Protein AF-A0A2A5A0L7-F1 (afdb_monomer_lite)

Structure (mmCIF, N/CA/C/O backbone):
data_AF-A0A2A5A0L7-F1
#
_entry.id   AF-A0A2A5A0L7-F1
#
loop_
_atom_site.group_PDB
_atom_site.id
_atom_site.type_symbol
_atom_site.label_atom_id
_atom_site.label_alt_id
_atom_site.label_comp_id
_atom_site.label_asym_id
_atom_site.label_entity_id
_atom_site.label_seq_id
_atom_site.pdbx_PDB_ins_code
_atom_site.Cartn_x
_atom_site.Cartn_y
_atom_site.Cartn_z
_atom_site.occupancy
_atom_site.B_iso_or_equiv
_atom_site.auth_seq_id
_atom_site.auth_comp_id
_atom_site.auth_asym_id
_atom_site.auth_atom_id
_atom_site.pdbx_PDB_model_num
ATOM 1 N N . MET A 1 1 ? -53.854 33.923 -12.679 1.00 41.72 1 MET A N 1
ATOM 2 C CA . MET A 1 1 ? -52.949 34.731 -11.832 1.00 41.72 1 MET A CA 1
ATOM 3 C C . MET A 1 1 ? -52.360 33.795 -10.794 1.00 41.72 1 MET A C 1
ATOM 5 O O . MET A 1 1 ? -53.090 32.972 -10.266 1.00 41.72 1 MET A O 1
ATOM 9 N N . ARG A 1 2 ? -51.033 33.795 -10.693 1.00 40.69 2 ARG A N 1
ATOM 10 C CA . ARG A 1 2 ? -50.180 32.690 -10.234 1.00 40.69 2 ARG A CA 1
ATOM 11 C C . ARG A 1 2 ? -50.203 32.584 -8.700 1.00 40.69 2 ARG A C 1
ATOM 13 O O . ARG A 1 2 ? -49.832 33.549 -8.041 1.00 40.69 2 ARG A O 1
ATOM 20 N N . ASN A 1 3 ? -50.631 31.443 -8.155 1.00 40.56 3 ASN A N 1
ATOM 21 C CA . ASN A 1 3 ? -50.547 31.151 -6.720 1.00 40.56 3 ASN A CA 1
ATOM 22 C C . ASN A 1 3 ? -49.098 30.794 -6.367 1.00 40.56 3 ASN A C 1
ATOM 24 O O . ASN A 1 3 ? -48.557 29.817 -6.880 1.00 40.56 3 ASN A O 1
ATOM 28 N N . LEU A 1 4 ? -48.477 31.615 -5.523 1.00 38.28 4 LEU A N 1
ATOM 29 C CA . LEU A 1 4 ? -47.147 31.397 -4.963 1.00 38.28 4 LEU A CA 1
ATOM 30 C C . LEU A 1 4 ? -47.297 30.493 -3.726 1.00 38.28 4 LEU A C 1
ATOM 32 O O . LEU A 1 4 ? -47.862 30.927 -2.725 1.00 38.28 4 LEU A O 1
ATOM 36 N N . LEU A 1 5 ? -46.823 29.247 -3.794 1.00 42.12 5 LEU A N 1
ATOM 37 C CA . LEU A 1 5 ? -46.567 28.436 -2.602 1.00 42.12 5 LEU A CA 1
ATOM 38 C C . LEU A 1 5 ? -45.164 28.780 -2.091 1.00 42.12 5 LEU A C 1
ATOM 40 O O . LEU A 1 5 ? -44.178 28.527 -2.779 1.00 42.12 5 LEU A O 1
ATOM 44 N N . LEU A 1 6 ? -45.082 29.370 -0.896 1.00 38.25 6 LEU A N 1
ATOM 45 C CA . LEU A 1 6 ? -43.847 29.401 -0.117 1.00 38.25 6 LEU A CA 1
ATOM 46 C C . LEU A 1 6 ? -43.624 27.994 0.450 1.00 38.25 6 LEU A C 1
ATOM 48 O O . LEU A 1 6 ? -44.374 27.551 1.317 1.00 38.25 6 LEU A O 1
ATOM 52 N N . ILE A 1 7 ? -42.597 27.305 -0.038 1.00 47.16 7 ILE A N 1
ATOM 53 C CA . ILE A 1 7 ? -42.033 26.129 0.623 1.00 47.16 7 ILE A CA 1
ATOM 54 C C . ILE A 1 7 ? -41.034 26.669 1.646 1.00 47.16 7 ILE A C 1
ATOM 56 O O . ILE A 1 7 ? -39.941 27.102 1.294 1.00 47.16 7 ILE A O 1
ATOM 60 N N . THR A 1 8 ? -41.436 26.712 2.913 1.00 44.56 8 THR A N 1
ATOM 61 C CA . THR A 1 8 ? -40.510 26.897 4.032 1.00 44.56 8 THR A CA 1
ATOM 62 C C . THR A 1 8 ? -39.788 25.577 4.263 1.00 44.56 8 THR A C 1
ATOM 64 O O . THR A 1 8 ? -40.337 24.663 4.874 1.00 44.56 8 THR A O 1
ATOM 67 N N . THR A 1 9 ? -38.568 25.465 3.750 1.00 44.41 9 THR A N 1
ATOM 68 C CA . THR A 1 9 ? -37.601 24.437 4.142 1.00 44.41 9 THR A CA 1
ATOM 69 C C . THR A 1 9 ? -37.265 24.613 5.623 1.00 44.41 9 THR A C 1
ATOM 71 O O . THR A 1 9 ? -36.524 25.522 5.996 1.00 44.41 9 THR A O 1
ATOM 74 N N . MET A 1 10 ? -37.839 23.761 6.476 1.00 45.03 10 MET A N 1
ATOM 75 C CA . MET A 1 10 ? -37.308 23.497 7.813 1.00 45.03 10 MET A CA 1
ATOM 76 C C . MET A 1 10 ? -35.977 22.763 7.634 1.00 45.03 10 MET A C 1
ATOM 78 O O . MET A 1 10 ? -35.966 21.574 7.328 1.00 45.03 10 MET A O 1
ATOM 82 N N . LEU A 1 11 ? -34.858 23.472 7.799 1.00 40.88 11 LEU A N 1
ATOM 83 C CA . LEU A 1 11 ? -33.596 22.821 8.138 1.00 40.88 11 LEU A CA 1
ATOM 84 C C . LEU A 1 11 ? -33.759 22.249 9.549 1.00 40.88 11 LEU A C 1
ATOM 86 O O . LEU A 1 11 ? -33.829 23.001 10.523 1.00 40.88 11 LEU A O 1
ATOM 90 N N . ALA A 1 12 ? -33.845 20.926 9.651 1.00 39.66 12 ALA A N 1
ATOM 91 C CA . ALA A 1 12 ? -33.638 20.225 10.904 1.00 39.66 12 ALA A CA 1
ATOM 92 C C . ALA A 1 12 ? -32.142 20.304 11.232 1.00 39.66 12 ALA A C 1
ATOM 94 O O . ALA A 1 12 ? -31.343 19.508 10.749 1.00 39.66 12 ALA A O 1
ATOM 95 N N . PHE A 1 13 ? -31.754 21.303 12.022 1.00 35.38 13 PHE A N 1
ATOM 96 C CA . PHE A 1 13 ? -30.513 21.221 12.780 1.00 35.38 13 PHE A CA 1
ATOM 97 C C . PHE A 1 13 ? -30.731 20.140 13.841 1.00 35.38 13 PHE A C 1
ATOM 99 O O . PHE A 1 13 ? -31.440 20.369 14.824 1.00 35.38 13 PHE A O 1
ATOM 106 N N . SER A 1 14 ? -30.165 18.953 13.616 1.00 42.31 14 SER A N 1
ATOM 107 C CA . SER A 1 14 ? -29.920 18.001 14.694 1.00 42.31 14 SER A CA 1
ATOM 108 C C . SER A 1 14 ? -28.876 18.644 15.598 1.00 42.31 14 SER A C 1
ATOM 110 O O . SER A 1 14 ? -27.678 18.594 15.334 1.00 42.31 14 SER A O 1
ATOM 112 N N . ALA A 1 15 ? -29.348 19.376 16.604 1.00 37.72 15 ALA A N 1
ATOM 113 C CA . ALA A 1 15 ? -28.515 19.741 17.727 1.00 37.72 15 ALA A CA 1
ATOM 114 C C . ALA A 1 15 ? -28.223 18.433 18.459 1.00 37.72 15 ALA A C 1
ATOM 116 O O . ALA A 1 15 ? -29.085 17.923 19.176 1.00 37.72 15 ALA A O 1
ATOM 117 N N . THR A 1 16 ? -27.033 17.873 18.240 1.00 41.91 16 THR A N 1
ATOM 118 C CA . THR A 1 16 ? -26.459 16.926 19.184 1.00 41.91 16 THR A CA 1
ATOM 119 C C . THR A 1 16 ? -26.440 17.645 20.526 1.00 41.91 16 THR A C 1
ATOM 121 O O . THR A 1 16 ? -25.764 18.653 20.737 1.00 41.91 16 THR A O 1
ATOM 124 N N . SER A 1 17 ? -27.334 17.212 21.403 1.00 36.72 17 SER A N 1
ATOM 125 C CA . SER A 1 17 ? -27.356 17.621 22.791 1.00 36.72 17 SER A CA 1
ATOM 126 C C . SER A 1 17 ? -25.978 17.327 23.370 1.00 36.72 17 SER A C 1
ATOM 128 O O . SER A 1 17 ? -25.606 16.162 23.472 1.00 36.72 17 SER A O 1
ATOM 130 N N . LEU A 1 18 ? -25.235 18.374 23.736 1.00 37.31 18 LEU A N 1
ATOM 131 C CA . LEU A 1 18 ? -24.178 18.287 24.738 1.00 37.31 18 LEU A CA 1
ATOM 132 C C . LEU A 1 18 ? -24.833 17.710 26.001 1.00 37.31 18 LEU A C 1
ATOM 134 O O . LEU A 1 18 ? -25.553 18.421 26.710 1.00 37.31 18 LEU A O 1
ATOM 138 N N . TRP A 1 19 ? -24.656 16.414 26.240 1.00 41.00 19 TRP A N 1
ATOM 139 C CA . TRP A 1 19 ? -24.952 15.819 27.533 1.00 41.00 19 TRP A CA 1
ATOM 140 C C . TRP A 1 19 ? -23.859 16.291 28.486 1.00 41.00 19 TRP A C 1
ATOM 142 O O . TRP A 1 19 ? -22.710 15.886 28.383 1.00 41.00 19 TRP A O 1
ATOM 152 N N . ALA A 1 20 ? -24.212 17.203 29.390 1.00 37.22 20 ALA A N 1
ATOM 153 C CA . ALA A 1 20 ? -23.442 17.386 30.610 1.00 37.22 20 ALA A CA 1
ATOM 154 C C . ALA A 1 20 ? -23.600 16.088 31.418 1.00 37.22 20 ALA A C 1
ATOM 156 O O . ALA A 1 20 ? -24.686 15.820 31.936 1.00 37.22 20 ALA A O 1
ATOM 157 N N . GLN A 1 21 ? -22.570 15.245 31.429 1.00 48.34 21 GLN A N 1
ATOM 158 C CA . GLN A 1 21 ? -22.626 13.911 32.013 1.00 48.34 21 GLN A CA 1
ATOM 159 C C . GLN A 1 21 ? -22.563 14.005 33.546 1.00 48.34 21 GLN A C 1
ATOM 161 O O . GLN A 1 21 ? -21.594 14.481 34.126 1.00 48.34 21 GLN A O 1
ATOM 166 N N . THR A 1 22 ? -23.633 13.568 34.211 1.00 47.47 22 THR A N 1
ATOM 167 C CA . THR A 1 22 ? -23.637 13.192 35.639 1.00 47.47 22 THR A CA 1
ATOM 168 C C . THR A 1 22 ? -24.143 11.750 35.792 1.00 47.47 22 THR A C 1
ATOM 170 O O . THR A 1 22 ? -24.861 11.448 36.743 1.00 47.47 22 THR A O 1
ATOM 173 N N . GLY A 1 23 ? -23.894 10.916 34.774 1.00 62.41 23 GLY A N 1
ATOM 174 C CA . GLY A 1 23 ? -24.450 9.572 34.597 1.00 62.41 23 GLY A CA 1
ATOM 175 C C . GLY A 1 23 ? -23.431 8.479 34.886 1.00 62.41 23 GLY A C 1
ATOM 176 O O . GLY A 1 23 ? -23.515 7.866 35.932 1.00 62.41 23 GLY A O 1
ATOM 177 N N . GLY A 1 24 ? -22.469 8.247 34.000 1.00 77.06 24 GLY A N 1
ATOM 178 C CA . GLY A 1 24 ? -21.613 7.057 34.023 1.00 77.06 24 GLY A CA 1
ATOM 179 C C . GLY A 1 24 ? -20.462 6.993 35.029 1.00 77.06 24 GLY A C 1
ATOM 180 O O . GLY A 1 24 ? -19.419 6.485 34.659 1.00 77.06 24 GLY A O 1
ATOM 181 N N . ASP A 1 25 ? -20.606 7.469 36.263 1.00 87.12 25 ASP A N 1
ATOM 182 C CA . ASP A 1 25 ? -19.544 7.324 37.286 1.00 87.12 25 ASP A CA 1
ATOM 183 C C . ASP A 1 25 ? -19.431 5.868 37.800 1.00 87.12 25 ASP A C 1
ATOM 185 O O . ASP A 1 25 ? -18.373 5.386 38.185 1.00 87.12 25 ASP A O 1
ATOM 189 N N . GLU A 1 26 ? -20.521 5.100 37.705 1.00 91.69 26 GLU A N 1
ATOM 190 C CA . GLU A 1 26 ? -20.572 3.691 38.089 1.00 91.69 26 GLU A CA 1
ATOM 191 C C . GLU A 1 26 ? -21.406 2.893 37.097 1.00 91.69 26 GLU A C 1
ATOM 193 O O . GLU A 1 26 ? -22.334 3.405 36.465 1.00 91.69 26 GLU A O 1
ATOM 198 N N . CYS A 1 27 ? -21.172 1.582 37.044 1.00 92.81 27 CYS A N 1
ATOM 199 C CA . CYS A 1 27 ? -21.883 0.689 36.131 1.00 92.81 27 CYS A CA 1
ATOM 200 C C . CYS A 1 27 ? -23.424 0.804 36.234 1.00 92.81 27 CYS A C 1
ATOM 202 O O . CYS A 1 27 ? -24.140 0.621 35.250 1.00 92.81 27 CYS A O 1
ATOM 204 N N . GLY A 1 28 ? -23.969 1.122 37.418 1.00 92.38 28 GLY A N 1
ATOM 205 C CA . GLY A 1 28 ? -25.418 1.205 37.650 1.00 92.38 28 GLY A CA 1
ATOM 206 C C . GLY A 1 28 ? -26.085 2.409 36.980 1.00 92.38 28 GLY A C 1
ATOM 207 O O . GLY A 1 28 ? -27.311 2.450 36.862 1.00 92.38 28 GLY A O 1
ATOM 208 N N . VAL A 1 29 ? -25.277 3.377 36.562 1.00 92.38 29 VAL A N 1
ATOM 209 C CA . VAL A 1 29 ? -25.675 4.626 35.912 1.00 92.38 29 VAL A CA 1
ATOM 210 C C . VAL A 1 29 ? -24.856 4.877 34.637 1.00 92.38 29 VAL A C 1
ATOM 212 O O . VAL A 1 29 ? -24.877 5.986 34.116 1.00 92.38 29 VAL A O 1
ATOM 215 N N . ALA A 1 30 ? -24.200 3.831 34.115 1.00 95.06 30 ALA A N 1
ATOM 216 C CA . ALA A 1 30 ? -23.362 3.867 32.922 1.00 95.06 30 ALA A CA 1
ATOM 217 C C . ALA A 1 30 ? -24.036 4.579 31.744 1.00 95.06 30 ALA A C 1
ATOM 219 O O . ALA A 1 30 ? -25.223 4.374 31.460 1.00 95.06 30 ALA A O 1
ATOM 220 N N . ASP A 1 31 ? -23.251 5.366 31.018 1.00 95.25 31 ASP A N 1
ATOM 221 C CA . ASP A 1 31 ? -23.717 6.047 29.821 1.00 95.25 31 ASP A CA 1
ATOM 222 C C . ASP A 1 31 ? -23.982 5.029 28.706 1.00 95.25 31 ASP A C 1
ATOM 224 O O . ASP A 1 31 ? -23.192 4.120 28.462 1.00 95.25 31 ASP A O 1
ATOM 228 N N . VAL A 1 32 ? -25.127 5.143 28.034 1.00 96.19 32 VAL A N 1
ATOM 229 C CA . VAL A 1 32 ? -25.539 4.165 27.021 1.00 96.19 32 VAL A CA 1
ATOM 230 C C . VAL A 1 32 ? -24.970 4.553 25.660 1.00 96.19 32 VAL A C 1
ATOM 232 O O . VAL A 1 32 ? -25.287 5.627 25.148 1.00 96.19 32 VAL A O 1
ATOM 235 N N . ILE A 1 33 ? -24.203 3.654 25.045 1.00 97.19 33 ILE A N 1
ATOM 236 C CA . ILE A 1 33 ? -23.766 3.749 23.650 1.00 97.19 33 ILE A CA 1
ATOM 237 C C . ILE A 1 33 ? -24.875 3.141 22.772 1.00 97.19 33 ILE A C 1
ATOM 239 O O . ILE A 1 33 ? -25.145 1.939 22.870 1.00 97.19 33 ILE A O 1
ATOM 243 N N . PRO A 1 34 ? -25.574 3.938 21.943 1.00 96.31 34 PRO A N 1
ATOM 244 C CA . PRO A 1 34 ? -26.644 3.429 21.095 1.00 96.31 34 PRO A CA 1
ATOM 245 C C . PRO A 1 34 ? -26.066 2.702 19.873 1.00 96.31 34 PRO A C 1
ATOM 247 O O . PRO A 1 34 ? -25.554 3.345 18.959 1.00 96.31 34 PRO A O 1
ATOM 250 N N . ILE A 1 35 ? -26.189 1.374 19.849 1.00 95.94 35 ILE A N 1
ATOM 251 C CA . ILE A 1 35 ? -25.761 0.530 18.723 1.00 95.94 35 ILE A CA 1
ATOM 252 C C . ILE A 1 35 ? -26.853 0.477 17.652 1.00 95.94 35 ILE A C 1
ATOM 254 O O . ILE A 1 35 ? -28.042 0.376 17.964 1.00 95.94 35 ILE A O 1
ATOM 258 N N . SER A 1 36 ? -26.438 0.593 16.393 1.00 92.62 36 SER A N 1
ATOM 259 C CA . SER A 1 36 ? -27.280 0.486 15.205 1.00 92.62 36 SER A CA 1
ATOM 260 C C . SER A 1 36 ? -26.444 -0.032 14.031 1.00 92.62 36 SER A C 1
ATOM 262 O O . SER A 1 36 ? -25.954 0.761 13.224 1.00 92.62 36 SER A O 1
ATOM 264 N N . GLY A 1 37 ? -26.339 -1.352 13.910 1.00 87.44 37 GLY A N 1
ATOM 265 C CA . GLY A 1 37 ? -25.556 -2.045 12.893 1.00 87.44 37 GLY A CA 1
ATOM 266 C C . GLY A 1 37 ? -24.052 -2.058 13.172 1.00 87.44 37 GLY A C 1
ATOM 267 O O . GLY A 1 37 ? -23.569 -1.526 14.172 1.00 87.44 37 GLY A O 1
ATOM 268 N N . PHE A 1 38 ? -23.307 -2.678 12.263 1.00 88.19 38 PHE A N 1
ATOM 269 C CA . PHE A 1 38 ? -21.848 -2.711 12.305 1.00 88.19 38 PHE A CA 1
ATOM 270 C C . PHE A 1 38 ? -21.237 -1.358 11.911 1.00 88.19 38 PHE A C 1
ATOM 272 O O . PHE A 1 38 ? -21.852 -0.568 11.189 1.00 88.19 38 PHE A O 1
ATOM 279 N N . GLY A 1 39 ? -20.028 -1.091 12.399 1.00 89.00 39 GLY A N 1
ATOM 280 C CA . GLY A 1 39 ? -19.246 0.104 12.104 1.00 89.00 39 GLY A CA 1
ATOM 281 C C . GLY A 1 39 ? -18.480 0.644 13.311 1.00 89.00 39 GLY A C 1
ATOM 282 O O . GLY A 1 39 ? -18.424 0.031 14.379 1.00 89.00 39 GLY A O 1
ATOM 283 N N . THR A 1 40 ? -17.899 1.829 13.133 1.00 93.75 40 THR A N 1
ATOM 284 C CA . THR A 1 40 ? -17.145 2.537 14.173 1.00 93.75 40 THR A CA 1
ATOM 285 C C . THR A 1 40 ? -18.035 3.509 14.938 1.00 93.75 40 THR A C 1
ATOM 287 O O . THR A 1 40 ? -18.697 4.379 14.366 1.00 93.75 40 THR A O 1
ATOM 290 N N . TYR A 1 41 ? -17.988 3.403 16.258 1.00 96.25 41 TYR A N 1
ATOM 291 C CA . TYR A 1 41 ? -18.652 4.285 17.201 1.00 96.25 41 TYR A CA 1
ATOM 292 C C . TYR A 1 41 ? -17.603 5.163 17.875 1.00 96.25 41 TYR A C 1
ATOM 294 O O . TYR A 1 41 ? -16.693 4.642 18.511 1.00 96.25 41 TYR A O 1
ATOM 302 N N . SER A 1 42 ? -17.744 6.486 17.775 1.00 96.44 42 SER A N 1
ATOM 303 C CA . SER A 1 42 ? -16.900 7.446 18.497 1.00 96.44 42 SER A CA 1
ATOM 304 C C . SER A 1 42 ? -17.652 7.998 19.706 1.00 96.44 42 SER A C 1
ATOM 306 O O . SER A 1 42 ? -18.679 8.668 19.568 1.00 96.44 42 SER A O 1
ATOM 308 N N . ILE A 1 43 ? -17.137 7.712 20.896 1.00 96.69 43 ILE A N 1
ATOM 309 C CA . ILE A 1 43 ? -17.742 8.023 22.187 1.00 96.69 43 ILE A CA 1
ATOM 310 C C . ILE A 1 43 ? -16.898 9.089 22.878 1.00 96.69 43 ILE A C 1
ATOM 312 O O . ILE A 1 43 ? -15.709 8.896 23.119 1.00 96.69 43 ILE A O 1
ATOM 316 N N . ALA A 1 44 ? -17.514 10.217 23.223 1.00 95.88 44 ALA A N 1
ATOM 317 C CA . ALA A 1 44 ? -16.856 11.224 24.044 1.00 95.88 44 ALA A CA 1
ATOM 318 C C . ALA A 1 44 ? -16.686 10.709 25.480 1.00 95.88 44 ALA A C 1
ATOM 320 O O . ALA A 1 44 ? -17.620 10.166 26.068 1.00 95.88 44 ALA A O 1
ATOM 321 N N . MET A 1 45 ? -15.505 10.928 26.040 1.00 94.94 45 MET A N 1
ATOM 322 C CA . MET A 1 45 ? -15.145 10.587 27.407 1.00 94.94 45 MET A CA 1
ATOM 323 C C . MET A 1 45 ? -14.830 11.853 28.205 1.00 94.94 45 MET A C 1
ATOM 325 O O . MET A 1 45 ? -14.120 12.734 27.717 1.00 94.94 45 MET A O 1
ATOM 329 N N . ASP A 1 46 ? -15.305 11.919 29.447 1.00 94.62 46 ASP A N 1
ATOM 330 C CA . ASP A 1 46 ? -14.962 12.968 30.411 1.00 94.62 46 ASP A CA 1
ATOM 331 C C . ASP A 1 46 ? -14.948 12.380 31.830 1.00 94.62 46 ASP A C 1
ATOM 333 O O . ASP A 1 46 ? -15.993 12.121 32.421 1.00 94.62 46 ASP A O 1
ATOM 337 N N . SER A 1 47 ? -13.751 12.165 32.377 1.00 93.81 47 SER A N 1
ATOM 338 C CA . SER A 1 47 ? -13.537 11.684 33.749 1.00 93.81 47 SER A CA 1
ATOM 339 C C . SER A 1 47 ? -13.267 12.817 34.746 1.00 93.81 47 SER A C 1
ATOM 341 O O . SER A 1 47 ? -12.981 12.564 35.914 1.00 93.81 47 SER A O 1
ATOM 343 N N . THR A 1 48 ? -13.355 14.091 34.340 1.00 92.88 48 THR A N 1
ATOM 344 C CA . THR A 1 48 ? -12.904 15.225 35.174 1.00 92.88 48 THR A CA 1
ATOM 345 C C . THR A 1 48 ? -13.744 15.465 36.430 1.00 92.88 48 THR A C 1
ATOM 347 O O . THR A 1 48 ? -13.279 16.115 37.371 1.00 92.88 48 THR A O 1
ATOM 350 N N . THR A 1 49 ? -14.982 14.970 36.449 1.00 91.56 49 THR A N 1
ATOM 351 C CA . THR A 1 49 ? -15.882 15.036 37.610 1.00 91.56 49 THR A CA 1
ATOM 352 C C . THR A 1 49 ? -16.256 13.668 38.168 1.00 91.56 49 THR A C 1
ATOM 354 O O . THR A 1 49 ? -17.075 13.617 39.087 1.00 91.56 49 THR A O 1
ATOM 357 N N . ALA A 1 50 ? -15.693 12.596 37.609 1.00 92.56 50 ALA A N 1
ATOM 358 C CA . ALA A 1 50 ? -15.899 11.240 38.090 1.00 92.56 50 ALA A CA 1
ATOM 359 C C . ALA A 1 50 ? -15.234 11.054 39.462 1.00 92.56 50 ALA A C 1
ATOM 361 O O . ALA A 1 50 ? -14.314 11.787 39.845 1.00 92.56 50 ALA A O 1
ATOM 362 N N . THR A 1 51 ? -15.718 10.101 40.241 1.00 91.94 51 THR A N 1
ATOM 363 C CA . THR A 1 51 ? -15.107 9.671 41.489 1.00 91.94 51 THR A CA 1
ATOM 364 C C . THR A 1 51 ? -14.393 8.346 41.276 1.00 91.94 51 THR A C 1
ATOM 366 O O . THR A 1 51 ? -14.720 7.577 40.388 1.00 91.94 51 THR A O 1
ATOM 369 N N . SER A 1 52 ? -13.343 8.080 42.053 1.00 89.06 52 SER A N 1
ATOM 370 C CA . SER A 1 52 ? -12.692 6.770 41.979 1.00 89.06 52 SER A CA 1
ATOM 371 C C . SER A 1 52 ? -13.552 5.754 42.726 1.00 89.06 52 SER A C 1
ATOM 373 O O . SER A 1 52 ? -13.690 5.854 43.955 1.00 89.06 52 SER A O 1
ATOM 375 N N . GLY A 1 53 ? -14.106 4.794 41.989 1.00 82.81 53 GLY A N 1
ATOM 376 C CA . GLY A 1 53 ? -14.943 3.732 42.525 1.00 82.81 53 GLY A CA 1
ATOM 377 C C . GLY A 1 53 ? -14.200 2.793 43.481 1.00 82.81 53 GLY A C 1
ATOM 378 O O . GLY A 1 53 ? -12.984 2.857 43.686 1.00 82.81 53 GLY A O 1
ATOM 379 N N . SER A 1 54 ? -14.952 1.881 44.102 1.00 87.44 54 SER A N 1
ATOM 380 C CA . SER A 1 54 ? -14.375 0.779 44.893 1.00 87.44 54 SER A CA 1
ATOM 381 C C . SER A 1 54 ? -14.208 -0.514 44.092 1.00 87.44 54 SER A C 1
ATOM 383 O O . SER A 1 54 ? -13.799 -1.533 44.654 1.00 87.44 54 SER A O 1
ATOM 385 N N . ASP A 1 55 ? -14.561 -0.480 42.807 1.00 90.44 55 ASP A N 1
ATOM 386 C CA . ASP A 1 55 ? -14.512 -1.619 41.904 1.00 90.44 55 ASP A CA 1
ATOM 387 C C . ASP A 1 55 ? -13.061 -2.061 41.686 1.00 90.44 55 ASP A C 1
ATOM 389 O O . ASP A 1 55 ? -12.189 -1.226 41.409 1.00 90.44 55 ASP A O 1
ATOM 393 N N . PRO A 1 56 ? -12.771 -3.364 41.845 1.00 89.12 56 PRO A N 1
ATOM 394 C CA . PRO A 1 56 ? -11.408 -3.866 41.804 1.00 89.12 56 PRO A CA 1
ATOM 395 C C . PRO A 1 56 ? -10.771 -3.626 40.433 1.00 89.12 56 PRO A C 1
ATOM 397 O O . PRO A 1 56 ? -11.452 -3.574 39.410 1.00 89.12 56 PRO A O 1
ATOM 400 N N . VAL A 1 57 ? -9.445 -3.509 40.424 1.00 89.38 57 VAL A N 1
ATOM 401 C CA . VAL A 1 57 ? -8.657 -3.610 39.189 1.00 89.38 57 VAL A CA 1
ATOM 402 C C . VAL A 1 57 ? -8.855 -5.022 38.613 1.00 89.38 57 VAL A C 1
ATOM 404 O O . VAL A 1 57 ? -8.885 -5.969 39.412 1.00 89.38 57 VAL A O 1
ATOM 407 N N . PRO A 1 58 ? -8.985 -5.182 37.281 1.00 89.88 58 PRO A N 1
ATOM 408 C CA . PRO A 1 58 ? -9.145 -6.486 36.648 1.00 89.88 58 PRO A CA 1
ATOM 409 C C . PRO A 1 58 ? -8.082 -7.492 37.067 1.00 89.88 58 PRO A C 1
ATOM 411 O O . PRO A 1 58 ? -6.921 -7.144 37.299 1.00 89.88 58 PRO A O 1
ATOM 414 N N . VAL A 1 59 ? -8.486 -8.756 37.153 1.00 89.88 59 VAL A N 1
ATOM 415 C CA . VAL A 1 59 ? -7.607 -9.877 37.512 1.00 89.88 59 VAL A CA 1
ATOM 416 C C . VAL A 1 59 ? -7.373 -10.840 36.352 1.00 89.88 59 VAL A C 1
ATOM 418 O O . VAL A 1 59 ? -6.547 -11.750 36.483 1.00 89.88 59 VAL A O 1
ATOM 421 N N . ILE A 1 60 ? -8.083 -10.669 35.234 1.00 90.12 60 ILE A N 1
ATOM 422 C CA . ILE A 1 60 ? -7.764 -11.363 33.986 1.00 90.12 60 ILE A CA 1
ATOM 423 C C . ILE A 1 60 ? -6.360 -10.973 33.480 1.00 90.12 60 ILE A C 1
ATOM 425 O O . ILE A 1 60 ? -5.860 -9.896 33.811 1.00 90.12 60 ILE A O 1
ATOM 429 N N . PRO A 1 61 ? -5.676 -11.847 32.718 1.00 87.44 61 PRO A N 1
ATOM 430 C CA . PRO A 1 61 ? -4.382 -11.518 32.133 1.00 87.44 61 PRO A CA 1
ATOM 431 C C . PRO A 1 61 ? -4.518 -10.390 31.103 1.00 87.44 61 PRO A C 1
ATOM 433 O O . PRO A 1 61 ? -4.860 -10.634 29.953 1.00 87.44 61 PRO A O 1
ATOM 436 N N . CYS A 1 62 ? -4.229 -9.166 31.526 1.00 80.19 62 CYS A N 1
ATOM 437 C CA . CYS A 1 62 ? -4.070 -8.015 30.648 1.00 80.19 62 CYS A CA 1
ATOM 438 C C . CYS A 1 62 ? -2.600 -7.980 30.217 1.00 80.19 62 CYS A C 1
ATOM 440 O O . CYS A 1 62 ? -1.722 -7.851 31.073 1.00 80.19 62 CYS A O 1
ATOM 442 N N . GLY A 1 63 ? -2.304 -8.157 28.925 1.00 67.56 63 GLY A N 1
ATOM 443 C CA . GLY A 1 63 ? -0.933 -8.066 28.392 1.00 67.56 63 GLY A CA 1
ATOM 444 C C . GLY A 1 63 ? -0.276 -6.699 28.636 1.00 67.56 63 GLY A C 1
ATOM 445 O O . GLY A 1 63 ? 0.950 -6.591 28.695 1.00 67.56 63 GLY A O 1
ATOM 446 N N . ALA A 1 64 ? -1.105 -5.682 28.876 1.00 67.31 64 ALA A N 1
ATOM 447 C CA . ALA A 1 64 ? -0.742 -4.292 29.082 1.00 67.31 64 ALA A CA 1
ATOM 448 C C . ALA A 1 64 ? -0.638 -3.883 30.569 1.00 67.31 64 ALA A C 1
ATOM 450 O O . ALA A 1 64 ? -1.198 -4.510 31.473 1.00 67.31 64 ALA A O 1
ATOM 451 N N . PHE A 1 65 ? 0.102 -2.803 30.833 1.00 84.50 65 PHE A N 1
ATOM 452 C CA . PHE A 1 65 ? 0.323 -2.262 32.174 1.00 84.50 65 PHE A CA 1
ATOM 453 C C . PHE A 1 65 ? -0.977 -1.680 32.753 1.00 84.50 65 PHE A C 1
ATOM 455 O O . PHE A 1 65 ? -1.289 -0.531 32.494 1.00 84.50 65 PHE A O 1
ATOM 462 N N . MET A 1 66 ? -1.697 -2.440 33.588 1.00 91.12 66 MET A N 1
ATOM 463 C CA . MET A 1 66 ? -2.913 -1.959 34.272 1.00 91.12 66 MET A CA 1
ATOM 464 C C . MET A 1 66 ? -2.614 -1.125 35.523 1.00 91.12 66 MET A C 1
ATOM 466 O O . MET A 1 66 ? -1.843 -1.551 36.395 1.00 91.12 66 MET A O 1
ATOM 470 N N . GLY A 1 67 ? -3.262 0.028 35.641 1.00 91.31 67 GLY A N 1
ATOM 471 C CA . GLY A 1 67 ? -3.148 0.941 36.770 1.00 91.31 67 GLY A CA 1
ATOM 472 C C . GLY A 1 67 ? -4.268 0.794 37.798 1.00 91.31 67 GLY A C 1
ATOM 473 O O . GLY A 1 67 ? -4.708 -0.309 38.130 1.00 91.31 67 GLY A O 1
ATOM 474 N N . ILE A 1 68 ? -4.670 1.918 38.401 1.00 92.75 68 ILE A N 1
ATOM 475 C CA . ILE A 1 68 ? -5.598 1.937 39.546 1.00 92.75 68 ILE A CA 1
ATOM 476 C C . ILE A 1 68 ? -7.049 2.268 39.185 1.00 92.75 68 ILE A C 1
ATOM 478 O O . ILE A 1 68 ? -7.866 2.313 40.103 1.00 92.75 68 ILE A O 1
ATOM 482 N N . PHE A 1 69 ? -7.362 2.535 37.912 1.00 94.19 69 PHE A N 1
ATOM 483 C CA . PHE A 1 69 ? -8.680 3.018 37.477 1.00 94.19 69 PHE A CA 1
ATOM 484 C C . PHE A 1 69 ? -9.151 4.263 38.245 1.00 94.19 69 PHE A C 1
ATOM 486 O O . PHE A 1 69 ? -10.236 4.308 38.817 1.00 94.19 69 PHE A O 1
ATOM 493 N N . ASN A 1 70 ? -8.307 5.290 38.313 1.00 95.00 70 ASN A N 1
ATOM 494 C CA . ASN A 1 70 ? -8.660 6.543 38.976 1.00 95.00 70 ASN A CA 1
ATOM 495 C C . ASN A 1 70 ? -9.780 7.279 38.226 1.00 95.00 70 ASN A C 1
ATOM 497 O O . ASN A 1 70 ? -9.660 7.431 37.013 1.00 95.00 70 ASN A O 1
ATOM 501 N N . GLN A 1 71 ? -10.776 7.807 38.952 1.00 94.44 71 GLN A N 1
ATOM 502 C CA . GLN A 1 71 ? -11.910 8.559 38.386 1.00 94.44 71 GLN A CA 1
ATOM 503 C C . GLN A 1 71 ? -12.519 7.822 37.189 1.00 94.44 71 GLN A C 1
ATOM 505 O O . GLN A 1 71 ? -12.527 8.327 36.066 1.00 94.44 71 GLN A O 1
ATOM 510 N N . ASP A 1 72 ? -12.908 6.572 37.422 1.00 94.00 72 ASP A N 1
ATOM 511 C CA . ASP A 1 72 ? -13.386 5.701 36.370 1.00 94.00 72 ASP A CA 1
ATOM 512 C C . ASP A 1 72 ? -14.774 6.103 35.879 1.00 94.00 72 ASP A C 1
ATOM 514 O O . ASP A 1 72 ? -15.632 6.537 36.634 1.00 94.00 72 ASP A O 1
ATOM 518 N N . ILE A 1 73 ? -14.979 5.946 34.579 1.00 95.81 73 ILE A N 1
ATOM 519 C CA . ILE A 1 73 ? -16.246 6.172 33.904 1.00 95.81 73 ILE A CA 1
ATOM 520 C C . ILE A 1 73 ? -16.691 4.892 33.210 1.00 95.81 73 ILE A C 1
ATOM 522 O O . ILE A 1 73 ? -15.885 4.073 32.760 1.00 95.81 73 ILE A O 1
ATOM 526 N N . TRP A 1 74 ? -18.001 4.731 33.124 1.00 97.06 74 TRP A N 1
ATOM 527 C CA . TRP A 1 74 ? -18.667 3.519 32.703 1.00 97.06 74 TRP A CA 1
ATOM 528 C C . TRP A 1 74 ? -19.598 3.801 31.537 1.00 97.06 74 TRP A C 1
ATOM 530 O O . TRP A 1 74 ? -20.459 4.684 31.589 1.00 97.06 74 TRP A O 1
ATOM 540 N N . PHE A 1 75 ? -19.471 2.965 30.517 1.00 97.62 75 PHE A N 1
ATOM 541 C CA . PHE A 1 75 ? -20.359 2.923 29.371 1.00 97.62 75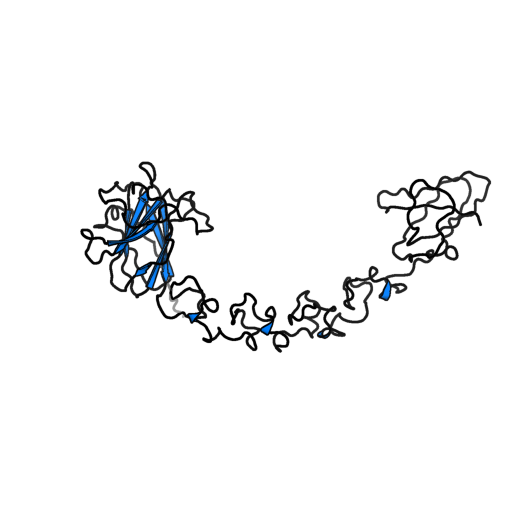 PHE A CA 1
ATOM 542 C C . PHE A 1 75 ? -21.031 1.559 29.297 1.00 97.62 75 PHE A C 1
ATOM 544 O O . PHE A 1 75 ? -20.459 0.551 29.707 1.00 97.62 75 PHE A O 1
ATOM 551 N N . SER A 1 76 ? -22.249 1.520 28.774 1.00 97.38 76 SER A N 1
ATOM 552 C CA . SER A 1 76 ? -22.979 0.285 28.514 1.00 97.38 76 SER A CA 1
ATOM 553 C C . SER A 1 76 ? -23.464 0.246 27.079 1.00 97.38 76 SER A C 1
ATOM 555 O O . SER A 1 76 ? -23.812 1.275 26.501 1.00 97.38 76 SER A O 1
ATOM 557 N N . PHE A 1 77 ? -23.513 -0.947 26.504 1.00 98.06 77 PHE A N 1
ATOM 558 C CA . PHE A 1 77 ? -24.069 -1.151 25.175 1.00 98.06 77 PHE A CA 1
ATOM 559 C C . PHE A 1 77 ? -24.753 -2.511 25.081 1.00 98.06 77 PHE A C 1
ATOM 561 O O . PHE A 1 77 ? -24.506 -3.422 25.876 1.00 98.06 77 PHE A O 1
ATOM 568 N N . VAL A 1 78 ? -25.663 -2.616 24.117 1.00 97.62 78 VAL A N 1
ATOM 569 C CA . VAL A 1 78 ? -26.365 -3.850 23.771 1.00 97.62 78 VAL A CA 1
ATOM 570 C C . VAL A 1 78 ? -26.245 -4.012 22.258 1.00 97.62 78 VAL A C 1
ATOM 572 O O . VAL A 1 78 ? -26.861 -3.213 21.548 1.00 97.62 78 VAL A O 1
ATOM 575 N N . PRO A 1 79 ? -25.460 -4.983 21.756 1.00 95.19 79 PRO A N 1
ATOM 576 C CA . PRO A 1 79 ? -25.366 -5.255 20.327 1.00 95.19 79 PRO A CA 1
ATOM 577 C C . PRO A 1 79 ? -26.738 -5.593 19.741 1.00 95.19 79 PRO A C 1
ATOM 579 O O . PRO A 1 79 ? -27.551 -6.269 20.383 1.00 95.19 79 PRO A O 1
ATOM 582 N N . ASP A 1 80 ? -27.007 -5.134 18.522 1.00 93.44 80 ASP A N 1
ATOM 583 C CA . ASP A 1 80 ? -28.219 -5.470 17.766 1.00 93.44 80 ASP A CA 1
ATOM 584 C C . ASP A 1 80 ? -28.031 -6.671 16.821 1.00 93.44 80 ASP A C 1
ATOM 586 O O . ASP A 1 80 ? -29.015 -7.185 16.282 1.00 93.44 80 ASP A O 1
ATOM 590 N N . ALA A 1 81 ? -26.797 -7.162 16.701 1.00 87.81 81 ALA A N 1
ATOM 591 C CA . ALA A 1 81 ? -26.396 -8.382 16.011 1.00 87.81 81 ALA A CA 1
ATOM 592 C C . ALA A 1 81 ? -25.310 -9.125 16.814 1.00 87.81 81 ALA A C 1
ATOM 594 O O . ALA A 1 81 ? -24.726 -8.565 17.743 1.00 87.81 81 ALA A O 1
ATOM 595 N N . ASP A 1 82 ? -25.075 -10.395 16.484 1.00 87.06 82 ASP A N 1
ATOM 596 C CA . ASP A 1 82 ? -23.874 -11.098 16.940 1.00 87.06 82 ASP A CA 1
ATOM 597 C C . ASP A 1 82 ? -22.678 -10.532 16.158 1.00 87.06 82 ASP A C 1
ATOM 599 O O . ASP A 1 82 ? -22.794 -10.271 14.958 1.00 87.06 82 ASP A O 1
ATOM 603 N N . GLY A 1 83 ? -21.560 -10.294 16.835 1.00 89.00 83 GLY A N 1
ATOM 604 C CA . GLY A 1 83 ? -20.393 -9.630 16.255 1.00 89.00 83 GLY A CA 1
ATOM 605 C C . GLY A 1 83 ? -19.177 -9.709 17.170 1.00 89.00 83 GLY A C 1
ATOM 606 O O . GLY A 1 83 ? -19.229 -10.333 18.228 1.00 89.00 83 GLY A O 1
ATOM 607 N N . ALA A 1 84 ? -18.100 -9.030 16.814 1.00 91.50 84 ALA A N 1
ATOM 608 C CA . ALA A 1 84 ? -16.973 -8.785 17.700 1.00 91.50 84 ALA A CA 1
ATOM 609 C C . ALA A 1 84 ? -16.708 -7.286 17.812 1.00 91.50 84 ALA A C 1
ATOM 611 O O . ALA A 1 84 ? -17.106 -6.498 16.951 1.00 91.50 84 ALA A O 1
ATOM 612 N N . ILE A 1 85 ? -16.097 -6.888 18.926 1.00 94.38 85 ILE A N 1
ATOM 613 C CA . ILE A 1 85 ? -15.682 -5.510 19.152 1.00 94.38 85 ILE A CA 1
ATOM 614 C C . ILE A 1 85 ? -14.187 -5.398 19.400 1.00 94.38 85 ILE A C 1
ATOM 616 O O . ILE A 1 85 ? -13.596 -6.219 20.101 1.00 94.38 85 ILE A O 1
ATOM 620 N N . ASP A 1 86 ? -13.623 -4.309 18.900 1.00 92.38 86 ASP A N 1
ATOM 621 C CA . ASP A 1 86 ? -12.335 -3.774 19.322 1.00 92.38 86 ASP A CA 1
ATOM 622 C C . ASP A 1 86 ? -12.537 -2.335 19.815 1.00 92.38 86 ASP A C 1
ATOM 624 O O . ASP A 1 86 ? -13.423 -1.619 19.338 1.00 92.38 86 ASP A O 1
ATOM 628 N N . VAL A 1 87 ? -11.775 -1.925 20.826 1.00 96.38 87 VAL A N 1
ATOM 629 C CA . VAL A 1 87 ? -11.942 -0.640 21.501 1.00 96.38 87 VAL A CA 1
ATOM 630 C C . VAL A 1 87 ? -10.586 -0.012 21.772 1.00 96.38 87 VAL A C 1
ATOM 632 O O . VAL A 1 87 ? -9.721 -0.623 22.394 1.00 96.38 87 VAL A O 1
ATOM 635 N N . THR A 1 88 ? -10.451 1.255 21.386 1.00 96.50 88 THR A N 1
ATOM 636 C CA . THR A 1 88 ? -9.255 2.068 21.615 1.00 96.50 88 THR A CA 1
ATOM 637 C C . THR A 1 88 ? -9.611 3.425 22.214 1.00 96.50 88 THR A C 1
ATOM 639 O O . THR A 1 88 ? -10.613 4.049 21.852 1.00 96.50 88 THR A O 1
ATOM 642 N N . THR A 1 89 ? -8.784 3.912 23.136 1.00 97.44 89 THR A N 1
ATOM 643 C CA . THR A 1 89 ? -8.861 5.270 23.700 1.00 97.44 89 THR A CA 1
ATOM 644 C C . THR A 1 89 ? -7.829 6.220 23.085 1.00 97.44 89 THR A C 1
ATOM 646 O O . THR A 1 89 ? -7.579 7.295 23.642 1.00 97.44 89 THR A O 1
ATOM 649 N N . CYS A 1 90 ? -7.212 5.835 21.959 1.00 96.81 90 CYS A N 1
ATOM 650 C CA . CYS A 1 90 ? -6.283 6.675 21.206 1.00 96.81 90 CYS A CA 1
ATOM 651 C C . CYS A 1 90 ? -6.957 7.988 20.758 1.00 96.81 90 CYS A C 1
ATOM 653 O O . CYS A 1 90 ? -7.806 8.017 19.867 1.00 96.81 90 CYS A O 1
ATOM 655 N N . ASP A 1 91 ? -6.542 9.091 21.377 1.00 96.62 91 ASP A N 1
ATOM 656 C CA . ASP A 1 91 ? -6.925 10.461 21.049 1.00 96.62 91 ASP A CA 1
ATOM 657 C C . ASP A 1 91 ? -5.794 11.406 21.508 1.00 96.62 91 ASP A C 1
ATOM 659 O O . ASP A 1 91 ? -5.434 11.403 22.688 1.00 96.62 91 ASP A O 1
ATOM 663 N N . PRO A 1 92 ? -5.238 12.271 20.636 1.00 95.38 92 PRO A N 1
ATOM 664 C CA . PRO A 1 92 ? -4.124 13.170 20.972 1.00 95.38 92 PRO A CA 1
ATOM 665 C C . PRO A 1 92 ? -4.351 14.070 22.192 1.00 95.38 92 PRO A C 1
ATOM 667 O O . PRO A 1 92 ? -3.396 14.618 22.746 1.00 95.38 92 PRO A O 1
ATOM 670 N N . THR A 1 93 ? -5.612 14.296 22.555 1.00 94.12 93 THR A N 1
ATOM 671 C CA . THR A 1 93 ? -6.034 15.182 23.644 1.00 94.12 93 THR A CA 1
ATOM 672 C C . THR A 1 93 ? -6.431 14.443 24.920 1.00 94.12 93 THR A C 1
ATOM 674 O O . THR A 1 93 ? -6.701 15.098 25.928 1.00 94.12 93 THR A O 1
ATOM 677 N N . SER A 1 94 ? -6.423 13.109 24.884 1.00 95.88 94 SER A N 1
ATOM 678 C CA . SER A 1 94 ? -6.815 12.245 25.992 1.00 95.88 94 SER A CA 1
ATOM 679 C C . SER A 1 94 ? -5.709 12.098 27.046 1.00 95.88 94 SER A C 1
ATOM 681 O O . SER A 1 94 ? -4.660 12.749 27.000 1.00 95.88 94 SER A O 1
ATOM 683 N N . TRP A 1 95 ? -5.973 11.280 28.061 1.00 96.06 95 TRP A N 1
ATOM 684 C CA . TRP A 1 95 ? -5.094 11.027 29.196 1.00 96.06 95 TRP A CA 1
ATOM 685 C C . TRP A 1 95 ? -4.609 9.572 29.215 1.00 96.06 95 TRP A C 1
ATOM 687 O O . TRP A 1 95 ? -5.022 8.751 28.400 1.00 96.06 95 TRP A O 1
ATOM 697 N N . ASP A 1 96 ? -3.706 9.289 30.153 1.00 96.19 96 ASP A N 1
ATOM 698 C CA . ASP A 1 96 ? -3.188 7.954 30.463 1.00 96.19 96 ASP A CA 1
ATOM 699 C C . ASP A 1 96 ? -4.323 7.058 30.990 1.00 96.19 96 ASP A C 1
ATOM 701 O O . ASP A 1 96 ? -4.778 7.225 32.129 1.00 96.19 96 ASP A O 1
ATOM 705 N N . THR A 1 97 ? -4.840 6.203 30.108 1.00 96.62 97 THR A N 1
ATOM 706 C CA . THR A 1 97 ? -6.089 5.451 30.301 1.00 96.62 97 THR A CA 1
ATOM 707 C C . THR A 1 97 ? -5.809 3.983 30.578 1.00 96.62 97 THR A C 1
ATOM 709 O O . THR A 1 97 ? -4.868 3.425 30.037 1.00 96.62 97 THR A O 1
ATOM 712 N N . ASP A 1 98 ? -6.676 3.375 31.384 1.00 95.75 98 ASP A N 1
ATOM 713 C CA . ASP A 1 98 ? -6.862 1.934 31.497 1.00 95.75 98 ASP A CA 1
ATOM 714 C C . ASP A 1 98 ? -8.302 1.593 31.090 1.00 95.75 98 ASP A C 1
ATOM 716 O O . ASP A 1 98 ? -9.242 2.297 31.474 1.00 95.75 98 ASP A O 1
ATOM 720 N N . LEU A 1 99 ? -8.493 0.489 30.373 1.00 96.81 99 LEU A N 1
ATOM 721 C CA . LEU A 1 99 ? -9.757 0.042 29.796 1.00 96.81 99 LEU A CA 1
ATOM 722 C C . LEU A 1 99 ? -10.069 -1.408 30.183 1.00 96.81 99 LEU A C 1
ATOM 724 O O . LEU A 1 99 ? -9.186 -2.266 30.214 1.00 96.81 99 LEU A O 1
ATOM 728 N N . VAL A 1 100 ? -11.350 -1.699 30.422 1.00 96.81 100 VAL A N 1
ATOM 729 C CA . VAL A 1 100 ? -11.875 -3.058 30.647 1.00 96.81 100 VAL A CA 1
ATOM 730 C C . VAL A 1 100 ? -13.214 -3.226 29.958 1.00 96.81 100 VAL A C 1
ATOM 732 O O . VAL A 1 100 ? -14.058 -2.332 30.021 1.00 96.81 100 VAL A O 1
ATOM 735 N N . LEU A 1 101 ? -13.438 -4.407 29.394 1.00 97.88 101 LEU A N 1
ATOM 736 C CA . LEU A 1 101 ? -14.730 -4.886 28.930 1.00 97.88 101 LEU A CA 1
ATOM 737 C C . LEU A 1 101 ? -15.277 -5.947 29.889 1.00 97.88 101 LEU A C 1
ATOM 739 O O . LEU A 1 101 ? -14.588 -6.910 30.235 1.00 97.88 101 LEU A O 1
ATOM 743 N N . TYR A 1 102 ? -16.547 -5.804 30.258 1.00 97.94 102 TYR A N 1
ATOM 744 C CA . TYR A 1 102 ? -17.283 -6.761 31.073 1.00 97.94 102 TYR A CA 1
ATOM 745 C C . TYR A 1 102 ? -18.530 -7.286 30.353 1.00 97.94 102 TYR A C 1
ATOM 747 O O . TYR A 1 102 ? -19.278 -6.515 29.747 1.00 97.94 102 TYR A O 1
ATOM 755 N N . ASP A 1 103 ? -18.824 -8.575 30.526 1.00 97.50 103 ASP A N 1
ATOM 756 C CA . ASP A 1 103 ? -20.169 -9.128 30.354 1.00 97.50 103 ASP A CA 1
ATOM 757 C C . ASP A 1 103 ? -21.031 -8.707 31.555 1.00 97.50 103 ASP A C 1
ATOM 759 O O . ASP A 1 103 ? -20.728 -9.005 32.718 1.00 97.50 103 ASP A O 1
ATOM 763 N N . GLY A 1 104 ? -22.106 -7.979 31.259 1.00 96.25 104 GLY A N 1
ATOM 764 C CA . GLY A 1 104 ? -23.061 -7.439 32.217 1.00 96.25 104 GLY A CA 1
ATOM 765 C C . GLY A 1 104 ? -24.398 -8.173 32.259 1.00 96.25 104 GLY A C 1
ATOM 766 O O . GLY A 1 104 ? -25.340 -7.665 32.870 1.00 96.25 104 GLY A O 1
ATOM 767 N N . SER A 1 105 ? -24.522 -9.352 31.645 1.00 93.44 105 SER A N 1
ATOM 768 C CA . SER A 1 105 ? -25.772 -10.129 31.578 1.00 93.44 105 SER A CA 1
ATOM 769 C C . SER A 1 105 ? -26.339 -10.503 32.954 1.00 93.44 105 SER A C 1
ATOM 771 O O . SER A 1 105 ? -27.556 -10.614 33.125 1.00 93.44 105 SER A O 1
ATOM 773 N N . ALA A 1 106 ? -25.473 -10.647 33.963 1.00 93.31 106 ALA A N 1
ATOM 774 C CA . ALA A 1 106 ? -25.849 -10.877 35.359 1.00 93.31 106 ALA A CA 1
ATOM 775 C C . ALA A 1 106 ? -26.044 -9.577 36.175 1.00 93.31 106 ALA A C 1
ATOM 777 O O . ALA A 1 106 ? -26.369 -9.627 37.366 1.00 93.31 106 ALA A O 1
ATOM 778 N N . GLY A 1 107 ? -25.886 -8.417 35.534 1.00 91.75 107 GLY A N 1
ATOM 779 C CA . GLY A 1 107 ? -25.957 -7.086 36.123 1.00 91.75 107 GLY A CA 1
ATOM 780 C C . GLY A 1 107 ? -24.697 -6.671 36.891 1.00 91.75 107 GLY A C 1
ATOM 781 O O . GLY A 1 107 ? -23.822 -7.473 37.202 1.00 91.75 107 GLY A O 1
ATOM 782 N N . CYS A 1 108 ? -24.656 -5.395 37.272 1.00 92.06 108 CYS A N 1
ATOM 783 C CA . CYS A 1 108 ? -23.554 -4.726 37.976 1.00 92.06 108 CYS A CA 1
ATOM 784 C C . CYS A 1 108 ? -22.952 -5.437 39.195 1.00 92.06 108 CYS A C 1
ATOM 786 O O . CYS A 1 108 ? -21.793 -5.228 39.527 1.00 92.06 108 CYS A O 1
ATOM 788 N N . ALA A 1 109 ? -23.732 -6.249 39.909 1.00 90.50 109 ALA A N 1
ATOM 789 C CA . ALA A 1 109 ? -23.240 -6.948 41.095 1.00 90.50 109 ALA A CA 1
ATOM 790 C C . ALA A 1 109 ? -22.410 -8.203 40.761 1.00 90.50 109 ALA A C 1
ATOM 792 O O . ALA A 1 109 ? -21.866 -8.829 41.671 1.00 90.50 109 ALA A O 1
ATOM 793 N N . ALA A 1 110 ? -22.376 -8.609 39.489 1.00 92.94 110 ALA A N 1
ATOM 794 C CA . ALA A 1 110 ? -21.774 -9.851 39.021 1.00 92.94 110 ALA A CA 1
ATOM 795 C C . ALA A 1 110 ? -21.207 -9.696 37.598 1.00 92.94 110 ALA A C 1
ATOM 797 O O . ALA A 1 110 ? -21.469 -10.530 36.733 1.00 92.94 110 ALA A O 1
ATOM 798 N N . LEU A 1 111 ? -20.453 -8.620 37.365 1.00 94.88 111 LEU A N 1
ATOM 799 C CA . LEU A 1 111 ? -19.745 -8.400 36.105 1.00 94.88 111 LEU A CA 1
ATOM 800 C C . LEU A 1 111 ? -18.674 -9.476 35.886 1.00 94.88 111 LEU A C 1
ATOM 802 O O . LEU A 1 111 ? -17.971 -9.859 36.825 1.00 94.88 111 LEU A O 1
ATOM 806 N N . PHE A 1 112 ? -18.547 -9.952 34.649 1.00 95.56 112 PHE A N 1
ATOM 807 C CA . PHE A 1 112 ? -17.521 -10.913 34.250 1.00 95.56 112 PHE A CA 1
ATOM 808 C C . PHE A 1 112 ? -16.534 -10.252 33.285 1.00 95.56 112 PHE A C 1
ATOM 810 O O . PHE A 1 112 ? -16.938 -9.744 32.247 1.00 95.56 112 PHE A O 1
ATOM 817 N N . GLU A 1 113 ? -15.253 -10.222 33.650 1.00 95.50 113 GLU A N 1
ATOM 818 C CA . GLU A 1 113 ? -14.175 -9.603 32.865 1.00 95.50 113 GLU A CA 1
ATOM 819 C C . GLU A 1 113 ? -13.924 -10.388 31.569 1.00 95.50 113 GLU A C 1
ATOM 821 O O . GLU A 1 113 ? -13.700 -11.598 31.616 1.00 95.50 113 GLU A O 1
ATOM 826 N N . LEU A 1 114 ? -13.957 -9.697 30.426 1.00 95.25 114 LEU A N 1
ATOM 827 C CA . LEU A 1 114 ? -13.743 -10.286 29.100 1.00 95.25 114 LEU A CA 1
ATOM 828 C C . LEU A 1 114 ? -12.418 -9.856 28.474 1.00 95.25 114 LEU A C 1
ATOM 830 O O . LEU A 1 114 ? -11.720 -10.690 27.906 1.00 95.25 114 LEU A O 1
ATOM 834 N N . ASN A 1 115 ? -12.085 -8.568 28.573 1.00 95.00 115 ASN A N 1
ATOM 835 C CA . ASN A 1 115 ? -10.891 -7.994 27.957 1.00 95.00 115 ASN A CA 1
ATOM 836 C C . ASN A 1 115 ? -10.426 -6.752 28.728 1.00 95.00 115 ASN A C 1
ATOM 838 O O . ASN A 1 115 ? -11.208 -6.147 29.465 1.00 95.00 115 ASN A O 1
ATOM 842 N N . CYS A 1 116 ? -9.161 -6.383 28.585 1.00 95.38 116 CYS A N 1
ATOM 843 C CA . CYS A 1 116 ? -8.558 -5.245 29.262 1.00 95.38 116 CYS A CA 1
ATOM 844 C C . CYS A 1 116 ? -7.288 -4.768 28.559 1.00 95.38 116 CYS A C 1
ATOM 846 O O . CYS A 1 116 ? -6.551 -5.558 27.974 1.00 95.38 116 CYS A O 1
ATOM 848 N N . SER A 1 117 ? -7.000 -3.477 28.696 1.00 95.00 117 SER A N 1
ATOM 849 C CA . SER A 1 117 ? -5.744 -2.868 28.264 1.00 95.00 117 SER A CA 1
ATOM 850 C C . SER A 1 117 ? -5.398 -1.684 29.157 1.00 95.00 117 SER A C 1
ATOM 852 O O . SER A 1 117 ? -6.284 -0.930 29.534 1.00 95.00 117 SER A O 1
ATOM 854 N N . GLY A 1 118 ? -4.113 -1.495 29.442 1.00 94.38 118 GLY A N 1
ATOM 855 C CA . GLY A 1 118 ? -3.571 -0.260 30.010 1.00 94.38 118 GLY A CA 1
ATOM 856 C C . GLY A 1 118 ? -2.922 0.558 28.904 1.00 94.38 118 GLY A C 1
ATOM 857 O O . GLY A 1 118 ? -3.571 1.420 28.327 1.00 94.38 118 GLY A O 1
ATOM 858 N N . ASP A 1 119 ? -1.716 0.151 28.502 1.00 92.50 119 ASP A N 1
ATOM 859 C CA . ASP A 1 119 ? -0.948 0.737 27.397 1.00 92.50 119 ASP A CA 1
ATOM 860 C C . ASP A 1 119 ? -0.985 -0.113 26.110 1.00 92.50 119 ASP A C 1
ATOM 862 O O . ASP A 1 119 ? -0.369 -1.179 26.041 1.00 92.50 119 ASP A O 1
ATOM 866 N N . GLY A 1 120 ? -1.657 0.391 25.079 1.00 90.88 120 GLY A N 1
ATOM 867 C CA . GLY A 1 120 ? -1.660 -0.119 23.712 1.00 90.88 120 GLY A CA 1
ATOM 868 C C . GLY A 1 120 ? -0.445 0.349 22.905 1.00 90.88 120 GLY A C 1
ATOM 869 O O . GLY A 1 120 ? 0.190 1.365 23.202 1.00 90.88 120 GLY A O 1
ATOM 870 N N . VAL A 1 121 ? -0.105 -0.419 21.868 1.00 86.75 121 VAL A N 1
ATOM 871 C CA . VAL A 1 121 ? 1.032 -0.145 20.967 1.00 86.75 121 VAL A CA 1
ATOM 872 C C . VAL A 1 121 ? 0.690 -0.318 19.483 1.00 86.75 121 VAL A C 1
ATOM 874 O O . VAL A 1 121 ? 1.563 -0.099 18.644 1.00 86.75 121 VAL A O 1
ATOM 877 N N . GLY A 1 122 ? -0.536 -0.742 19.158 1.00 81.62 122 GLY A N 1
ATOM 878 C CA . GLY A 1 122 ? -0.943 -1.113 17.801 1.00 81.62 122 GLY A CA 1
ATOM 879 C C . GLY A 1 122 ? -1.324 0.079 16.925 1.00 81.62 122 GLY A C 1
ATOM 880 O O . GLY A 1 122 ? -1.145 0.037 15.709 1.00 81.62 122 GLY A O 1
ATOM 881 N N . ASN A 1 123 ? -1.790 1.171 17.527 1.00 82.81 123 ASN A N 1
ATOM 882 C CA . ASN A 1 123 ? -2.300 2.317 16.793 1.00 82.81 123 ASN A CA 1
ATOM 883 C C . ASN A 1 123 ? -1.192 3.257 16.279 1.00 82.81 123 ASN A C 1
ATOM 885 O O . ASN A 1 123 ? -0.395 3.798 17.054 1.00 82.81 123 ASN A O 1
ATOM 889 N N . ALA A 1 124 ? -1.188 3.524 14.968 1.00 81.44 124 ALA A N 1
ATOM 890 C CA . ALA A 1 124 ? -0.255 4.454 14.320 1.00 81.44 124 ALA A CA 1
ATOM 891 C C . ALA A 1 124 ? -0.528 5.939 14.655 1.00 81.44 124 ALA A C 1
ATOM 893 O O . ALA A 1 124 ? 0.330 6.799 14.428 1.00 81.44 124 ALA A O 1
ATOM 894 N N . GLY A 1 125 ? -1.690 6.244 15.241 1.00 81.88 125 GLY A N 1
ATOM 895 C CA . GLY A 1 125 ? -2.024 7.556 15.780 1.00 81.88 125 GLY A CA 1
ATOM 896 C C . GLY A 1 125 ? -2.495 8.595 14.752 1.00 81.88 125 GLY A C 1
ATOM 897 O O . GLY A 1 125 ? -2.760 8.277 13.593 1.00 81.88 125 GLY A O 1
ATOM 898 N N . PRO A 1 126 ? -2.633 9.867 15.175 1.00 91.81 126 PRO A N 1
ATOM 899 C CA . PRO A 1 126 ? -2.049 10.449 16.386 1.00 91.81 126 PRO A CA 1
ATOM 900 C C . PRO A 1 126 ? -2.807 10.065 17.673 1.00 91.81 126 PRO A C 1
ATOM 902 O O . PRO A 1 126 ? -4.024 10.192 17.729 1.00 91.81 126 PRO A O 1
ATOM 905 N N . CYS A 1 127 ? -2.075 9.666 18.720 1.00 95.31 127 CYS A N 1
ATOM 906 C CA . CYS A 1 127 ? -2.610 9.329 20.050 1.00 95.31 127 CYS A CA 1
ATOM 907 C C . CYS A 1 127 ? -1.928 10.161 21.148 1.00 95.31 127 CYS A C 1
ATOM 909 O O . CYS A 1 127 ? -0.865 10.755 20.936 1.00 95.31 127 CYS A O 1
ATOM 911 N N . GLN A 1 128 ? -2.508 10.172 22.348 1.00 94.88 128 GLN A N 1
ATOM 912 C CA . GLN A 1 128 ? -1.799 10.544 23.569 1.00 94.88 128 GLN A CA 1
ATOM 913 C C . GLN A 1 128 ? -0.669 9.543 23.879 1.00 94.88 128 GLN A C 1
ATOM 915 O O . GLN A 1 128 ? -0.591 8.465 23.299 1.00 94.88 128 GLN A O 1
ATOM 920 N N . ALA A 1 129 ? 0.225 9.900 24.806 1.00 93.06 129 ALA A N 1
ATOM 921 C CA . ALA A 1 129 ? 1.420 9.100 25.097 1.00 93.06 129 ALA A CA 1
ATOM 922 C C . ALA A 1 129 ? 1.125 7.681 25.620 1.00 93.06 129 ALA A C 1
ATOM 924 O O . ALA A 1 129 ? 1.913 6.778 25.358 1.00 93.06 129 ALA A O 1
ATOM 925 N N . PHE A 1 130 ? 0.026 7.518 26.358 1.00 94.88 130 PHE A N 1
ATOM 926 C CA . PHE A 1 130 ? -0.412 6.264 26.969 1.00 94.88 130 PHE A CA 1
ATOM 927 C C . PHE A 1 130 ? -1.921 6.141 26.744 1.00 94.88 130 PHE A C 1
ATOM 929 O O . PHE A 1 130 ? -2.695 6.960 27.243 1.00 94.88 130 PHE A O 1
ATOM 936 N N . TYR A 1 131 ? -2.327 5.194 25.909 1.00 96.19 131 TYR A N 1
ATOM 937 C CA . TYR A 1 131 ? -3.718 4.931 25.543 1.00 96.19 131 TYR A CA 1
ATOM 938 C C . TYR A 1 131 ? -3.984 3.442 25.691 1.00 96.19 131 TYR A C 1
ATOM 940 O O . TYR A 1 131 ? -3.053 2.659 25.580 1.00 96.19 131 TYR A O 1
ATOM 948 N N . SER A 1 132 ? -5.233 3.046 25.887 1.00 96.19 132 SER A N 1
ATOM 949 C CA . SER A 1 132 ? -5.635 1.645 25.935 1.00 96.19 132 SER A CA 1
ATOM 950 C C . SER A 1 132 ? -6.180 1.194 24.589 1.00 96.19 132 SER A C 1
ATOM 952 O O . SER A 1 132 ? -6.895 1.948 23.933 1.00 96.19 132 SER A O 1
ATOM 954 N N . GLU A 1 133 ? -5.889 -0.042 24.202 1.00 94.56 133 GLU A N 1
ATOM 955 C CA . GLU A 1 133 ? -6.390 -0.672 22.981 1.00 94.56 133 GLU A CA 1
ATOM 956 C C . GLU A 1 133 ? -6.473 -2.178 23.214 1.00 94.56 133 GLU A C 1
ATOM 958 O O . GLU A 1 133 ? -5.529 -2.768 23.745 1.00 94.56 133 GLU A O 1
ATOM 963 N N . PHE A 1 134 ? -7.603 -2.806 22.892 1.00 92.75 134 PHE A N 1
ATOM 964 C CA . PHE A 1 134 ? -7.694 -4.255 23.030 1.00 92.75 134 PHE A CA 1
ATOM 965 C C . PHE A 1 134 ? -6.772 -4.934 22.015 1.00 92.75 134 PHE A C 1
ATOM 967 O O . PHE A 1 134 ? -6.808 -4.651 20.828 1.00 92.75 134 PHE A O 1
ATOM 974 N N . GLU A 1 135 ? -5.937 -5.861 22.491 1.00 85.19 135 GLU A N 1
ATOM 975 C CA . GLU A 1 135 ? -4.991 -6.571 21.617 1.00 85.19 135 GLU A CA 1
ATOM 976 C C . GLU A 1 135 ? -5.698 -7.477 20.605 1.00 85.19 135 GLU A C 1
ATOM 978 O O . GLU A 1 135 ? -5.136 -7.777 19.558 1.00 85.19 135 GLU A O 1
ATOM 983 N N . ASN A 1 136 ? -6.897 -7.958 20.949 1.00 84.56 136 ASN A N 1
ATOM 984 C CA . ASN A 1 136 ? -7.685 -8.843 20.104 1.00 84.56 136 ASN A CA 1
ATOM 985 C C . ASN A 1 136 ? -9.176 -8.466 20.159 1.00 84.56 136 ASN A C 1
ATOM 987 O O . ASN A 1 136 ? -9.678 -8.129 21.246 1.00 84.56 136 ASN A O 1
ATOM 991 N N . PRO A 1 137 ? -9.892 -8.630 19.033 1.00 88.69 137 PRO A N 1
ATOM 992 C CA . PRO A 1 137 ? -11.348 -8.627 18.969 1.00 88.69 137 PRO A CA 1
ATOM 993 C C . PRO A 1 137 ? -12.010 -9.457 20.073 1.00 88.69 137 PRO A C 1
ATOM 995 O O . PRO A 1 137 ? -11.577 -10.563 20.401 1.00 88.69 137 PRO A O 1
ATOM 998 N N . THR A 1 138 ? -13.101 -8.954 20.654 1.00 91.62 138 THR A N 1
ATOM 999 C CA . THR A 1 138 ? -13.910 -9.705 21.626 1.00 91.62 138 THR A CA 1
ATOM 1000 C C . THR A 1 138 ? -15.309 -9.957 21.098 1.00 91.62 138 THR A C 1
ATOM 1002 O O . THR A 1 138 ? -16.060 -9.014 20.860 1.00 91.62 138 THR A O 1
ATOM 1005 N N . ALA A 1 139 ? -15.687 -11.230 20.979 1.00 91.25 139 ALA A N 1
ATOM 1006 C CA . ALA A 1 139 ? -17.032 -11.625 20.575 1.00 91.25 139 ALA A CA 1
ATOM 1007 C C . ALA A 1 139 ? -18.104 -11.097 21.548 1.00 91.25 139 ALA A C 1
ATOM 1009 O O . ALA A 1 139 ? -18.007 -11.253 22.771 1.00 91.25 139 ALA A O 1
ATOM 1010 N N . VAL A 1 140 ? -19.160 -10.519 20.983 1.00 93.12 140 VAL A N 1
ATOM 1011 C CA . VAL A 1 140 ? -20.335 -9.990 21.671 1.00 93.12 140 VAL A CA 1
ATOM 1012 C C . VAL A 1 140 ? -21.614 -10.476 20.986 1.00 93.12 140 VAL A C 1
ATOM 1014 O O . VAL A 1 140 ? -21.664 -10.665 19.773 1.00 93.12 140 VAL A O 1
ATOM 1017 N N . PHE A 1 141 ? -22.672 -10.691 21.765 1.00 90.94 141 PHE A N 1
ATOM 1018 C CA . PHE A 1 141 ? -23.901 -11.313 21.270 1.00 90.94 141 PHE A CA 1
ATOM 1019 C C . PHE A 1 141 ? -25.088 -10.353 21.296 1.00 90.94 141 PHE A C 1
ATOM 1021 O O . PHE A 1 141 ? -25.250 -9.554 22.228 1.00 90.94 141 PHE A O 1
ATOM 1028 N N . ALA A 1 142 ? -25.958 -10.486 20.297 1.00 91.81 142 ALA A N 1
ATOM 1029 C CA . ALA A 1 142 ? -27.153 -9.676 20.142 1.00 91.81 142 ALA A CA 1
ATOM 1030 C C . ALA A 1 142 ? -28.020 -9.726 21.408 1.00 91.81 142 ALA A C 1
ATOM 1032 O O . ALA A 1 142 ? -28.389 -10.792 21.912 1.00 91.81 142 ALA A O 1
ATOM 1033 N N . GLY A 1 143 ? -28.400 -8.556 21.918 1.00 92.44 143 GLY A N 1
ATOM 1034 C CA . GLY A 1 143 ? -29.272 -8.441 23.085 1.00 92.44 143 GLY A CA 1
ATOM 1035 C C . GLY A 1 143 ? -28.600 -8.695 24.441 1.00 92.44 143 GLY A C 1
ATOM 1036 O O . GLY A 1 143 ? -29.284 -8.585 25.463 1.00 92.44 143 GLY A O 1
ATOM 1037 N N . VAL A 1 144 ? -27.298 -8.999 24.488 1.00 95.62 144 VAL A N 1
ATOM 1038 C CA . VAL A 1 144 ? -26.525 -9.091 25.738 1.00 95.62 144 VAL A CA 1
ATOM 1039 C C . VAL A 1 144 ? -26.022 -7.702 26.140 1.00 95.62 144 VAL A C 1
ATOM 1041 O O . VAL A 1 144 ? -25.627 -6.904 25.297 1.00 95.62 144 VAL A O 1
ATOM 1044 N N . THR A 1 145 ? -26.074 -7.375 27.434 1.00 97.56 145 THR A N 1
ATOM 1045 C CA . THR A 1 145 ? -25.545 -6.105 27.952 1.00 97.56 145 THR A CA 1
ATOM 1046 C C . THR A 1 145 ? -24.074 -6.248 28.300 1.00 97.56 145 THR A C 1
ATOM 1048 O O . THR A 1 145 ? -23.715 -7.114 29.096 1.00 97.56 145 THR A O 1
ATOM 1051 N N . TYR A 1 146 ? -23.257 -5.347 27.770 1.00 98.31 146 TYR A N 1
ATOM 1052 C CA . TYR A 1 146 ? -21.832 -5.245 28.058 1.00 98.31 146 TYR A CA 1
ATOM 1053 C C . TYR A 1 146 ? -21.510 -3.889 28.675 1.00 98.31 146 TYR A C 1
ATOM 1055 O O . TYR A 1 146 ? -22.246 -2.917 28.474 1.00 98.31 146 TYR A O 1
ATOM 1063 N N . TYR A 1 147 ? -20.408 -3.830 29.421 1.00 98.06 147 TYR A N 1
ATOM 1064 C CA . TYR A 1 147 ? -19.913 -2.605 30.036 1.00 98.06 147 TYR A CA 1
ATOM 1065 C C . TYR A 1 147 ? -18.459 -2.351 29.665 1.00 98.06 147 TYR A C 1
ATOM 1067 O O . TYR A 1 147 ? -17.634 -3.255 29.765 1.00 98.06 147 TYR A O 1
ATOM 1075 N N . LEU A 1 148 ? -18.148 -1.109 29.310 1.00 97.81 148 LEU A N 1
ATOM 1076 C CA . LEU A 1 148 ? -16.782 -0.614 29.197 1.00 97.81 148 LEU A CA 1
ATOM 1077 C C . LEU A 1 148 ? -16.493 0.265 30.409 1.00 97.81 148 LEU A C 1
ATOM 1079 O O . LEU A 1 148 ? -17.282 1.156 30.727 1.00 97.81 148 LEU A O 1
ATOM 1083 N N . ARG A 1 149 ? -15.372 0.014 31.078 1.00 96.81 149 ARG A N 1
ATOM 1084 C CA . ARG A 1 149 ? -14.862 0.838 32.175 1.00 96.81 149 ARG A CA 1
ATOM 1085 C C . ARG A 1 149 ? -13.560 1.475 31.730 1.00 96.81 149 ARG A C 1
ATOM 1087 O O . ARG A 1 149 ? -12.632 0.751 31.381 1.00 96.81 149 ARG A O 1
ATOM 1094 N N . VAL A 1 150 ? -13.489 2.798 31.786 1.00 96.75 150 VAL A N 1
ATOM 1095 C CA . VAL A 1 150 ? -12.280 3.568 31.477 1.00 96.75 150 VAL A CA 1
ATOM 1096 C C . VAL A 1 150 ? -11.856 4.318 32.726 1.00 96.75 150 VAL A C 1
ATOM 1098 O O . VAL A 1 150 ? -12.663 5.038 33.298 1.00 96.75 150 VAL A O 1
ATOM 1101 N N . GLY A 1 151 ? -10.607 4.186 33.153 1.00 95.50 151 GLY A N 1
ATOM 1102 C CA . GLY A 1 151 ? -10.065 4.929 34.291 1.00 95.50 151 GLY A CA 1
ATOM 1103 C C . GLY A 1 151 ? -8.658 5.439 34.019 1.00 95.50 151 GLY A C 1
ATOM 1104 O O . GLY A 1 151 ? -8.090 5.192 32.964 1.00 95.50 151 GLY A O 1
ATOM 1105 N N . GLY A 1 152 ? -8.097 6.197 34.955 1.00 95.62 152 GLY A N 1
ATOM 1106 C CA . GLY A 1 152 ? -6.713 6.652 34.876 1.00 95.62 152 GLY A CA 1
ATOM 1107 C C . GLY A 1 152 ? -5.723 5.679 35.517 1.00 95.62 152 GLY A C 1
ATOM 1108 O O . GLY A 1 152 ? -5.984 5.159 36.607 1.00 95.62 152 GLY A O 1
ATOM 1109 N N . TRP A 1 153 ? -4.538 5.537 34.916 1.00 95.38 153 TRP A N 1
ATOM 1110 C CA . TRP A 1 153 ? -3.450 4.690 35.430 1.00 95.38 153 TRP A CA 1
ATOM 1111 C C . TRP A 1 153 ? -3.068 4.993 36.893 1.00 95.38 153 TRP A C 1
ATOM 1113 O O . TRP A 1 153 ? -2.775 4.102 37.696 1.00 95.38 153 TRP A O 1
ATOM 1123 N N . ASN A 1 154 ? -3.090 6.270 37.288 1.00 94.81 154 ASN A N 1
ATOM 1124 C CA . ASN A 1 154 ? -2.726 6.719 38.633 1.00 94.81 154 ASN A CA 1
ATOM 1125 C C . ASN A 1 154 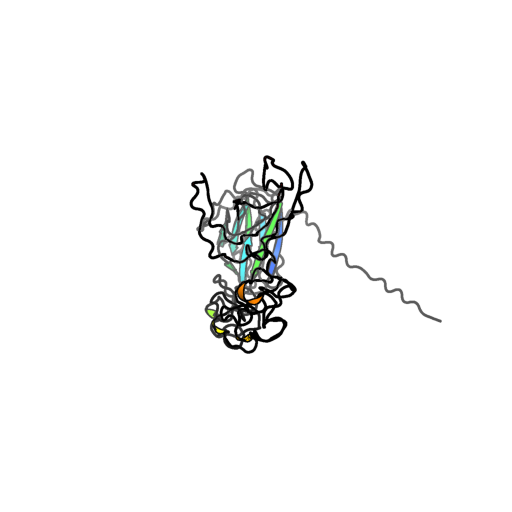? -3.651 7.831 39.157 1.00 94.81 154 ASN A C 1
ATOM 1127 O O . ASN A 1 154 ? -4.509 8.344 38.449 1.00 94.81 154 ASN A O 1
ATOM 1131 N N . ALA A 1 155 ? -3.433 8.260 40.404 1.00 94.06 155 ALA A N 1
ATOM 1132 C CA . ALA A 1 155 ? -4.280 9.241 41.095 1.00 94.06 155 ALA A CA 1
ATOM 1133 C C . ALA A 1 155 ? -4.345 10.644 40.448 1.00 94.06 155 ALA A C 1
ATOM 1135 O O . ALA A 1 155 ? -5.141 11.476 40.880 1.00 94.06 155 ALA A O 1
ATOM 1136 N N . LEU A 1 156 ? -3.481 10.941 39.474 1.00 94.06 156 LEU A N 1
ATOM 1137 C CA . LEU A 1 156 ? -3.451 12.209 38.740 1.00 94.06 156 LEU A CA 1
ATOM 1138 C C . LEU A 1 156 ? -3.996 12.079 37.313 1.00 94.06 156 LEU A C 1
ATOM 1140 O O . LEU A 1 156 ? -4.209 13.102 36.667 1.00 94.06 156 LEU A O 1
ATOM 1144 N N . ALA A 1 157 ? -4.191 10.856 36.820 1.00 95.62 157 ALA A N 1
ATOM 1145 C CA . ALA A 1 157 ? -4.695 10.595 35.483 1.00 95.62 157 ALA A CA 1
ATOM 1146 C C . ALA A 1 157 ? -6.227 10.716 35.479 1.00 95.62 157 ALA A C 1
ATOM 1148 O O . ALA A 1 157 ? -6.916 9.960 36.164 1.00 95.62 157 ALA A O 1
ATOM 1149 N N . ALA A 1 158 ? -6.721 11.733 34.775 1.00 95.25 158 ALA A N 1
ATOM 1150 C CA . ALA A 1 158 ? -8.118 11.976 34.419 1.00 95.25 158 ALA A CA 1
ATOM 1151 C C . ALA A 1 158 ? -8.162 13.096 33.371 1.00 95.25 158 ALA A C 1
ATOM 1153 O O . ALA A 1 158 ? -7.237 13.913 33.291 1.00 95.25 158 ALA A O 1
ATOM 1154 N N . GLY A 1 159 ? -9.234 13.172 32.589 1.00 95.25 159 GLY A N 1
ATOM 1155 C CA . GLY A 1 159 ? -9.325 14.141 31.508 1.00 95.25 159 GLY A CA 1
ATOM 1156 C C . GLY A 1 159 ? -10.553 13.973 30.628 1.00 95.25 159 GLY A C 1
ATOM 1157 O O . GLY A 1 159 ? -11.550 13.376 31.023 1.00 95.25 159 GLY A O 1
ATOM 1158 N N . VAL A 1 160 ? -10.450 14.539 29.429 1.00 96.00 160 VAL A N 1
ATOM 1159 C CA . VAL A 1 160 ? -11.441 14.430 28.357 1.00 96.00 160 VAL A CA 1
ATOM 1160 C C . VAL A 1 160 ? -10.780 13.824 27.127 1.00 96.00 160 VAL A C 1
ATOM 1162 O O . VAL A 1 160 ? -9.583 14.014 26.938 1.00 96.00 160 VAL A O 1
ATOM 1165 N N . GLY A 1 161 ? -11.538 13.108 26.306 1.00 95.56 161 GLY A N 1
ATOM 1166 C CA . GLY A 1 161 ? -11.018 12.454 25.106 1.00 95.56 161 GLY A CA 1
ATOM 1167 C C . GLY A 1 161 ? -12.108 11.705 24.351 1.00 95.56 161 GLY A C 1
ATOM 1168 O O . GLY A 1 161 ? -13.293 11.858 24.648 1.00 95.56 161 GLY A O 1
ATOM 1169 N N . THR A 1 162 ? -11.706 10.880 23.394 1.00 96.25 162 THR A N 1
ATOM 1170 C CA . THR A 1 162 ? -12.603 10.062 22.574 1.00 96.25 162 THR A CA 1
ATOM 1171 C C . THR A 1 162 ? -12.191 8.598 22.658 1.00 96.25 162 THR A C 1
ATOM 1173 O O . THR A 1 162 ? -11.018 8.272 22.515 1.00 96.25 162 THR A O 1
ATOM 1176 N N . MET A 1 163 ? -13.158 7.718 22.898 1.00 96.62 163 MET A N 1
ATOM 1177 C CA . MET A 1 163 ? -13.016 6.272 22.747 1.00 96.62 163 MET A CA 1
ATOM 1178 C C . MET A 1 163 ? -13.657 5.865 21.428 1.00 96.62 163 MET A C 1
ATOM 1180 O O . MET A 1 163 ? -14.801 6.235 21.164 1.00 96.62 163 MET A O 1
ATOM 1184 N N . ASN A 1 164 ? -12.943 5.102 20.611 1.00 96.19 164 ASN A N 1
ATOM 1185 C CA . ASN A 1 164 ? -13.496 4.490 19.413 1.00 96.19 164 ASN A CA 1
ATOM 1186 C C . ASN A 1 164 ? -13.745 3.009 19.683 1.00 96.19 164 ASN A C 1
ATOM 1188 O O . ASN A 1 164 ? -12.863 2.313 20.177 1.00 96.19 164 ASN A O 1
ATOM 1192 N N . MET A 1 165 ? -14.949 2.545 19.369 1.00 96.94 165 MET A N 1
ATOM 1193 C CA . MET A 1 165 ? -15.326 1.137 19.404 1.00 96.94 165 MET A CA 1
ATOM 1194 C C . MET A 1 165 ? -15.719 0.708 17.997 1.00 96.94 165 MET A C 1
ATOM 1196 O O . MET A 1 165 ? -16.692 1.220 17.444 1.00 96.94 165 MET A O 1
ATOM 1200 N N . ASN A 1 166 ? -14.981 -0.236 17.433 1.00 93.44 166 ASN A N 1
ATOM 1201 C CA . ASN A 1 166 ? -15.331 -0.898 16.187 1.00 93.44 166 ASN A CA 1
ATOM 1202 C C . ASN A 1 166 ? -16.209 -2.101 16.521 1.00 93.44 166 ASN A C 1
ATOM 1204 O O . ASN A 1 166 ? -15.850 -2.886 17.391 1.00 93.44 166 ASN A O 1
ATOM 1208 N N . PHE A 1 167 ? -17.358 -2.228 15.860 1.00 92.94 167 PHE A N 1
ATOM 1209 C CA . PHE A 1 167 ? -18.246 -3.381 15.971 1.00 92.94 167 PHE A CA 1
ATOM 1210 C C . PHE A 1 167 ? -18.434 -3.992 14.587 1.00 92.94 167 PHE A C 1
ATOM 1212 O O . PHE A 1 167 ? -18.979 -3.336 13.701 1.00 92.94 167 PHE A O 1
ATOM 1219 N N . TYR A 1 168 ? -17.992 -5.226 14.401 1.00 86.00 168 TYR A N 1
ATOM 1220 C CA . TYR A 1 168 ? -18.011 -5.942 13.124 1.00 86.00 168 TYR A CA 1
ATOM 1221 C C . TYR A 1 168 ? -18.695 -7.295 13.297 1.00 86.00 168 TYR A C 1
ATOM 1223 O O . TYR A 1 168 ? -18.930 -7.751 14.420 1.00 86.00 168 TYR A O 1
ATOM 1231 N N . ALA A 1 169 ? -19.114 -7.892 12.185 1.00 80.06 169 ALA A N 1
ATOM 1232 C CA . ALA A 1 169 ? -19.748 -9.201 12.204 1.00 80.06 169 ALA A CA 1
ATOM 1233 C C . ALA A 1 169 ? -18.751 -10.272 12.679 1.00 80.06 169 ALA A C 1
ATOM 1235 O O . ALA A 1 169 ? -17.549 -10.092 12.560 1.00 80.06 169 ALA A O 1
ATOM 1236 N N . ILE A 1 170 ? -19.272 -11.364 13.244 1.00 70.62 170 ILE A N 1
ATOM 1237 C CA . ILE A 1 170 ? -18.556 -12.642 13.355 1.00 70.62 170 ILE A CA 1
ATOM 1238 C C . ILE A 1 170 ? -19.348 -13.647 12.525 1.00 70.62 170 ILE A C 1
ATOM 1240 O O . ILE A 1 170 ? -20.486 -13.997 12.860 1.00 70.62 170 ILE A O 1
ATOM 1244 N N . GLY A 1 171 ? -18.793 -14.032 11.383 1.00 68.75 171 GLY A N 1
ATOM 1245 C CA . GLY A 1 171 ? -19.440 -14.831 10.349 1.00 68.75 171 GLY A CA 1
ATOM 1246 C C . GLY A 1 171 ? -18.434 -15.675 9.576 1.00 68.75 171 GLY A C 1
ATOM 1247 O O . GLY A 1 171 ? -17.299 -15.810 9.994 1.00 68.75 171 GLY A O 1
ATOM 1248 N N . ALA A 1 172 ? -18.882 -16.300 8.484 1.00 76.44 172 ALA A N 1
ATOM 1249 C CA . ALA A 1 172 ? -17.927 -16.709 7.457 1.00 76.44 172 ALA A CA 1
ATOM 1250 C C . ALA A 1 172 ? -17.420 -15.434 6.783 1.00 76.44 172 ALA A C 1
ATOM 1252 O O . ALA A 1 172 ? -18.241 -14.531 6.581 1.00 76.44 172 ALA A O 1
ATOM 1253 N N . GLU A 1 173 ? -16.138 -15.400 6.440 1.00 84.69 173 GLU A N 1
ATOM 1254 C CA . GLU A 1 173 ? -15.528 -14.253 5.779 1.00 84.69 173 GLU A CA 1
ATOM 1255 C C . GLU A 1 173 ? -16.302 -13.850 4.514 1.00 84.69 173 GLU A C 1
ATOM 1257 O O . GLU A 1 173 ? -16.734 -14.703 3.721 1.00 84.69 173 GLU A O 1
ATOM 1262 N N . ILE A 1 174 ? -16.552 -12.546 4.355 1.00 86.50 174 ILE A N 1
ATOM 1263 C CA . ILE A 1 174 ? -17.047 -11.965 3.106 1.00 86.50 174 ILE A CA 1
ATOM 1264 C C . ILE A 1 174 ? -15.819 -11.480 2.348 1.00 86.50 174 ILE A C 1
ATOM 1266 O O . ILE A 1 174 ? -15.285 -10.418 2.611 1.00 86.50 174 ILE A O 1
ATOM 1270 N N . CYS A 1 175 ? -15.418 -12.273 1.364 1.00 90.94 175 CYS A N 1
ATOM 1271 C CA . CYS A 1 175 ? -14.134 -12.182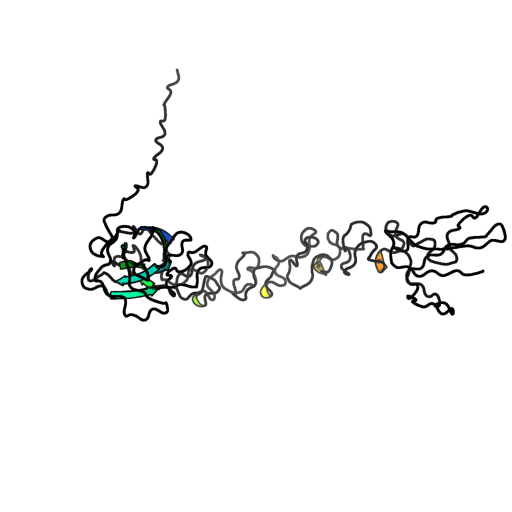 0.672 1.00 90.94 175 CYS A CA 1
ATOM 1272 C C . CYS A 1 175 ? -13.918 -10.959 -0.243 1.00 90.94 175 CYS A C 1
ATOM 1274 O O . CYS A 1 175 ? -13.069 -11.012 -1.132 1.00 90.94 175 CYS A O 1
ATOM 1276 N N . ASP A 1 176 ? -14.744 -9.921 -0.129 1.00 89.38 176 ASP A N 1
ATOM 1277 C CA . ASP A 1 176 ? -14.721 -8.738 -0.994 1.00 89.38 176 ASP A CA 1
ATOM 1278 C C . ASP A 1 176 ? -15.219 -7.453 -0.309 1.00 89.38 176 ASP A C 1
ATOM 1280 O O . ASP A 1 176 ? -15.615 -6.500 -0.995 1.00 89.38 176 ASP A O 1
ATOM 1284 N N . ASP A 1 177 ? -15.247 -7.410 1.028 1.00 84.88 177 ASP A N 1
ATOM 1285 C CA . ASP A 1 177 ? -15.822 -6.288 1.780 1.00 84.88 177 ASP A CA 1
ATOM 1286 C C . ASP A 1 177 ? -14.796 -5.415 2.519 1.00 84.88 177 ASP A C 1
ATOM 1288 O O . ASP A 1 177 ? -15.159 -4.340 3.025 1.00 84.88 177 ASP A O 1
ATOM 1292 N N . GLY A 1 178 ? -13.513 -5.792 2.478 1.00 82.38 178 GLY A N 1
ATOM 1293 C CA . GLY A 1 178 ? -12.423 -5.018 3.062 1.00 82.38 178 GLY A CA 1
ATOM 1294 C C . GLY A 1 178 ? -12.358 -5.104 4.583 1.00 82.38 178 GLY A C 1
ATOM 1295 O O . GLY A 1 178 ? -11.726 -4.239 5.204 1.00 82.38 178 GLY A O 1
ATOM 1296 N N . ALA A 1 179 ? -13.040 -6.069 5.202 1.00 79.44 179 ALA A N 1
ATOM 1297 C CA . ALA A 1 179 ? -13.073 -6.239 6.643 1.00 79.44 179 ALA A CA 1
ATOM 1298 C C . ALA A 1 179 ? -12.928 -7.705 7.053 1.00 79.44 179 ALA A C 1
ATOM 1300 O O . ALA A 1 179 ? -13.603 -8.567 6.530 1.00 79.44 179 ALA A O 1
ATOM 1301 N N . ASP A 1 180 ? -12.158 -7.932 8.112 1.00 75.12 180 ASP A N 1
ATOM 1302 C CA . ASP A 1 180 ? -12.035 -9.219 8.802 1.00 75.12 180 ASP A CA 1
ATOM 1303 C C . ASP A 1 180 ? -13.369 -9.555 9.504 1.00 75.12 180 ASP A C 1
ATOM 1305 O O . ASP A 1 180 ? -13.680 -9.052 10.595 1.00 75.12 180 ASP A O 1
ATOM 1309 N N . ASN A 1 181 ? -14.237 -10.299 8.822 1.00 75.31 181 ASN A N 1
ATOM 1310 C CA . ASN A 1 181 ? -15.585 -10.632 9.274 1.00 75.31 181 ASN A CA 1
ATOM 1311 C C . ASN A 1 181 ? -15.637 -11.880 10.160 1.00 75.31 181 ASN A C 1
ATOM 1313 O O . ASN A 1 181 ? -16.713 -12.194 10.692 1.00 75.31 181 ASN A O 1
ATOM 1317 N N . ASP A 1 182 ? -14.538 -12.612 10.304 1.00 73.75 182 ASP A N 1
ATOM 1318 C CA . ASP A 1 182 ? -14.441 -13.779 11.179 1.00 73.75 182 ASP A CA 1
ATOM 1319 C C . ASP A 1 182 ? -13.526 -13.552 12.407 1.00 73.75 182 ASP A C 1
ATOM 1321 O O . ASP A 1 182 ? -13.619 -14.285 13.403 1.00 73.75 182 ASP A O 1
ATOM 1325 N N . ALA A 1 183 ? -12.817 -12.421 12.405 1.00 72.38 183 ALA A N 1
ATOM 1326 C CA . ALA A 1 183 ? -11.968 -11.863 13.447 1.00 72.38 183 ALA A CA 1
ATOM 1327 C C . ALA A 1 183 ? -10.682 -12.661 13.726 1.00 72.38 183 ALA A C 1
ATOM 1329 O O . ALA A 1 183 ? -10.223 -12.695 14.881 1.00 72.38 183 ALA A O 1
ATOM 1330 N N . ASP A 1 184 ? -10.110 -13.319 12.715 1.00 73.88 184 ASP A N 1
ATOM 1331 C CA . ASP A 1 184 ? -8.851 -14.061 12.830 1.00 73.88 184 ASP A CA 1
ATOM 1332 C C . ASP A 1 184 ? -7.585 -13.231 12.507 1.00 73.88 184 ASP A C 1
ATOM 1334 O O . ASP A 1 184 ? -6.459 -13.658 12.808 1.00 73.88 184 ASP A O 1
ATOM 1338 N N . GLY A 1 185 ? -7.772 -11.995 12.032 1.00 76.50 185 GLY A N 1
ATOM 1339 C CA . GLY A 1 185 ? -6.732 -11.022 11.705 1.00 76.50 185 GLY A CA 1
ATOM 1340 C C . GLY A 1 185 ? -6.344 -10.974 10.226 1.00 76.50 185 GLY A C 1
ATOM 1341 O O . GLY A 1 185 ? -5.407 -10.239 9.886 1.00 76.50 185 GLY A O 1
ATOM 1342 N N . LEU A 1 186 ? -7.013 -11.743 9.369 1.00 83.88 186 LEU A N 1
ATOM 1343 C CA . LEU A 1 186 ? -6.844 -11.755 7.919 1.00 83.88 186 LEU A CA 1
ATOM 1344 C C . LEU A 1 186 ? -8.081 -11.131 7.255 1.00 83.88 186 LEU A C 1
ATOM 1346 O O . LEU A 1 186 ? -9.137 -11.034 7.863 1.00 83.88 186 LEU A O 1
ATOM 1350 N N . ILE A 1 187 ? -7.911 -10.566 6.059 1.00 86.94 187 ILE A N 1
ATOM 1351 C CA . ILE A 1 187 ? -8.958 -9.791 5.373 1.00 86.94 187 ILE A CA 1
ATOM 1352 C C . ILE A 1 187 ? -9.055 -10.275 3.927 1.00 86.94 187 ILE A C 1
ATOM 1354 O O . ILE A 1 187 ? -8.021 -10.386 3.256 1.00 86.94 187 ILE A O 1
ATOM 1358 N N . ASP A 1 188 ? -10.280 -10.478 3.438 1.00 89.44 188 ASP A N 1
ATOM 1359 C CA . ASP A 1 188 ? -10.598 -10.803 2.043 1.00 89.44 188 ASP A CA 1
ATOM 1360 C C . ASP A 1 188 ? -9.753 -11.981 1.499 1.00 89.44 188 ASP A C 1
ATOM 1362 O O . ASP A 1 188 ? -9.685 -13.046 2.104 1.00 89.44 188 ASP A O 1
ATOM 1366 N N . CYS A 1 189 ? -9.081 -11.835 0.351 1.00 94.88 189 CYS A N 1
ATOM 1367 C CA . CYS A 1 189 ? -8.332 -12.930 -0.276 1.00 94.88 189 CYS A CA 1
ATOM 1368 C C . CYS A 1 189 ? -7.104 -13.385 0.514 1.00 94.88 189 CYS A C 1
ATOM 1370 O O . CYS A 1 189 ? -6.684 -14.534 0.371 1.00 94.88 189 CYS A O 1
ATOM 1372 N N . PHE A 1 190 ? -6.581 -12.540 1.408 1.00 93.25 190 PHE A N 1
ATOM 1373 C CA . PHE A 1 190 ? -5.522 -12.938 2.334 1.00 93.25 190 PHE A CA 1
ATOM 1374 C C . PHE A 1 190 ? -6.025 -13.849 3.463 1.00 93.25 190 PHE A C 1
ATOM 1376 O O . PHE A 1 190 ? -5.201 -14.405 4.196 1.00 93.25 190 PHE A O 1
ATOM 1383 N N . ASP A 1 191 ? -7.341 -14.031 3.597 1.00 89.75 191 ASP A N 1
ATOM 1384 C CA . ASP A 1 191 ? -7.961 -14.986 4.507 1.00 89.75 191 ASP A CA 1
ATOM 1385 C C . ASP A 1 191 ? -8.042 -16.403 3.875 1.00 89.75 191 ASP A C 1
ATOM 1387 O O . ASP A 1 191 ? -8.665 -16.610 2.827 1.00 89.75 191 ASP A O 1
ATOM 1391 N N . PRO A 1 192 ? -7.446 -17.441 4.500 1.00 89.69 192 PRO A N 1
ATOM 1392 C CA . PRO A 1 192 ? -7.580 -18.836 4.086 1.00 89.69 192 PRO A CA 1
ATOM 1393 C C . PRO A 1 192 ? -9.021 -19.351 3.965 1.00 89.69 192 PRO A C 1
ATOM 1395 O O . PRO A 1 192 ? -9.251 -20.306 3.210 1.00 89.69 192 PRO A O 1
ATOM 1398 N N . ASP A 1 193 ? -9.979 -18.767 4.683 1.00 86.81 193 ASP A N 1
ATOM 1399 C CA . ASP A 1 193 ? -11.397 -19.111 4.599 1.00 86.81 193 ASP A CA 1
ATOM 1400 C C . ASP A 1 193 ? -12.050 -18.595 3.299 1.00 86.81 193 ASP A C 1
ATOM 1402 O O . ASP A 1 193 ? -13.089 -19.124 2.879 1.00 86.81 193 ASP A O 1
ATOM 1406 N N . CYS A 1 194 ? -11.375 -17.693 2.576 1.00 91.50 194 CYS A N 1
ATOM 1407 C CA . CYS A 1 194 ? -11.749 -17.205 1.248 1.00 91.50 194 CYS A CA 1
ATOM 1408 C C . CYS A 1 194 ? -11.193 -18.011 0.072 1.00 91.50 194 CYS A C 1
ATOM 1410 O O . CYS A 1 194 ? -11.539 -17.746 -1.082 1.00 91.50 194 CYS A O 1
ATOM 1412 N N . ALA A 1 195 ? -10.398 -19.054 0.323 1.00 90.31 195 ALA A N 1
ATOM 1413 C CA . ALA A 1 195 ? -9.784 -19.850 -0.737 1.00 90.31 195 ALA A CA 1
ATOM 1414 C C . ALA A 1 195 ? -10.820 -20.433 -1.732 1.00 90.31 195 ALA A C 1
ATOM 1416 O O . ALA A 1 195 ? -11.549 -21.390 -1.439 1.00 90.31 195 ALA A O 1
ATOM 1417 N N . GLY A 1 196 ? -10.837 -19.892 -2.956 1.00 86.94 196 GLY A N 1
ATOM 1418 C CA . GLY A 1 196 ? -11.731 -20.301 -4.046 1.00 86.94 196 GLY A CA 1
ATOM 1419 C C . GLY A 1 196 ? -13.147 -19.713 -3.987 1.00 86.94 196 GLY A C 1
ATOM 1420 O O . GLY A 1 196 ? -14.037 -20.214 -4.689 1.00 86.94 196 GLY A O 1
ATOM 1421 N N . VAL A 1 197 ? -13.377 -18.700 -3.150 1.00 89.94 197 VAL A N 1
ATOM 1422 C CA . VAL A 1 197 ? -14.597 -17.889 -3.117 1.00 89.94 197 VAL A CA 1
ATOM 1423 C C . VAL A 1 197 ? -14.339 -16.607 -3.916 1.00 89.94 197 VAL A C 1
ATOM 1425 O O . VAL A 1 197 ? -13.548 -15.796 -3.461 1.00 89.94 197 VAL A O 1
ATOM 1428 N N . PRO A 1 198 ? -15.007 -16.382 -5.068 1.00 89.25 198 PRO A N 1
ATOM 1429 C CA . PRO A 1 198 ? -14.784 -15.179 -5.869 1.00 89.25 198 PRO A CA 1
ATOM 1430 C C . PRO A 1 198 ? -14.947 -13.885 -5.047 1.00 89.25 198 PRO A C 1
ATOM 1432 O O . PRO A 1 198 ? -15.925 -13.807 -4.297 1.00 89.25 198 PRO A O 1
ATOM 1435 N N . PRO A 1 199 ? -14.063 -12.886 -5.230 1.00 90.25 199 PRO A N 1
ATOM 1436 C CA . PRO A 1 199 ? -13.031 -12.811 -6.273 1.00 90.25 199 PRO A CA 1
ATOM 1437 C C . PRO A 1 199 ? -11.795 -13.689 -6.009 1.00 90.25 199 PRO A C 1
ATOM 1439 O O . PRO A 1 199 ? -11.069 -13.992 -6.945 1.00 90.25 199 PRO A O 1
ATOM 1442 N N . CYS A 1 200 ? -11.625 -14.203 -4.794 1.00 92.62 200 CYS A N 1
ATOM 1443 C CA . CYS A 1 200 ? -10.459 -14.970 -4.369 1.00 92.62 200 CYS A CA 1
ATOM 1444 C C . CYS A 1 200 ? -10.374 -16.358 -5.022 1.00 92.62 200 CYS A C 1
ATOM 1446 O O . CYS A 1 200 ? -11.315 -17.169 -5.020 1.00 92.62 200 CYS A O 1
ATOM 1448 N N . GLY A 1 201 ? -9.221 -16.660 -5.604 1.00 91.12 201 GLY A N 1
ATOM 1449 C CA . GLY A 1 201 ? -9.060 -17.765 -6.528 1.00 91.12 201 GLY A CA 1
ATOM 1450 C C . GLY A 1 201 ? -7.6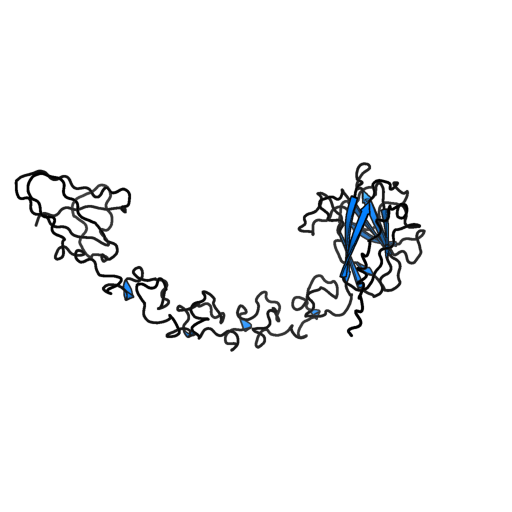91 -17.791 -7.187 1.00 91.12 201 GLY A C 1
ATOM 1451 O O . GLY A 1 201 ? -6.678 -17.778 -6.508 1.00 91.12 201 GLY A O 1
ATOM 1452 N N . ALA A 1 202 ? -7.684 -17.974 -8.504 1.00 92.06 202 ALA A N 1
ATOM 1453 C CA . ALA A 1 202 ? -6.470 -17.870 -9.298 1.00 92.06 202 ALA A CA 1
ATOM 1454 C C . ALA A 1 202 ? -6.493 -16.506 -9.976 1.00 92.06 202 ALA A C 1
ATOM 1456 O O . ALA A 1 202 ? -7.518 -16.181 -10.577 1.00 92.06 202 ALA A O 1
ATOM 1457 N N . GLU A 1 203 ? -5.375 -15.792 -9.942 1.00 91.81 203 GLU A N 1
ATOM 1458 C CA . GLU A 1 203 ? -5.243 -14.494 -10.608 1.00 91.81 203 GLU A CA 1
ATOM 1459 C C . GLU A 1 203 ? -5.455 -14.615 -12.130 1.00 91.81 203 GLU A C 1
ATOM 1461 O O . GLU A 1 203 ? -6.053 -13.762 -12.784 1.00 91.81 203 GLU A O 1
ATOM 1466 N N . ALA A 1 204 ? -5.045 -15.750 -12.711 1.00 88.94 204 ALA A N 1
ATOM 1467 C CA . ALA A 1 204 ? -5.174 -16.019 -14.139 1.00 88.94 204 ALA A CA 1
ATOM 1468 C C . ALA A 1 204 ? -6.619 -15.835 -14.661 1.00 88.94 204 ALA A C 1
ATOM 1470 O O . ALA A 1 204 ? -7.500 -16.685 -14.462 1.00 88.94 204 ALA A O 1
ATOM 1471 N N . GLY A 1 205 ? -6.825 -14.773 -15.447 1.00 86.62 205 GLY A N 1
ATOM 1472 C CA . GLY A 1 205 ? -8.111 -14.392 -16.035 1.00 86.62 205 GLY A CA 1
ATOM 1473 C C . GLY A 1 205 ? -8.924 -13.374 -15.226 1.00 86.62 205 GLY A C 1
ATOM 1474 O O . GLY A 1 205 ? -10.094 -13.162 -15.566 1.00 86.62 205 GLY A O 1
ATOM 1475 N N . GLN A 1 206 ? -8.333 -12.779 -14.188 1.00 91.44 206 GLN A N 1
ATOM 1476 C CA . GLN A 1 206 ? -8.886 -11.706 -13.354 1.00 91.44 206 GLN A CA 1
ATOM 1477 C C . GLN A 1 206 ? -7.942 -10.488 -13.265 1.00 91.44 206 GLN A C 1
ATOM 1479 O O . GLN A 1 206 ? -8.056 -9.671 -12.369 1.00 91.44 206 GLN A O 1
ATOM 1484 N N . CYS A 1 207 ? -7.065 -10.327 -14.256 1.00 91.56 207 CYS A N 1
ATOM 1485 C CA . CYS A 1 207 ? -5.940 -9.391 -14.257 1.00 91.56 207 CYS A CA 1
ATOM 1486 C C . CYS A 1 207 ? -6.288 -7.896 -14.457 1.00 91.56 207 CYS A C 1
ATOM 1488 O O . CYS A 1 207 ? -5.478 -7.143 -14.996 1.00 91.56 207 CYS A O 1
ATOM 1490 N N . ASP A 1 208 ? -7.511 -7.471 -14.139 1.00 91.12 208 ASP A N 1
ATOM 1491 C CA . ASP A 1 208 ? -7.977 -6.085 -14.301 1.00 91.12 208 ASP A CA 1
ATOM 1492 C C . ASP A 1 208 ? -9.023 -5.641 -13.261 1.00 91.12 208 ASP A C 1
ATOM 1494 O O . ASP A 1 208 ? -9.737 -4.648 -13.477 1.00 91.12 208 ASP A O 1
ATOM 1498 N N . ASP A 1 209 ? -9.150 -6.374 -12.150 1.00 90.25 209 ASP A N 1
ATOM 1499 C CA . ASP A 1 209 ? -10.181 -6.148 -11.137 1.00 90.25 209 ASP A CA 1
ATOM 1500 C C . ASP A 1 209 ? -9.692 -5.383 -9.893 1.00 90.25 209 ASP A C 1
ATOM 1502 O O . ASP A 1 209 ? -10.524 -4.869 -9.129 1.00 90.25 209 ASP A O 1
ATOM 1506 N N . GLY A 1 210 ? -8.378 -5.179 -9.755 1.00 89.81 210 GLY A N 1
ATOM 1507 C CA . GLY A 1 210 ? -7.767 -4.427 -8.661 1.00 89.81 210 GLY A CA 1
ATOM 1508 C C . GLY A 1 210 ? -7.614 -5.216 -7.364 1.00 89.81 210 GLY A C 1
ATOM 1509 O O . GLY A 1 210 ? -7.383 -4.589 -6.324 1.00 89.81 210 GLY A O 1
ATOM 1510 N N . VAL A 1 211 ? -7.795 -6.538 -7.390 1.00 91.12 211 VAL A N 1
ATOM 1511 C CA . VAL A 1 211 ? -7.751 -7.427 -6.225 1.00 91.12 211 VAL A CA 1
ATOM 1512 C C . VAL A 1 211 ? -6.630 -8.447 -6.401 1.00 91.12 211 VAL A C 1
ATOM 1514 O O . VAL A 1 211 ? -6.527 -9.064 -7.443 1.00 91.12 211 VAL A O 1
ATOM 1517 N N . ASP A 1 212 ? -5.842 -8.670 -5.349 1.00 92.81 212 ASP A N 1
ATOM 1518 C CA . ASP A 1 212 ? -4.898 -9.794 -5.263 1.00 92.81 212 ASP A CA 1
ATOM 1519 C C . ASP A 1 212 ? -5.720 -11.067 -5.003 1.00 92.81 212 ASP A C 1
ATOM 1521 O O . ASP A 1 212 ? -6.093 -11.356 -3.860 1.00 92.81 212 ASP A O 1
ATOM 1525 N N . ASN A 1 213 ? -6.163 -11.748 -6.060 1.00 94.31 213 ASN A N 1
ATOM 1526 C CA . ASN A 1 213 ? -7.118 -12.843 -5.953 1.00 94.31 213 ASN A CA 1
ATOM 1527 C C . ASN A 1 213 ? -6.490 -14.105 -5.355 1.00 94.31 213 ASN A C 1
ATOM 1529 O O . ASN A 1 213 ? -7.226 -14.913 -4.775 1.00 94.31 213 ASN A O 1
ATOM 1533 N N . ASP A 1 214 ? -5.184 -14.315 -5.508 1.00 93.06 214 ASP A N 1
ATOM 1534 C CA . ASP A 1 214 ? -4.485 -15.506 -5.014 1.00 93.06 214 ASP A CA 1
ATOM 1535 C C . ASP A 1 214 ? -3.650 -15.276 -3.734 1.00 93.06 214 ASP A C 1
ATOM 1537 O O . ASP A 1 214 ? -3.199 -16.246 -3.106 1.00 93.06 214 ASP A O 1
ATOM 1541 N N . ALA A 1 215 ? -3.585 -14.019 -3.287 1.00 93.00 215 ALA A N 1
ATOM 1542 C CA . ALA A 1 215 ? -2.995 -13.525 -2.050 1.00 93.00 215 ALA A CA 1
ATOM 1543 C C . ALA A 1 215 ? -1.475 -13.701 -1.941 1.00 93.00 215 ALA A C 1
ATOM 1545 O O . ALA A 1 215 ? -0.946 -13.973 -0.848 1.00 93.00 215 ALA A O 1
ATOM 1546 N N . ASP A 1 216 ? -0.753 -13.560 -3.052 1.00 92.25 216 ASP A N 1
ATOM 1547 C CA . ASP A 1 216 ? 0.705 -13.668 -3.084 1.00 92.25 216 ASP A CA 1
ATOM 1548 C C . ASP A 1 216 ? 1.446 -12.321 -2.905 1.00 92.25 216 ASP A C 1
ATOM 1550 O O . ASP A 1 216 ? 2.653 -12.299 -2.607 1.00 92.25 216 ASP A O 1
ATOM 1554 N N . GLY A 1 217 ? 0.704 -11.210 -2.933 1.00 90.69 217 GLY A N 1
ATOM 1555 C CA . GLY A 1 217 ? 1.175 -9.847 -2.721 1.00 90.69 217 GLY A CA 1
ATOM 1556 C C . GLY A 1 217 ? 1.302 -9.002 -3.990 1.00 90.69 217 GLY A C 1
ATOM 1557 O O . GLY A 1 217 ? 1.729 -7.844 -3.872 1.00 90.69 217 GLY A O 1
ATOM 1558 N N . THR A 1 218 ? 0.970 -9.540 -5.163 1.00 91.75 218 THR A N 1
ATOM 1559 C CA . THR A 1 218 ? 0.828 -8.785 -6.414 1.00 91.75 218 THR A CA 1
ATOM 1560 C C . THR A 1 218 ? -0.635 -8.683 -6.854 1.00 91.75 218 THR A C 1
ATOM 1562 O O . THR A 1 218 ? -1.516 -9.287 -6.267 1.00 91.75 218 THR A O 1
ATOM 1565 N N . THR A 1 219 ? -0.938 -7.755 -7.764 1.00 91.31 219 THR A N 1
ATOM 1566 C CA . THR A 1 219 ? -2.318 -7.496 -8.212 1.00 91.31 219 THR A CA 1
ATOM 1567 C C . THR A 1 219 ? -2.330 -7.258 -9.707 1.00 91.31 219 THR A C 1
ATOM 1569 O O . THR A 1 219 ? -1.505 -6.468 -10.192 1.00 91.31 219 THR A O 1
ATOM 1572 N N . ASP A 1 220 ? -3.330 -7.802 -10.394 1.00 89.75 220 ASP A N 1
ATOM 1573 C CA . ASP A 1 220 ? -3.601 -7.545 -11.806 1.00 89.75 220 ASP A CA 1
ATOM 1574 C C . ASP A 1 220 ? -2.357 -7.790 -12.684 1.00 89.75 220 ASP A C 1
ATOM 1576 O O . ASP A 1 220 ? -1.608 -8.744 -12.512 1.00 89.75 220 ASP A O 1
ATOM 1580 N N . CYS A 1 221 ? -2.079 -6.885 -13.620 1.00 88.12 221 CYS A N 1
ATOM 1581 C CA . CYS A 1 221 ? -0.938 -6.954 -14.519 1.00 88.12 221 CYS A CA 1
ATOM 1582 C C . CYS A 1 221 ? 0.421 -6.846 -13.847 1.00 88.12 221 CYS A C 1
ATOM 1584 O O . CYS A 1 221 ? 1.404 -6.995 -14.546 1.00 88.12 221 CYS A O 1
ATOM 1586 N N . PHE A 1 222 ? 0.508 -6.597 -12.539 1.00 86.88 222 PHE A N 1
ATOM 1587 C CA . PHE A 1 222 ? 1.776 -6.720 -11.814 1.00 86.88 222 PHE A CA 1
ATOM 1588 C C . PHE A 1 222 ? 1.989 -8.119 -11.229 1.00 86.88 222 PHE A C 1
ATOM 1590 O O . PHE A 1 222 ? 3.021 -8.361 -10.601 1.00 86.88 222 PHE A O 1
ATOM 1597 N N . ASP A 1 223 ? 1.024 -9.017 -11.418 1.00 88.81 223 ASP A N 1
ATOM 1598 C CA . ASP A 1 223 ? 1.066 -10.396 -10.971 1.00 88.81 223 ASP A CA 1
ATOM 1599 C C . ASP A 1 223 ? 1.704 -11.331 -12.009 1.00 88.81 223 ASP A C 1
ATOM 1601 O O . ASP A 1 223 ? 1.437 -11.267 -13.212 1.00 88.81 223 ASP A O 1
ATOM 1605 N N . VAL A 1 224 ? 2.553 -12.251 -11.545 1.00 87.38 224 VAL A N 1
ATOM 1606 C CA . VAL A 1 224 ? 3.248 -13.218 -12.411 1.00 87.38 224 VAL A CA 1
ATOM 1607 C C . VAL A 1 224 ? 2.293 -14.231 -13.051 1.00 87.38 224 VAL A C 1
ATOM 1609 O O . VAL A 1 224 ? 2.583 -14.766 -14.128 1.00 87.38 224 VAL A O 1
ATOM 1612 N N . ASP A 1 225 ? 1.152 -14.496 -12.418 1.00 89.12 225 ASP A N 1
ATOM 1613 C CA . ASP A 1 225 ? 0.113 -15.377 -12.940 1.00 89.12 225 ASP A CA 1
ATOM 1614 C C . ASP A 1 225 ? -0.743 -14.690 -14.025 1.00 89.12 225 ASP A C 1
ATOM 1616 O O . ASP A 1 225 ? -1.493 -15.373 -14.738 1.00 89.12 225 ASP A O 1
ATOM 1620 N N . CYS A 1 226 ? -0.553 -13.379 -14.233 1.00 89.38 226 CYS A N 1
ATOM 1621 C CA . CYS A 1 226 ? -1.178 -12.571 -15.282 1.00 89.38 226 CYS A CA 1
ATOM 1622 C C . CYS A 1 226 ? -0.357 -12.417 -16.570 1.00 89.38 226 CYS A C 1
ATOM 1624 O O . CYS A 1 226 ? -0.855 -11.845 -17.544 1.00 89.38 226 CYS A O 1
ATOM 1626 N N . ILE A 1 227 ? 0.849 -12.994 -16.642 1.00 83.38 227 ILE A N 1
ATOM 1627 C CA . ILE A 1 227 ? 1.686 -12.942 -17.850 1.00 83.38 227 ILE A CA 1
ATOM 1628 C C . ILE A 1 227 ? 0.929 -13.502 -19.065 1.00 83.38 227 ILE A C 1
ATOM 1630 O O . ILE A 1 227 ? 0.562 -14.685 -19.134 1.00 83.38 227 ILE A O 1
ATOM 1634 N N . GLY A 1 228 ? 0.754 -12.648 -20.075 1.00 76.12 228 GLY A N 1
ATOM 1635 C CA . GLY A 1 228 ? 0.057 -12.968 -21.320 1.00 76.12 228 GLY A CA 1
ATOM 1636 C C . GLY A 1 228 ? -1.473 -12.924 -21.234 1.00 76.12 228 GLY A C 1
ATOM 1637 O O . GLY A 1 228 ? -2.140 -13.414 -22.160 1.00 76.12 228 GLY A O 1
ATOM 1638 N N . ASP A 1 229 ? -2.044 -12.369 -20.160 1.00 86.69 229 ASP A N 1
ATOM 1639 C CA . ASP A 1 229 ? -3.465 -12.036 -20.117 1.00 86.69 229 ASP A CA 1
ATOM 1640 C C . ASP A 1 229 ? -3.780 -10.891 -21.105 1.00 86.69 229 ASP A C 1
ATOM 1642 O O . ASP A 1 229 ? -3.067 -9.893 -21.146 1.00 86.69 229 ASP A O 1
ATOM 1646 N N . PRO A 1 230 ? -4.845 -10.983 -21.926 1.00 81.19 230 PRO A N 1
ATOM 1647 C CA . PRO A 1 230 ? -5.207 -9.920 -22.865 1.00 81.19 230 PRO A CA 1
ATOM 1648 C C . PRO A 1 230 ? -5.529 -8.554 -22.241 1.00 81.19 230 PRO A C 1
ATOM 1650 O O . PRO A 1 230 ? -5.626 -7.582 -22.995 1.00 81.19 230 PRO A O 1
ATOM 1653 N N . ALA A 1 231 ? -5.797 -8.486 -20.934 1.00 84.38 231 ALA A N 1
ATOM 1654 C CA . ALA A 1 231 ? -5.986 -7.236 -20.205 1.00 84.38 231 ALA A CA 1
ATOM 1655 C C . ALA A 1 231 ? -4.655 -6.527 -19.899 1.00 84.38 231 ALA A C 1
ATOM 1657 O O . ALA A 1 231 ? -4.628 -5.297 -19.853 1.00 84.38 231 ALA A O 1
ATOM 1658 N N . CYS A 1 232 ? -3.570 -7.294 -19.792 1.00 83.00 232 CYS A N 1
ATOM 1659 C CA . CYS A 1 232 ? -2.209 -6.842 -19.518 1.00 83.00 232 CYS A CA 1
ATOM 1660 C C . CYS A 1 232 ? -1.456 -6.714 -20.831 1.00 83.00 232 CYS A C 1
ATOM 1662 O O . CYS A 1 232 ? -0.737 -7.607 -21.268 1.00 83.00 232 CYS A O 1
ATOM 1664 N N . PHE A 1 233 ? -1.796 -5.654 -21.556 1.00 82.56 233 PHE A N 1
ATOM 1665 C CA . PHE A 1 233 ? -1.410 -5.487 -22.946 1.00 82.56 233 PHE A CA 1
ATOM 1666 C C . PHE A 1 233 ? -0.357 -4.397 -23.095 1.00 82.56 233 PHE A C 1
ATOM 1668 O O . PHE A 1 233 ? -0.682 -3.216 -23.006 1.00 82.56 233 PHE A O 1
ATOM 1675 N N . GLU A 1 234 ? 0.861 -4.794 -23.446 1.00 84.69 234 GLU A N 1
ATOM 1676 C CA . GLU A 1 234 ? 1.961 -3.902 -23.803 1.00 84.69 234 GLU A CA 1
ATOM 1677 C C . GLU A 1 234 ? 2.160 -3.874 -25.329 1.00 84.69 234 GLU A C 1
ATOM 1679 O O . GLU A 1 234 ? 3.044 -4.495 -25.905 1.00 84.69 234 GLU A O 1
ATOM 1684 N N . GLY A 1 235 ? 1.258 -3.197 -26.049 1.00 85.69 235 GLY A N 1
ATOM 1685 C CA . GLY A 1 235 ? 1.284 -3.256 -27.517 1.00 85.69 235 GLY A CA 1
ATOM 1686 C C . GLY A 1 235 ? 0.523 -2.153 -28.241 1.00 85.69 235 GLY A C 1
ATOM 1687 O O . GLY A 1 235 ? 0.132 -2.311 -29.406 1.00 85.69 235 GLY A O 1
ATOM 1688 N N . ASP A 1 236 ? 0.260 -1.027 -27.581 1.00 88.88 236 ASP A N 1
ATOM 1689 C CA . ASP A 1 236 ? -0.195 0.180 -28.256 1.00 88.88 236 ASP A CA 1
ATOM 1690 C C . ASP A 1 236 ? 0.635 1.410 -27.888 1.00 88.88 236 ASP A C 1
ATOM 1692 O O . ASP A 1 236 ? 1.521 1.394 -27.047 1.00 88.88 236 ASP A O 1
ATOM 1696 N N . ALA A 1 237 ? 0.375 2.510 -28.592 1.00 88.88 237 ALA A N 1
ATOM 1697 C CA . ALA A 1 237 ? 1.146 3.731 -28.412 1.00 88.88 237 ALA A CA 1
ATOM 1698 C C . ALA A 1 237 ? 0.968 4.379 -27.026 1.00 88.88 237 ALA A C 1
ATOM 1700 O O . ALA A 1 237 ? 1.706 5.312 -26.736 1.00 88.88 237 ALA A O 1
ATOM 1701 N N . ALA A 1 238 ? -0.030 3.983 -26.229 1.00 87.62 238 ALA A N 1
ATOM 1702 C CA . ALA A 1 238 ? -0.175 4.462 -24.860 1.00 87.62 238 ALA A CA 1
ATOM 1703 C C . ALA A 1 238 ? 0.686 3.630 -23.907 1.00 87.62 238 ALA A C 1
ATOM 1705 O O . ALA A 1 238 ? 1.448 4.226 -23.158 1.00 87.62 238 ALA A O 1
ATOM 1706 N N . THR A 1 239 ? 0.600 2.301 -23.994 1.00 89.00 239 THR A N 1
ATOM 1707 C CA . THR A 1 239 ? 1.293 1.375 -23.080 1.00 89.00 239 THR A CA 1
ATOM 1708 C C . THR A 1 239 ? 2.783 1.248 -23.366 1.00 89.00 239 THR A C 1
ATOM 1710 O O . THR A 1 239 ? 3.541 0.937 -22.472 1.00 89.00 239 THR A O 1
ATOM 1713 N N . CYS A 1 240 ? 3.212 1.522 -24.599 1.00 92.12 240 CYS A N 1
ATOM 1714 C CA . CYS A 1 240 ? 4.618 1.437 -24.996 1.00 92.12 240 CYS A CA 1
ATOM 1715 C C . CYS A 1 240 ? 5.432 2.719 -24.750 1.00 92.12 240 CYS A C 1
ATOM 1717 O O . CYS A 1 240 ? 6.515 2.866 -25.312 1.00 92.12 240 CYS A O 1
ATOM 1719 N N . THR A 1 241 ? 4.876 3.722 -24.063 1.00 89.81 241 THR A N 1
ATOM 1720 C CA . THR A 1 241 ? 5.587 4.992 -23.794 1.00 89.81 241 THR A CA 1
ATOM 1721 C C . THR A 1 241 ? 5.239 5.612 -22.434 1.00 89.81 241 THR A C 1
ATOM 1723 O O . THR A 1 241 ? 5.447 6.815 -22.232 1.00 89.81 241 THR A O 1
ATOM 1726 N N . ASP A 1 242 ? 4.632 4.849 -21.525 1.00 88.44 242 ASP A N 1
ATOM 1727 C CA . ASP A 1 242 ? 4.139 5.358 -20.242 1.00 88.44 242 ASP A CA 1
ATOM 1728 C C . ASP A 1 242 ? 5.063 5.061 -19.052 1.00 88.44 242 ASP A C 1
ATOM 1730 O O . ASP A 1 242 ? 4.833 5.604 -17.962 1.00 88.44 242 ASP A O 1
ATOM 1734 N N . GLY A 1 243 ? 6.154 4.322 -19.269 1.00 88.19 243 GLY A N 1
ATOM 1735 C CA . GLY A 1 243 ? 7.132 3.993 -18.238 1.00 88.19 243 GLY A CA 1
ATOM 1736 C C . GLY A 1 243 ? 6.722 2.825 -17.349 1.00 88.19 243 GLY A C 1
ATOM 1737 O O . GLY A 1 243 ? 7.302 2.688 -16.266 1.00 88.19 243 GLY A O 1
ATOM 1738 N N . VAL A 1 244 ? 5.707 2.047 -17.737 1.00 88.00 244 VAL A N 1
ATOM 1739 C CA . VAL A 1 244 ? 5.152 0.935 -16.959 1.00 88.00 244 VAL A CA 1
ATOM 1740 C C . VAL A 1 244 ? 5.256 -0.363 -17.760 1.00 88.00 244 VAL A C 1
ATOM 1742 O O . VAL A 1 244 ? 4.911 -0.390 -18.931 1.00 88.00 244 VAL A O 1
ATOM 1745 N N . ASP A 1 245 ? 5.707 -1.424 -17.090 1.00 85.81 245 ASP A N 1
ATOM 1746 C CA . ASP A 1 245 ? 5.654 -2.810 -17.576 1.00 85.81 245 ASP A CA 1
ATOM 1747 C C . ASP A 1 245 ? 4.196 -3.271 -17.451 1.00 85.81 245 ASP A C 1
ATOM 1749 O O . ASP A 1 245 ? 3.722 -3.590 -16.355 1.00 85.81 245 ASP A O 1
ATOM 1753 N N . ASN A 1 246 ? 3.442 -3.122 -18.535 1.00 84.06 246 ASN A N 1
ATOM 1754 C CA . ASN A 1 246 ? 1.991 -3.272 -18.568 1.00 84.06 246 ASN A CA 1
ATOM 1755 C C . ASN A 1 246 ? 1.559 -4.731 -18.788 1.00 84.06 246 ASN A C 1
ATOM 1757 O O . ASN A 1 246 ? 0.365 -5.027 -18.656 1.00 84.06 246 ASN A O 1
ATOM 1761 N N . ASP A 1 247 ? 2.495 -5.628 -19.112 1.00 81.38 247 ASP A N 1
ATOM 1762 C CA . ASP A 1 247 ? 2.261 -7.069 -19.246 1.00 81.38 247 ASP A CA 1
ATOM 1763 C C . ASP A 1 247 ? 3.055 -7.964 -18.265 1.00 81.38 247 ASP A C 1
ATOM 1765 O O . ASP A 1 247 ? 2.855 -9.187 -18.243 1.00 81.38 247 ASP A O 1
ATOM 1769 N N . ALA A 1 248 ? 3.872 -7.341 -17.407 1.00 80.75 248 ALA A N 1
ATOM 1770 C CA . ALA A 1 248 ? 4.719 -7.934 -16.370 1.00 80.75 248 ALA A CA 1
ATOM 1771 C C . ALA A 1 248 ? 5.711 -8.993 -16.861 1.00 80.75 248 ALA A C 1
ATOM 1773 O O . ALA A 1 248 ? 6.089 -9.904 -16.107 1.00 80.75 248 ALA A O 1
ATOM 1774 N N . ASP A 1 249 ? 6.186 -8.891 -18.102 1.00 81.00 249 ASP A N 1
ATOM 1775 C CA . ASP A 1 249 ? 7.237 -9.775 -18.604 1.00 81.00 249 ASP A CA 1
ATOM 1776 C C . ASP A 1 249 ? 8.660 -9.352 -18.163 1.00 81.00 249 ASP A C 1
ATOM 1778 O O . ASP A 1 249 ? 9.617 -10.143 -18.246 1.00 81.00 249 ASP A O 1
ATOM 1782 N N . GLY A 1 250 ? 8.779 -8.155 -17.575 1.00 85.50 250 GLY A N 1
ATOM 1783 C CA . GLY A 1 250 ? 9.999 -7.575 -17.026 1.00 85.50 250 GLY A CA 1
ATOM 1784 C C . GLY A 1 250 ? 10.694 -6.568 -17.943 1.00 85.50 250 GLY A C 1
ATOM 1785 O O . GLY A 1 250 ? 11.753 -6.050 -17.553 1.00 85.50 250 GLY A O 1
ATOM 1786 N N . ALA A 1 251 ? 10.165 -6.316 -19.140 1.00 89.00 251 ALA A N 1
ATOM 1787 C CA . ALA A 1 251 ? 10.549 -5.207 -20.002 1.00 89.00 251 ALA A CA 1
ATOM 1788 C C . ALA A 1 251 ? 9.575 -4.024 -19.849 1.00 89.00 251 ALA A C 1
ATOM 1790 O O . ALA A 1 251 ? 8.559 -4.117 -19.183 1.00 89.00 251 ALA A O 1
ATOM 1791 N N . THR A 1 252 ? 9.955 -2.851 -20.350 1.00 91.25 252 THR A N 1
ATOM 1792 C CA . THR A 1 252 ? 9.115 -1.645 -20.276 1.00 91.25 252 THR A CA 1
ATOM 1793 C C . THR A 1 252 ? 9.258 -0.854 -21.561 1.00 91.25 252 THR A C 1
ATOM 1795 O O . THR A 1 252 ? 10.392 -0.605 -21.995 1.00 91.25 252 THR A O 1
ATOM 1798 N N . ASP A 1 253 ? 8.150 -0.351 -22.088 1.00 90.75 253 ASP A N 1
ATOM 1799 C CA . ASP A 1 253 ? 8.092 0.542 -23.238 1.00 90.75 253 ASP A CA 1
ATOM 1800 C C . ASP A 1 253 ? 8.901 -0.006 -24.431 1.00 90.75 253 ASP A C 1
ATOM 1802 O O . ASP A 1 253 ? 8.729 -1.135 -24.867 1.00 90.75 253 ASP A O 1
ATOM 1806 N N . CYS A 1 254 ? 9.828 0.772 -24.994 1.00 93.88 254 CYS A N 1
ATOM 1807 C CA . CYS A 1 254 ? 10.573 0.370 -26.187 1.00 93.88 254 CYS A CA 1
ATOM 1808 C C . CYS A 1 254 ? 11.637 -0.695 -25.942 1.00 93.88 254 CYS A C 1
ATOM 1810 O O . CYS A 1 254 ? 12.103 -1.308 -26.903 1.00 93.88 254 CYS A O 1
ATOM 1812 N N . ALA A 1 255 ? 11.988 -0.946 -24.678 1.00 93.38 255 ALA A N 1
ATOM 1813 C CA . ALA A 1 255 ? 12.787 -2.110 -24.322 1.00 93.38 255 ALA A CA 1
ATOM 1814 C C . ALA A 1 255 ? 11.966 -3.413 -24.417 1.00 93.38 255 ALA A C 1
ATOM 1816 O O . ALA A 1 255 ? 12.557 -4.496 -24.467 1.00 93.38 255 ALA A O 1
ATOM 1817 N N . ASP A 1 256 ? 10.633 -3.314 -24.468 1.00 90.12 256 ASP A N 1
ATOM 1818 C CA . ASP A 1 256 ? 9.721 -4.430 -24.683 1.00 90.12 256 ASP A CA 1
ATOM 1819 C C . ASP A 1 256 ? 9.645 -4.837 -26.168 1.00 90.12 256 ASP A C 1
ATOM 1821 O O . ASP A 1 256 ? 9.537 -4.021 -27.093 1.00 90.12 256 ASP A O 1
ATOM 1825 N N . LEU A 1 257 ? 9.698 -6.148 -26.419 1.00 89.44 257 LEU A N 1
ATOM 1826 C CA . LEU A 1 257 ? 9.615 -6.707 -27.764 1.00 89.44 257 LEU A CA 1
ATOM 1827 C C . LEU A 1 257 ? 8.221 -6.541 -28.389 1.00 89.44 257 LEU A C 1
ATOM 1829 O O . LEU A 1 257 ? 8.129 -6.402 -29.618 1.00 89.44 257 LEU A O 1
ATOM 1833 N N . ASP A 1 258 ? 7.163 -6.552 -27.584 1.00 87.62 258 ASP A N 1
ATOM 1834 C CA . ASP A 1 258 ? 5.780 -6.382 -28.024 1.00 87.62 258 ASP A CA 1
ATOM 1835 C C . ASP A 1 258 ? 5.482 -4.926 -28.427 1.00 87.62 258 ASP A C 1
ATOM 1837 O O . ASP A 1 258 ? 4.649 -4.679 -29.311 1.00 87.62 258 ASP A O 1
ATOM 1841 N N . CYS A 1 259 ? 6.299 -3.979 -27.958 1.00 92.12 259 CYS A N 1
ATOM 1842 C CA . CYS A 1 259 ? 6.291 -2.576 -28.369 1.00 92.12 259 CYS A CA 1
ATOM 1843 C C . CYS A 1 259 ? 7.078 -2.263 -29.650 1.00 92.12 259 CYS A C 1
ATOM 1845 O O . CYS A 1 259 ? 6.993 -1.152 -30.185 1.00 92.12 259 CYS A O 1
ATOM 1847 N N . SER A 1 260 ? 7.805 -3.228 -30.220 1.00 91.50 260 SER A N 1
ATOM 1848 C CA . SER A 1 260 ? 8.661 -2.989 -31.387 1.00 91.50 260 SER A CA 1
ATOM 1849 C C . SER A 1 260 ? 7.891 -2.439 -32.603 1.00 91.50 260 SER A C 1
ATOM 1851 O O . SER A 1 260 ? 7.083 -3.122 -33.243 1.00 91.50 260 SER A O 1
ATOM 1853 N N . GLY A 1 261 ? 8.187 -1.193 -32.990 1.00 88.19 261 GLY A N 1
ATOM 1854 C CA . GLY A 1 261 ? 7.554 -0.517 -34.128 1.00 88.19 261 GLY A CA 1
ATOM 1855 C C . GLY A 1 261 ? 6.212 0.153 -33.810 1.00 88.19 261 GLY A C 1
ATOM 1856 O O . GLY A 1 261 ? 5.494 0.537 -34.745 1.00 88.19 261 GLY A O 1
ATOM 1857 N N . ILE A 1 262 ? 5.847 0.267 -32.532 1.00 90.25 262 ILE A N 1
ATOM 1858 C CA . ILE A 1 262 ? 4.584 0.831 -32.056 1.00 90.25 262 ILE A CA 1
ATOM 1859 C C . ILE A 1 262 ? 4.829 2.204 -31.428 1.00 90.25 262 ILE A C 1
ATOM 1861 O O . ILE A 1 262 ? 5.694 2.386 -30.585 1.00 90.25 262 ILE A O 1
ATOM 1865 N N . GLY A 1 263 ? 4.036 3.202 -31.825 1.00 87.31 263 GLY A N 1
ATOM 1866 C CA . GLY A 1 263 ? 4.149 4.545 -31.250 1.00 87.31 263 GLY A CA 1
ATOM 1867 C C . GLY A 1 263 ? 5.502 5.197 -31.550 1.00 87.31 263 GLY A C 1
ATOM 1868 O O . GLY A 1 263 ? 5.811 5.430 -32.722 1.00 87.31 263 GLY A O 1
ATOM 1869 N N . LEU A 1 264 ? 6.242 5.538 -30.490 1.00 89.25 264 LEU A N 1
ATOM 1870 C CA . LEU A 1 264 ? 7.604 6.076 -30.560 1.00 89.25 264 LEU A CA 1
ATOM 1871 C C . LEU A 1 264 ? 8.672 4.978 -30.597 1.00 89.25 264 LEU A C 1
ATOM 1873 O O . LEU A 1 264 ? 9.815 5.306 -30.885 1.00 89.25 264 LEU A O 1
ATOM 1877 N N . CYS A 1 265 ? 8.311 3.713 -30.374 1.00 92.50 265 CYS A N 1
ATOM 1878 C CA . CYS A 1 265 ? 9.258 2.609 -30.364 1.00 92.50 265 CYS A CA 1
ATOM 1879 C C . CYS A 1 265 ? 9.618 2.178 -31.788 1.00 92.50 265 CYS A C 1
ATOM 1881 O O . CYS A 1 265 ? 8.770 1.716 -32.559 1.00 92.50 265 CYS A O 1
ATOM 1883 N N . GLY A 1 266 ? 10.874 2.350 -32.176 1.00 90.31 266 GLY A N 1
ATOM 1884 C CA . GLY A 1 266 ? 11.379 2.185 -33.531 1.00 90.31 266 GLY A CA 1
ATOM 1885 C C . GLY A 1 266 ? 12.831 2.655 -33.638 1.00 90.31 266 GLY A C 1
ATOM 1886 O O . GLY A 1 266 ? 13.516 2.717 -32.637 1.00 90.31 266 GLY A O 1
ATOM 1887 N N . PRO A 1 267 ? 13.336 2.965 -34.844 1.00 92.12 267 PRO A N 1
ATOM 1888 C CA . PRO A 1 267 ? 14.675 3.536 -34.978 1.00 92.12 267 PRO A CA 1
ATOM 1889 C C . PRO A 1 267 ? 14.813 4.845 -34.194 1.00 92.12 267 PRO A C 1
ATOM 1891 O O . PRO A 1 267 ? 13.899 5.671 -34.272 1.00 92.12 267 PRO A O 1
ATOM 1894 N N . GLU A 1 268 ? 15.972 5.044 -33.567 1.00 92.50 268 GLU A N 1
ATOM 1895 C CA . GLU A 1 268 ? 16.268 6.215 -32.739 1.00 92.50 268 GLU A CA 1
ATOM 1896 C C . GLU A 1 268 ? 15.995 7.556 -33.443 1.00 92.50 268 GLU A C 1
ATOM 1898 O O . GLU A 1 268 ? 16.405 7.807 -34.591 1.00 92.50 268 GLU A O 1
ATOM 1903 N N . ILE A 1 269 ? 15.260 8.428 -32.748 1.00 92.50 269 ILE A N 1
ATOM 1904 C CA . ILE A 1 269 ? 14.955 9.803 -33.133 1.00 92.50 269 ILE A CA 1
ATOM 1905 C C . ILE A 1 269 ? 15.827 10.721 -32.282 1.00 92.50 269 ILE A C 1
ATOM 1907 O O . ILE A 1 269 ? 15.461 11.187 -31.219 1.00 92.50 269 ILE A O 1
ATOM 1911 N N . CYS A 1 270 ? 16.971 11.066 -32.851 1.00 92.69 270 CYS A N 1
ATOM 1912 C CA . CYS A 1 270 ? 18.104 11.698 -32.180 1.00 92.69 270 CYS A CA 1
ATOM 1913 C C . CYS A 1 270 ? 17.920 13.108 -31.567 1.00 92.69 270 CYS A C 1
ATOM 1915 O O . CYS A 1 270 ? 18.920 13.782 -31.298 1.00 92.69 270 CYS A O 1
ATOM 1917 N N . ASP A 1 271 ? 16.699 13.627 -31.470 1.00 92.38 271 ASP A N 1
ATOM 1918 C CA . ASP A 1 271 ? 16.396 14.946 -30.907 1.00 92.38 271 ASP A CA 1
ATOM 1919 C C . ASP A 1 271 ? 15.039 15.053 -30.191 1.00 92.38 271 ASP A C 1
ATOM 1921 O O . ASP A 1 271 ? 14.547 16.175 -29.989 1.00 92.38 271 ASP A O 1
ATOM 1925 N N . ASP A 1 272 ? 14.416 13.931 -29.821 1.00 89.94 272 ASP A N 1
ATOM 1926 C CA . ASP A 1 272 ? 13.104 13.916 -29.167 1.00 89.94 272 ASP A CA 1
ATOM 1927 C C . ASP A 1 272 ? 13.156 13.654 -27.649 1.00 89.94 272 ASP A C 1
ATOM 1929 O O . ASP A 1 272 ? 12.154 13.894 -26.959 1.00 89.94 272 ASP A O 1
ATOM 1933 N N . GLY A 1 273 ? 14.332 13.314 -27.110 1.00 89.12 273 GLY A N 1
ATOM 1934 C CA . GLY A 1 273 ? 14.560 13.078 -25.687 1.00 89.12 273 GLY A CA 1
ATOM 1935 C C . GLY A 1 273 ? 14.063 11.726 -25.187 1.00 89.12 273 GLY A C 1
ATOM 1936 O O . GLY A 1 273 ? 13.845 11.598 -23.977 1.00 89.12 273 GLY A O 1
ATOM 1937 N N . PHE A 1 274 ? 13.841 10.765 -26.082 1.00 89.50 274 PHE A N 1
ATOM 1938 C CA . PHE A 1 274 ? 13.257 9.463 -25.797 1.00 89.50 274 PHE A CA 1
ATOM 1939 C C . PHE A 1 274 ? 14.140 8.339 -26.368 1.00 89.50 274 PHE A C 1
ATOM 1941 O O . PHE A 1 274 ? 14.760 8.525 -27.399 1.00 89.50 274 PHE A O 1
ATOM 1948 N N . ASP A 1 275 ? 14.211 7.197 -25.679 1.00 91.50 275 ASP A N 1
ATOM 1949 C CA . ASP A 1 275 ? 14.931 5.996 -26.136 1.00 91.50 275 ASP A CA 1
ATOM 1950 C C . ASP A 1 275 ? 13.988 5.206 -27.050 1.00 91.50 275 ASP A C 1
ATOM 1952 O O . ASP A 1 275 ? 13.158 4.418 -26.584 1.00 91.50 275 ASP A O 1
ATOM 1956 N N . ASN A 1 276 ? 13.989 5.523 -28.344 1.00 93.62 276 ASN A N 1
ATOM 1957 C CA . ASN A 1 276 ? 13.023 4.948 -29.271 1.00 93.62 276 ASN A CA 1
ATOM 1958 C C . ASN A 1 276 ? 13.337 3.482 -29.579 1.00 93.62 276 ASN A C 1
ATOM 1960 O O . ASN A 1 276 ? 12.409 2.738 -29.902 1.00 93.62 276 ASN A O 1
ATOM 1964 N N . ASP A 1 277 ? 14.598 3.055 -29.536 1.00 92.25 277 ASP A N 1
ATOM 1965 C CA . ASP A 1 277 ? 14.979 1.694 -29.925 1.00 92.25 277 ASP A CA 1
ATOM 1966 C C . ASP A 1 277 ? 15.205 0.727 -28.749 1.00 92.25 277 ASP A C 1
ATOM 1968 O O . ASP A 1 277 ? 15.302 -0.487 -28.972 1.00 92.25 277 ASP A O 1
ATOM 1972 N N . GLY A 1 278 ? 15.149 1.245 -27.519 1.00 91.81 278 GLY A N 1
ATOM 1973 C CA . GLY A 1 278 ? 15.087 0.490 -26.273 1.00 91.81 278 GLY A CA 1
ATOM 1974 C C . GLY A 1 278 ? 16.440 -0.014 -25.777 1.00 91.81 278 GLY A C 1
ATOM 1975 O O . GLY A 1 278 ? 16.481 -0.997 -25.027 1.00 91.81 278 GLY A O 1
ATOM 1976 N N . ASP A 1 279 ? 17.554 0.580 -26.210 1.00 91.50 279 ASP A N 1
ATOM 1977 C CA . ASP A 1 279 ? 18.903 0.131 -25.846 1.00 91.50 279 ASP A CA 1
ATOM 1978 C C . ASP A 1 279 ? 19.454 0.771 -24.549 1.00 91.50 279 ASP A C 1
ATOM 1980 O O . ASP A 1 279 ? 20.483 0.335 -24.005 1.00 91.50 279 ASP A O 1
ATOM 1984 N N . GLY A 1 280 ? 18.718 1.737 -23.994 1.00 89.44 280 GLY A N 1
ATOM 1985 C CA . GLY A 1 280 ? 19.028 2.478 -22.777 1.00 89.44 280 GLY A CA 1
ATOM 1986 C C . GLY A 1 280 ? 19.756 3.805 -23.009 1.00 89.44 280 GLY A C 1
ATOM 1987 O O . GLY A 1 280 ? 20.178 4.434 -22.026 1.00 89.44 280 GLY A O 1
ATOM 1988 N N . LEU A 1 281 ? 19.950 4.227 -24.258 1.00 89.56 281 LEU A N 1
ATOM 1989 C CA . LEU A 1 281 ? 20.559 5.498 -24.638 1.00 89.56 281 LEU A CA 1
ATOM 1990 C C . LEU A 1 281 ? 19.507 6.430 -25.260 1.00 89.56 281 LEU A C 1
ATOM 1992 O O . LEU A 1 281 ? 18.484 5.993 -25.756 1.00 89.56 281 LEU A O 1
ATOM 1996 N N . ILE A 1 282 ? 19.723 7.745 -25.145 1.00 90.31 282 ILE A N 1
ATOM 1997 C CA . ILE A 1 282 ? 18.786 8.756 -25.662 1.00 90.31 282 ILE A CA 1
ATOM 1998 C C . ILE A 1 282 ? 19.518 9.777 -26.525 1.00 90.31 282 ILE A C 1
ATOM 2000 O O . ILE A 1 282 ? 20.584 10.278 -26.135 1.00 90.31 282 ILE A O 1
ATOM 2004 N N . ASP A 1 283 ? 18.917 10.173 -27.640 1.00 86.81 283 ASP A N 1
ATOM 2005 C CA . ASP A 1 283 ? 19.396 11.244 -28.513 1.00 86.81 283 ASP A CA 1
ATOM 2006 C C . ASP A 1 283 ? 20.902 11.102 -28.858 1.00 86.81 283 ASP A C 1
ATOM 2008 O O . ASP A 1 283 ? 21.420 10.050 -29.211 1.00 86.81 283 ASP A O 1
ATOM 2012 N N . CYS A 1 284 ? 21.678 12.180 -28.707 1.00 85.31 284 CYS A N 1
ATOM 2013 C CA . CYS A 1 284 ? 23.114 12.186 -28.964 1.00 85.31 284 CYS A CA 1
ATOM 2014 C C . CYS A 1 284 ? 23.947 11.416 -27.929 1.00 85.31 284 CYS A C 1
ATOM 2016 O O . CYS A 1 284 ? 25.166 11.337 -28.099 1.00 85.31 284 CYS A O 1
ATOM 2018 N N . PHE A 1 285 ? 23.341 10.889 -26.858 1.00 84.81 285 PHE A N 1
ATOM 2019 C CA . PHE A 1 285 ? 24.016 9.907 -26.009 1.00 84.81 285 PHE A CA 1
ATOM 2020 C C . PHE A 1 285 ? 24.011 8.518 -26.646 1.00 84.81 285 PHE A C 1
ATOM 2022 O O . PHE A 1 285 ? 24.918 7.735 -26.352 1.00 84.81 285 PHE A O 1
ATOM 2029 N N . ASP A 1 286 ? 23.083 8.254 -27.566 1.00 83.88 286 ASP A N 1
ATOM 2030 C CA . ASP A 1 286 ? 23.131 7.098 -28.446 1.00 83.88 286 ASP A CA 1
ATOM 2031 C C . ASP A 1 286 ? 24.050 7.363 -29.646 1.00 83.88 286 ASP A C 1
ATOM 2033 O O . ASP A 1 286 ? 23.669 7.677 -30.775 1.00 83.88 286 ASP A O 1
ATOM 2037 N N . VAL A 1 287 ? 25.348 7.250 -29.399 1.00 82.56 287 VAL A N 1
ATOM 2038 C CA . VAL A 1 287 ? 26.350 7.412 -30.456 1.00 82.56 287 VAL A CA 1
ATOM 2039 C C . VAL A 1 287 ? 26.304 6.292 -31.500 1.00 82.56 287 VAL A C 1
ATOM 2041 O O . VAL A 1 287 ? 26.867 6.473 -32.584 1.00 82.56 287 VAL A O 1
ATOM 2044 N N . ALA A 1 288 ? 25.707 5.138 -31.185 1.00 86.31 288 ALA A N 1
ATOM 2045 C CA . ALA A 1 288 ? 25.650 4.008 -32.102 1.00 86.31 288 ALA A CA 1
ATOM 2046 C C . ALA A 1 288 ? 24.657 4.292 -33.235 1.00 86.31 288 ALA A C 1
ATOM 2048 O O . ALA A 1 288 ? 25.000 4.060 -34.405 1.00 86.31 288 ALA A O 1
ATOM 2049 N N . ASP A 1 289 ? 23.519 4.898 -32.902 1.00 87.12 289 ASP A N 1
ATOM 2050 C CA . ASP A 1 289 ? 22.421 5.108 -33.840 1.00 87.12 289 ASP A CA 1
ATOM 2051 C C . ASP A 1 289 ? 22.301 6.568 -34.310 1.00 87.12 289 ASP A C 1
ATOM 2053 O O . ASP A 1 289 ? 21.910 6.824 -35.459 1.00 87.12 289 ASP A O 1
ATOM 2057 N N . CYS A 1 290 ? 22.774 7.540 -33.516 1.00 87.31 290 CYS A N 1
ATOM 2058 C CA . CYS A 1 290 ? 22.617 8.964 -33.826 1.00 87.31 290 CYS A CA 1
ATOM 2059 C C . CYS A 1 290 ? 23.828 9.685 -34.416 1.00 87.31 290 CYS A C 1
ATOM 2061 O O . CYS A 1 290 ? 23.670 10.788 -34.964 1.00 87.31 290 CYS A O 1
ATOM 2063 N N . LEU A 1 291 ? 25.030 9.107 -34.375 1.00 84.06 291 LEU A N 1
ATOM 2064 C CA . LEU A 1 291 ? 26.234 9.790 -34.853 1.00 84.06 291 LEU A CA 1
ATOM 2065 C C . LEU A 1 291 ? 26.150 10.152 -36.348 1.00 84.06 291 LEU A C 1
ATOM 2067 O O . LEU A 1 291 ? 25.974 9.312 -37.230 1.00 84.06 291 LEU A O 1
ATOM 2071 N N . GLY A 1 292 ? 26.357 11.435 -36.655 1.00 75.06 292 GLY A N 1
ATOM 2072 C CA . GLY A 1 292 ? 26.360 11.947 -38.026 1.00 75.06 292 GLY A CA 1
ATOM 2073 C C . GLY A 1 292 ? 24.971 12.282 -38.575 1.00 75.06 292 GLY A C 1
ATOM 2074 O O . GLY A 1 292 ? 24.863 12.702 -39.735 1.00 75.06 292 GLY A O 1
ATOM 2075 N N . THR A 1 293 ? 23.919 12.155 -37.764 1.00 82.50 293 THR A N 1
ATOM 2076 C CA . THR A 1 293 ? 22.602 12.720 -38.077 1.00 82.50 293 THR A CA 1
ATOM 2077 C C . THR A 1 293 ? 22.639 14.257 -38.003 1.00 82.50 293 THR A C 1
ATOM 2079 O O . THR A 1 293 ? 23.546 14.841 -37.410 1.00 82.50 293 THR A O 1
ATOM 2082 N N . PRO A 1 294 ? 21.675 14.975 -38.613 1.00 81.88 294 PRO A N 1
ATOM 2083 C CA . PRO A 1 294 ? 21.593 16.431 -38.475 1.00 81.88 294 PRO A CA 1
ATOM 2084 C C . PRO A 1 294 ? 21.422 16.922 -37.029 1.00 81.88 294 PRO A C 1
ATOM 2086 O O . PRO A 1 294 ? 21.804 18.057 -36.749 1.00 81.88 294 PRO A O 1
ATOM 2089 N N . ALA A 1 295 ? 20.835 16.094 -36.158 1.00 83.06 295 ALA A N 1
ATOM 2090 C CA . ALA A 1 295 ? 20.654 16.362 -34.735 1.00 83.06 295 ALA A CA 1
ATOM 2091 C C . ALA A 1 295 ? 21.960 16.180 -33.945 1.00 83.06 295 ALA A C 1
ATOM 2093 O O . ALA A 1 295 ? 22.306 17.041 -33.138 1.00 83.06 295 ALA A O 1
ATOM 2094 N N . CYS A 1 296 ? 22.732 15.137 -34.270 1.00 79.38 296 CYS A N 1
ATOM 2095 C CA . CYS A 1 296 ? 24.022 14.829 -33.652 1.00 79.38 296 CYS A CA 1
ATOM 2096 C C . CYS A 1 296 ? 25.138 14.837 -34.714 1.00 79.38 296 CYS A C 1
ATOM 2098 O O . CYS A 1 296 ? 25.640 13.782 -35.126 1.00 79.38 296 CYS A O 1
ATOM 2100 N N . PRO A 1 297 ? 25.512 16.023 -35.233 1.00 70.75 297 PRO A N 1
ATOM 2101 C CA . PRO A 1 297 ? 26.519 16.128 -36.276 1.00 70.75 297 PRO A CA 1
ATOM 2102 C C . PRO A 1 297 ? 27.876 15.692 -35.729 1.00 70.75 297 PRO A C 1
ATOM 2104 O O . PRO A 1 297 ? 28.269 16.133 -34.657 1.00 70.75 297 PRO A O 1
ATOM 2107 N N . ALA A 1 298 ? 28.617 14.884 -36.486 1.00 67.12 298 ALA A N 1
ATOM 2108 C CA . ALA A 1 298 ? 29.997 14.559 -36.135 1.00 67.12 298 ALA A CA 1
ATOM 2109 C C . ALA A 1 298 ? 30.840 15.844 -36.031 1.00 67.12 298 ALA A C 1
ATOM 2111 O O . ALA A 1 298 ? 30.707 16.741 -36.879 1.00 67.12 298 ALA A O 1
ATOM 2112 N N . ALA A 1 299 ? 31.718 15.926 -35.026 1.00 67.31 299 ALA A N 1
ATOM 2113 C CA . ALA A 1 299 ? 32.623 17.058 -34.877 1.00 67.31 299 ALA A CA 1
ATOM 2114 C C . ALA A 1 299 ? 33.476 17.205 -36.150 1.00 67.31 299 ALA A C 1
ATOM 2116 O O . ALA A 1 299 ? 34.231 16.320 -36.545 1.00 67.31 299 ALA A O 1
ATOM 2117 N N . GLY A 1 300 ? 33.350 18.345 -36.838 1.00 69.56 300 GLY A N 1
ATOM 2118 C CA . GLY A 1 300 ? 34.065 18.584 -38.098 1.00 69.56 300 GLY A CA 1
ATOM 2119 C C . GLY A 1 300 ? 35.592 18.615 -37.947 1.00 69.56 300 GLY A C 1
ATOM 2120 O O . GLY A 1 300 ? 36.299 18.522 -38.950 1.00 69.56 300 GLY A O 1
ATOM 2121 N N . ASN A 1 301 ? 36.076 18.740 -36.709 1.00 80.38 301 ASN A N 1
ATOM 2122 C CA . ASN A 1 301 ? 37.477 18.781 -36.311 1.00 80.38 301 ASN A CA 1
ATOM 2123 C C . ASN A 1 301 ? 37.863 17.684 -35.315 1.00 80.38 301 ASN A C 1
ATOM 2125 O O . ASN A 1 301 ? 38.817 17.871 -34.568 1.00 80.38 301 ASN A O 1
ATOM 2129 N N . ASP A 1 302 ? 37.141 16.567 -35.322 1.00 79.50 302 ASP A N 1
ATOM 2130 C CA . ASP A 1 302 ? 37.468 15.350 -34.565 1.00 79.50 302 ASP A CA 1
ATOM 2131 C C . ASP A 1 302 ? 38.848 14.777 -34.932 1.00 79.50 302 ASP A C 1
ATOM 2133 O O . ASP A 1 302 ? 39.539 14.174 -34.132 1.00 79.50 302 ASP A O 1
ATOM 2137 N N . GLU A 1 303 ? 39.299 15.041 -36.159 1.00 82.94 303 GLU A N 1
ATOM 2138 C CA . GLU A 1 303 ? 40.569 14.553 -36.688 1.00 82.94 303 GLU A CA 1
ATOM 2139 C C . GLU A 1 303 ? 41.483 15.716 -37.082 1.00 82.94 303 GLU A C 1
ATOM 2141 O O . GLU A 1 303 ? 41.020 16.757 -37.564 1.00 82.94 303 GLU A O 1
ATOM 2146 N N . CYS A 1 304 ? 42.802 15.509 -37.011 1.00 82.69 304 CYS A N 1
ATOM 2147 C CA . CYS A 1 304 ? 43.811 16.503 -37.408 1.00 82.69 304 CYS A CA 1
ATOM 2148 C C . CYS A 1 304 ? 43.577 17.073 -38.824 1.00 82.69 304 CYS A C 1
ATOM 2150 O O . CYS A 1 304 ? 43.767 18.263 -39.079 1.00 82.69 304 CYS A O 1
ATOM 2152 N N . VAL A 1 305 ? 43.092 16.246 -39.756 1.00 81.62 305 VAL A N 1
ATOM 2153 C CA . VAL A 1 305 ? 42.780 16.670 -41.134 1.00 81.62 305 VAL A CA 1
ATOM 2154 C C . VAL A 1 305 ? 41.596 17.641 -41.232 1.00 81.62 305 VAL A C 1
ATOM 2156 O O . VAL A 1 305 ? 41.457 18.325 -42.248 1.00 81.62 305 VAL A O 1
ATOM 2159 N N . GLY A 1 306 ? 40.746 17.687 -40.204 1.00 82.00 306 GLY A N 1
ATOM 2160 C CA . GLY A 1 306 ? 39.588 18.568 -40.068 1.00 82.00 306 GLY A CA 1
ATOM 2161 C C . GLY A 1 306 ? 39.812 19.739 -39.108 1.00 82.00 306 GLY A C 1
ATOM 2162 O O . GLY A 1 306 ? 38.855 20.446 -38.799 1.00 82.00 306 GLY A O 1
ATOM 2163 N N . ALA A 1 307 ? 41.045 19.954 -38.637 1.00 87.00 307 ALA A N 1
ATOM 2164 C CA . ALA A 1 307 ? 41.356 20.959 -37.626 1.00 87.00 307 ALA A CA 1
ATOM 2165 C C . ALA A 1 307 ? 40.790 22.353 -37.962 1.00 87.00 307 ALA A C 1
ATOM 2167 O O . ALA A 1 307 ? 40.903 22.849 -39.088 1.00 87.00 307 ALA A O 1
ATOM 2168 N N . VAL A 1 308 ? 40.204 23.014 -36.958 1.00 89.31 308 VAL A N 1
ATOM 2169 C CA . VAL A 1 308 ? 39.703 24.390 -37.097 1.00 89.31 308 VAL A CA 1
ATOM 2170 C C . VAL A 1 308 ? 40.877 25.368 -37.091 1.00 89.31 308 VAL A C 1
ATOM 2172 O O . VAL A 1 308 ? 41.634 25.434 -36.123 1.00 89.31 308 VAL A O 1
ATOM 2175 N N . ASP A 1 309 ? 40.999 26.170 -38.149 1.00 91.31 309 ASP A N 1
ATOM 2176 C CA . ASP A 1 309 ? 42.050 27.184 -38.263 1.00 91.31 309 ASP A CA 1
ATOM 2177 C C . ASP A 1 309 ? 41.787 28.408 -37.371 1.00 91.31 309 ASP A C 1
ATOM 2179 O O . ASP A 1 309 ? 40.726 29.037 -37.434 1.00 91.31 309 ASP A O 1
ATOM 2183 N N . ILE A 1 310 ? 42.786 28.776 -36.568 1.00 92.56 310 ILE A N 1
ATOM 2184 C CA . ILE A 1 310 ? 42.827 30.000 -35.769 1.00 92.56 310 ILE A CA 1
ATOM 2185 C C . ILE A 1 310 ? 43.713 31.016 -36.514 1.00 92.56 310 ILE A C 1
ATOM 2187 O O . ILE A 1 310 ? 44.943 30.898 -36.499 1.00 92.56 310 ILE A O 1
ATOM 2191 N N . PRO A 1 311 ? 43.128 32.053 -37.144 1.00 90.69 311 PRO A N 1
ATOM 2192 C CA . PRO A 1 311 ? 43.872 32.967 -38.004 1.00 90.69 311 PRO A CA 1
ATOM 2193 C C . PRO A 1 311 ? 44.679 33.980 -37.178 1.00 90.69 311 PRO A C 1
ATOM 2195 O O . PRO A 1 311 ? 44.165 35.021 -36.757 1.00 90.69 311 PRO A O 1
ATOM 2198 N N . ILE A 1 312 ? 45.963 33.690 -36.968 1.00 92.31 312 ILE A N 1
ATOM 2199 C CA . ILE A 1 312 ? 46.883 34.562 -36.228 1.00 92.31 312 ILE A CA 1
ATOM 2200 C C . ILE A 1 312 ? 47.330 35.743 -37.100 1.00 92.31 312 ILE A C 1
ATOM 2202 O O . ILE A 1 312 ? 47.824 35.573 -38.213 1.00 92.31 312 ILE A O 1
ATOM 2206 N N . ALA A 1 313 ? 47.175 36.959 -36.576 1.00 91.81 313 ALA A N 1
ATOM 2207 C CA . ALA A 1 313 ? 47.592 38.209 -37.204 1.00 91.81 313 ALA A CA 1
ATOM 2208 C C . ALA A 1 313 ? 48.228 39.157 -36.172 1.00 91.81 313 ALA A C 1
ATOM 2210 O O . ALA A 1 313 ? 47.568 40.015 -35.577 1.00 91.81 313 ALA A O 1
ATOM 2211 N N . GLY A 1 314 ? 49.538 39.020 -35.976 1.00 91.38 314 GLY A N 1
ATOM 2212 C CA . GLY A 1 314 ? 50.312 39.769 -34.998 1.00 91.38 314 GLY A CA 1
ATOM 2213 C C . GLY A 1 314 ? 50.071 39.329 -33.552 1.00 91.38 314 GLY A C 1
ATOM 2214 O O . GLY A 1 314 ? 49.279 38.434 -33.248 1.00 91.38 314 GLY A O 1
ATOM 2215 N N . ALA A 1 315 ? 50.778 39.987 -32.633 1.00 90.56 315 ALA A N 1
ATOM 2216 C CA . ALA A 1 315 ? 50.675 39.700 -31.207 1.00 90.56 315 ALA A CA 1
ATOM 2217 C C . ALA A 1 315 ? 49.287 40.068 -30.658 1.00 90.56 315 ALA A C 1
ATOM 2219 O O . ALA A 1 315 ? 48.822 41.199 -30.825 1.00 90.56 315 ALA A O 1
ATOM 2220 N N . GLY A 1 316 ? 48.656 39.134 -29.949 1.00 91.19 316 GLY A N 1
ATOM 2221 C CA . GLY A 1 316 ? 47.331 39.322 -29.369 1.00 91.19 316 GLY A CA 1
ATOM 2222 C C . GLY A 1 316 ? 46.805 38.065 -28.683 1.00 91.19 316 GLY A C 1
ATOM 2223 O O . GLY A 1 316 ? 47.510 37.064 -28.574 1.00 91.19 316 GLY A O 1
ATOM 2224 N N . THR A 1 317 ? 45.560 38.146 -28.219 1.00 91.62 317 THR A N 1
ATOM 2225 C CA . THR A 1 317 ? 44.817 37.021 -27.642 1.00 91.62 317 THR A CA 1
ATOM 2226 C C . THR A 1 317 ? 43.807 36.525 -28.664 1.00 91.62 317 THR A C 1
ATOM 2228 O O . THR A 1 317 ? 43.026 37.316 -29.192 1.00 91.62 317 THR A O 1
ATOM 2231 N N . TYR A 1 318 ? 43.821 35.219 -28.906 1.00 91.50 318 TYR A N 1
ATOM 2232 C CA . TYR A 1 318 ? 42.903 34.523 -29.796 1.00 91.50 318 TYR A CA 1
ATOM 2233 C C . TYR A 1 318 ? 42.124 33.509 -28.967 1.00 91.50 318 TYR A C 1
ATOM 2235 O O . TYR A 1 318 ? 42.663 32.925 -28.031 1.00 91.50 318 TYR A O 1
ATOM 2243 N N . THR A 1 319 ? 40.852 33.333 -29.293 1.00 88.81 319 THR A N 1
ATOM 2244 C CA . THR A 1 319 ? 39.937 32.441 -28.579 1.00 88.81 319 THR A CA 1
ATOM 2245 C C . THR A 1 319 ? 39.195 31.607 -29.602 1.00 88.81 319 THR A C 1
ATOM 2247 O O . THR A 1 319 ? 38.706 32.160 -30.590 1.00 88.81 319 THR A O 1
ATOM 2250 N N . ALA A 1 320 ? 39.090 30.312 -29.344 1.00 86.69 320 ALA A N 1
ATOM 2251 C CA . ALA A 1 320 ? 38.334 29.363 -30.144 1.00 86.69 320 ALA A CA 1
ATOM 2252 C C . ALA A 1 320 ? 37.319 28.668 -29.233 1.00 86.69 320 ALA A C 1
ATOM 2254 O O . ALA A 1 320 ? 37.594 28.459 -28.051 1.00 86.69 320 ALA A O 1
ATOM 2255 N N . LEU A 1 321 ? 36.137 28.367 -29.771 1.00 84.50 321 LEU A N 1
ATOM 2256 C CA . LEU A 1 321 ? 35.146 27.565 -29.063 1.00 84.50 321 LEU A CA 1
ATOM 2257 C C . LEU A 1 321 ? 35.590 26.103 -29.105 1.00 84.50 321 LEU A C 1
ATOM 2259 O O . LEU A 1 321 ? 35.929 25.606 -30.177 1.00 84.50 321 LEU A O 1
ATOM 2263 N N . MET A 1 322 ? 35.569 25.446 -27.951 1.00 85.19 322 MET A N 1
ATOM 2264 C CA . MET A 1 322 ? 35.779 24.008 -27.822 1.00 85.19 322 MET A CA 1
ATOM 2265 C C . MET A 1 322 ? 34.415 23.344 -27.645 1.00 85.19 322 MET A C 1
ATOM 2267 O O . MET A 1 322 ? 33.627 23.803 -26.820 1.00 85.19 322 MET A O 1
ATOM 2271 N N . ASP A 1 323 ? 34.149 22.294 -28.416 1.00 81.25 323 ASP A N 1
ATOM 2272 C CA . ASP A 1 323 ? 32.979 21.426 -28.283 1.00 81.25 323 ASP A CA 1
ATOM 2273 C C . ASP A 1 323 ? 33.379 20.021 -28.744 1.00 81.25 323 ASP A C 1
ATOM 2275 O O . ASP A 1 323 ? 33.581 19.795 -29.935 1.00 81.25 323 ASP A O 1
ATOM 2279 N N . SER A 1 324 ? 33.569 19.112 -27.789 1.00 81.06 324 SER A N 1
ATOM 2280 C CA . SER A 1 324 ? 33.953 17.716 -28.030 1.00 81.06 324 SER A CA 1
ATOM 2281 C C . SER A 1 324 ? 32.794 16.742 -27.813 1.00 81.06 324 SER A C 1
ATOM 2283 O O . SER A 1 324 ? 33.008 15.538 -27.694 1.00 81.06 324 SER A O 1
ATOM 2285 N N . THR A 1 325 ? 31.558 17.242 -27.716 1.00 78.31 325 THR A N 1
ATOM 2286 C CA . THR A 1 325 ? 30.383 16.409 -27.401 1.00 78.31 325 THR A CA 1
ATOM 2287 C C . THR A 1 325 ? 30.070 15.379 -28.486 1.00 78.31 325 THR A C 1
ATOM 2289 O O . THR A 1 325 ? 29.514 14.332 -28.187 1.00 78.31 325 THR A O 1
ATOM 2292 N N . SER A 1 326 ? 30.475 15.657 -29.725 1.00 73.94 326 SER A N 1
ATOM 2293 C CA . SER A 1 326 ? 30.290 14.800 -30.904 1.00 73.94 326 SER A CA 1
ATOM 2294 C C . SER A 1 326 ? 31.606 14.281 -31.498 1.00 73.94 326 SER A C 1
ATOM 2296 O O . SER A 1 326 ? 31.625 13.798 -32.634 1.00 73.94 326 SER A O 1
ATOM 2298 N N . ALA A 1 327 ? 32.708 14.434 -30.758 1.00 78.88 327 ALA A N 1
ATOM 2299 C CA . ALA A 1 327 ? 34.008 13.878 -31.111 1.00 78.88 327 ALA A CA 1
ATOM 2300 C C . ALA A 1 327 ? 34.031 12.374 -30.797 1.00 78.88 327 ALA A C 1
ATOM 2302 O O . ALA A 1 327 ? 33.423 11.933 -29.818 1.00 78.88 327 ALA A O 1
ATOM 2303 N N . SER A 1 328 ? 34.679 11.583 -31.644 1.00 75.19 328 SER A N 1
ATOM 2304 C CA . SER A 1 328 ? 34.733 10.132 -31.513 1.00 75.19 328 SER A CA 1
ATOM 2305 C C . SER A 1 328 ? 35.853 9.686 -30.567 1.00 75.19 328 SER A C 1
ATOM 2307 O O . SER A 1 328 ? 36.763 10.437 -30.217 1.00 75.19 328 SER A O 1
ATOM 2309 N N . LEU A 1 329 ? 35.801 8.427 -30.127 1.00 75.25 329 LEU A N 1
ATOM 2310 C CA . LEU A 1 329 ? 36.910 7.816 -29.395 1.00 75.25 329 LEU A CA 1
ATOM 2311 C C . LEU A 1 329 ? 38.068 7.569 -30.378 1.00 75.25 329 LEU A C 1
ATOM 2313 O O . LEU A 1 329 ? 38.077 6.566 -31.100 1.00 75.25 329 LEU A O 1
ATOM 2317 N N . GLY A 1 330 ? 39.021 8.500 -30.422 1.00 65.62 330 GLY A N 1
ATOM 2318 C CA . GLY A 1 330 ? 40.174 8.457 -31.316 1.00 65.62 330 GLY A CA 1
ATOM 2319 C C . GLY A 1 330 ? 41.097 7.252 -31.084 1.00 65.62 330 GLY A C 1
ATOM 2320 O O . GLY A 1 330 ? 41.255 6.738 -29.975 1.00 65.62 330 GLY A O 1
ATOM 2321 N N . ALA A 1 331 ? 41.751 6.791 -32.156 1.00 61.91 331 ALA A N 1
ATOM 2322 C CA . ALA A 1 331 ? 42.800 5.761 -32.108 1.00 61.91 331 ALA A CA 1
ATOM 2323 C C . ALA A 1 331 ? 44.216 6.365 -32.021 1.00 61.91 331 ALA A C 1
ATOM 2325 O O . ALA A 1 331 ? 45.214 5.659 -32.233 1.00 61.91 331 ALA A O 1
ATOM 2326 N N . ASP A 1 332 ? 44.302 7.673 -31.772 1.00 72.19 332 ASP A N 1
ATOM 2327 C CA . ASP A 1 332 ? 45.552 8.406 -31.814 1.00 72.19 332 ASP A CA 1
ATOM 2328 C C . ASP A 1 332 ? 46.505 7.975 -30.695 1.00 72.19 332 ASP A C 1
ATOM 2330 O O . ASP A 1 332 ? 46.113 7.721 -29.552 1.00 72.19 332 ASP A O 1
ATOM 2334 N N . PRO A 1 333 ? 47.804 7.828 -31.003 1.00 68.06 333 PRO A N 1
ATOM 2335 C CA . PRO A 1 333 ? 48.765 7.393 -30.011 1.00 68.06 333 PRO A CA 1
ATOM 2336 C C . PRO A 1 333 ? 48.944 8.470 -28.940 1.00 68.06 333 PRO A C 1
ATOM 2338 O O . PRO A 1 333 ? 49.301 9.608 -29.248 1.00 68.06 333 PRO A O 1
ATOM 2341 N N . LEU A 1 334 ? 48.822 8.068 -27.670 1.00 69.75 334 LEU A N 1
ATOM 2342 C CA . LEU A 1 334 ? 49.213 8.905 -26.534 1.00 69.75 334 LEU A CA 1
ATOM 2343 C C . LEU A 1 334 ? 50.611 9.512 -26.764 1.00 69.75 334 LEU A C 1
ATOM 2345 O O . LEU A 1 334 ? 51.525 8.821 -27.241 1.00 69.75 334 LEU A O 1
ATOM 2349 N N . PRO A 1 335 ? 50.825 10.785 -26.400 1.00 71.62 335 PRO A N 1
ATOM 2350 C CA . PRO A 1 335 ? 52.071 11.470 -26.688 1.00 71.62 335 PRO A CA 1
ATOM 2351 C C . PRO A 1 335 ? 53.244 10.814 -25.957 1.00 71.62 335 PRO A C 1
ATOM 2353 O O . PRO A 1 335 ? 53.161 10.397 -24.803 1.00 71.62 335 PRO A O 1
ATOM 2356 N N . GLY A 1 336 ? 54.404 10.799 -26.614 1.00 71.12 336 GLY A N 1
ATOM 2357 C CA . GLY A 1 336 ? 55.657 10.320 -26.016 1.00 71.12 336 GLY A CA 1
ATOM 2358 C C . GLY A 1 336 ? 56.277 11.275 -24.984 1.00 71.12 336 GLY A C 1
ATOM 2359 O O . GLY A 1 336 ? 57.343 10.979 -24.441 1.00 71.12 336 GLY A O 1
ATOM 2360 N N . ILE A 1 337 ? 55.655 12.433 -24.741 1.00 78.25 337 ILE A N 1
ATOM 2361 C CA . ILE A 1 337 ? 56.106 13.443 -23.779 1.00 78.25 337 ILE A CA 1
ATOM 2362 C C . ILE A 1 337 ? 55.520 13.110 -22.404 1.00 78.25 337 ILE A C 1
ATOM 2364 O O . ILE A 1 337 ? 54.324 12.887 -22.261 1.00 78.25 337 ILE A O 1
ATOM 2368 N N . ALA A 1 338 ? 56.367 13.085 -21.373 1.00 74.56 338 ALA A N 1
ATOM 2369 C CA . ALA A 1 338 ? 55.930 12.800 -20.011 1.00 74.56 338 ALA A CA 1
ATOM 2370 C C . ALA A 1 338 ? 55.292 14.040 -19.362 1.00 74.56 338 ALA A C 1
ATOM 2372 O O . ALA A 1 338 ? 56.003 14.937 -18.901 1.00 74.56 338 ALA A O 1
ATOM 2373 N N . CYS A 1 339 ? 53.963 14.057 -19.287 1.00 77.69 339 CYS A N 1
ATOM 2374 C CA . CYS A 1 339 ? 53.189 15.014 -18.496 1.00 77.69 339 CYS A CA 1
ATOM 2375 C C . CYS A 1 339 ? 52.831 14.418 -17.118 1.00 77.69 339 CYS A C 1
ATOM 2377 O O . CYS A 1 339 ? 52.832 13.202 -16.931 1.00 77.69 339 CYS A O 1
ATOM 2379 N N . ALA A 1 340 ? 52.604 15.278 -16.118 1.00 76.38 340 ALA A N 1
ATOM 2380 C CA . ALA A 1 340 ? 52.459 14.853 -14.718 1.00 76.38 340 ALA A CA 1
ATOM 2381 C C . ALA A 1 340 ? 51.143 14.102 -14.432 1.00 76.38 340 ALA A C 1
ATOM 2383 O O . ALA A 1 340 ? 51.132 13.200 -13.595 1.00 76.38 340 ALA A O 1
ATOM 2384 N N . VAL A 1 341 ? 50.066 14.480 -15.123 1.00 79.12 341 VAL A N 1
ATOM 2385 C CA . VAL A 1 341 ? 48.754 13.820 -15.154 1.00 79.12 341 VAL A CA 1
ATOM 2386 C C . VAL A 1 341 ? 48.311 13.867 -16.617 1.00 79.12 341 VAL A C 1
ATOM 2388 O O . VAL A 1 341 ? 48.495 14.902 -17.251 1.00 79.12 341 VAL A O 1
ATOM 2391 N N . MET A 1 342 ? 47.864 12.736 -17.157 1.00 74.44 342 MET A N 1
ATOM 2392 C CA . MET A 1 342 ? 47.481 12.556 -18.560 1.00 74.44 342 MET A CA 1
ATOM 2393 C C . MET A 1 342 ? 46.282 11.617 -18.615 1.00 74.44 342 MET A C 1
ATOM 2395 O O . MET A 1 342 ? 46.364 10.517 -18.055 1.00 74.44 342 MET A O 1
ATOM 2399 N N . GLY A 1 343 ? 45.213 12.035 -19.284 1.00 75.25 343 GLY A N 1
ATOM 2400 C CA . GLY A 1 343 ? 44.088 11.196 -19.672 1.00 75.25 343 GLY A CA 1
ATOM 2401 C C . GLY A 1 343 ? 44.340 10.405 -20.959 1.00 75.25 343 GLY A C 1
ATOM 2402 O O . GLY A 1 343 ? 45.473 10.279 -21.433 1.00 75.25 343 GLY A O 1
ATOM 2403 N N . GLN A 1 344 ? 43.262 9.823 -21.491 1.00 77.06 344 GLN A N 1
ATOM 2404 C CA . GLN A 1 344 ? 43.281 8.917 -22.648 1.00 77.06 344 GLN A CA 1
ATOM 2405 C C . GLN A 1 344 ? 43.261 9.656 -24.002 1.00 77.06 344 GLN A C 1
ATOM 2407 O O . GLN A 1 344 ? 43.508 9.009 -25.011 1.00 77.06 344 GLN A O 1
ATOM 2412 N N . PHE A 1 345 ? 43.024 10.980 -24.022 1.00 77.81 345 PHE A N 1
ATOM 2413 C CA . PHE A 1 345 ? 42.768 11.761 -25.250 1.00 77.81 345 PHE A CA 1
ATOM 2414 C C . PHE A 1 345 ? 41.616 11.188 -26.098 1.00 77.81 345 PHE A C 1
ATOM 2416 O O . PHE A 1 345 ? 41.664 11.189 -27.317 1.00 77.81 345 PHE A O 1
ATOM 2423 N N . GLU A 1 346 ? 40.580 10.690 -25.426 1.00 79.31 346 GLU A N 1
ATOM 2424 C CA . GLU A 1 346 ? 39.309 10.291 -26.037 1.00 79.31 346 GLU A CA 1
ATOM 2425 C C . GLU A 1 346 ? 38.449 11.535 -26.327 1.00 79.31 346 GLU A C 1
ATOM 2427 O O . GLU A 1 346 ? 38.518 12.506 -25.566 1.00 79.31 346 GLU A O 1
ATOM 2432 N N . ASN A 1 347 ? 37.630 11.501 -27.387 1.00 81.88 347 ASN A N 1
ATOM 2433 C CA . ASN A 1 347 ? 36.815 12.632 -27.851 1.00 81.88 347 ASN A CA 1
ATOM 2434 C C . ASN A 1 347 ? 37.668 13.885 -28.108 1.00 81.88 347 ASN A C 1
ATOM 2436 O O . ASN A 1 347 ? 37.364 14.983 -27.627 1.00 81.88 347 ASN A O 1
ATOM 2440 N N . ASP A 1 348 ? 38.787 13.718 -28.809 1.00 83.50 348 ASP A N 1
ATOM 2441 C CA . ASP A 1 348 ? 39.718 14.798 -29.084 1.00 83.50 348 ASP A CA 1
ATOM 2442 C C . ASP A 1 348 ? 39.222 15.728 -30.201 1.00 83.50 348 ASP A C 1
ATOM 2444 O O . ASP A 1 348 ? 38.511 15.351 -31.121 1.00 83.50 348 ASP A O 1
ATOM 2448 N N . ILE A 1 349 ? 39.570 17.011 -30.087 1.00 87.81 349 ILE A N 1
ATOM 2449 C CA . ILE A 1 349 ? 39.209 18.036 -31.070 1.00 87.81 349 ILE A CA 1
ATOM 2450 C C . ILE A 1 349 ? 40.440 18.835 -31.470 1.00 87.81 349 ILE A C 1
ATOM 2452 O O . ILE A 1 349 ? 41.253 19.248 -30.637 1.00 87.81 349 ILE A O 1
ATOM 2456 N N . TRP A 1 350 ? 40.563 19.095 -32.766 1.00 89.19 350 TRP A N 1
ATOM 2457 C CA . TRP A 1 350 ? 41.775 19.625 -33.367 1.00 89.19 350 TRP A CA 1
ATOM 2458 C C . TRP A 1 350 ? 41.620 21.086 -33.786 1.00 89.19 350 TRP A C 1
ATOM 2460 O O . TRP A 1 350 ? 40.628 21.508 -34.390 1.00 89.19 350 TRP A O 1
ATOM 2470 N N . PHE A 1 351 ? 42.657 21.868 -33.496 1.00 91.50 351 PHE A N 1
ATOM 2471 C CA . PHE A 1 351 ? 42.798 23.257 -33.921 1.00 91.50 351 PHE A CA 1
ATOM 2472 C C . PHE A 1 351 ? 44.166 23.446 -34.572 1.00 91.50 351 PHE A C 1
ATOM 2474 O O . PHE A 1 351 ? 45.167 22.927 -34.080 1.00 91.50 351 PHE A O 1
ATOM 2481 N N . SER A 1 352 ? 44.222 24.216 -35.657 1.00 92.31 352 SER A N 1
ATOM 2482 C CA . SER A 1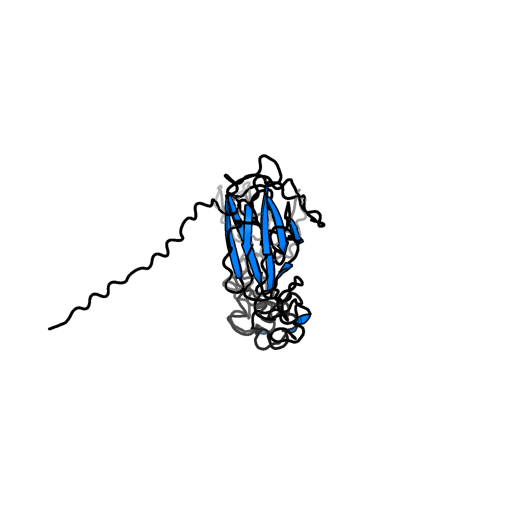 352 ? 45.469 24.579 -36.332 1.00 92.31 352 SER A CA 1
ATOM 2483 C C . SER A 1 352 ? 45.717 26.076 -36.227 1.00 92.31 352 SER A C 1
ATOM 2485 O O . SER A 1 352 ? 44.784 26.872 -36.191 1.00 92.31 352 SER A O 1
ATOM 2487 N N . PHE A 1 353 ? 46.980 26.489 -36.202 1.00 92.12 353 PHE A N 1
ATOM 2488 C CA . PHE A 1 353 ? 47.338 27.898 -36.322 1.00 92.12 353 PHE A CA 1
ATOM 2489 C C . PHE A 1 353 ? 48.727 28.051 -36.935 1.00 92.12 353 PHE A C 1
ATOM 2491 O O . PHE A 1 353 ? 49.616 27.232 -36.711 1.00 92.12 353 PHE A O 1
ATOM 2498 N N . VAL A 1 354 ? 48.930 29.136 -37.683 1.00 92.25 354 VAL A N 1
ATOM 2499 C CA . VAL A 1 354 ? 50.229 29.489 -38.270 1.00 92.25 354 VAL A CA 1
ATOM 2500 C C . VAL A 1 354 ? 50.627 30.881 -37.777 1.00 92.25 354 VAL A C 1
ATOM 2502 O O . VAL A 1 354 ? 49.993 31.861 -38.174 1.00 92.25 354 VAL A O 1
ATOM 2505 N N . PRO A 1 355 ? 51.657 31.014 -36.919 1.00 90.12 355 PRO A N 1
ATOM 2506 C CA . PRO A 1 355 ? 52.150 32.322 -36.498 1.00 90.12 355 PRO A CA 1
ATOM 2507 C C . PRO A 1 355 ? 52.690 33.129 -37.687 1.00 90.12 355 PRO A C 1
ATOM 2509 O O . PRO A 1 355 ? 53.466 32.622 -38.496 1.00 90.12 355 PRO A O 1
ATOM 2512 N N . ASP A 1 356 ? 52.327 34.410 -37.782 1.00 90.88 356 ASP A N 1
ATOM 2513 C CA . ASP A 1 356 ? 52.806 35.315 -38.838 1.00 90.88 356 ASP A CA 1
ATOM 2514 C C . ASP A 1 356 ? 54.176 35.950 -38.524 1.00 90.88 356 ASP A C 1
ATOM 2516 O O . ASP A 1 356 ? 54.783 36.598 -39.384 1.00 90.88 356 ASP A O 1
ATOM 2520 N N . GLN A 1 357 ? 54.664 35.778 -37.291 1.00 90.75 357 GLN A N 1
ATOM 2521 C CA . GLN A 1 357 ? 55.934 36.293 -36.773 1.00 90.75 357 GLN A CA 1
ATOM 2522 C C . GLN A 1 357 ? 56.526 35.328 -35.734 1.00 90.75 357 GLN A C 1
ATOM 2524 O O . GLN A 1 357 ? 55.787 34.615 -35.054 1.00 90.75 357 GLN A O 1
ATOM 2529 N N . ASP A 1 358 ? 57.850 35.367 -35.551 1.00 91.12 358 ASP A N 1
ATOM 2530 C CA . ASP A 1 358 ? 58.532 34.641 -34.472 1.00 91.12 358 ASP A CA 1
ATOM 2531 C C . ASP A 1 358 ? 58.099 35.199 -33.107 1.00 91.12 358 ASP A C 1
ATOM 2533 O O . ASP A 1 358 ? 58.408 36.343 -32.752 1.00 91.12 358 ASP A O 1
ATOM 2537 N N . MET A 1 359 ? 57.372 34.393 -32.336 1.00 85.94 359 MET A N 1
ATOM 2538 C CA . MET A 1 359 ? 56.755 34.788 -31.069 1.00 85.94 359 MET A CA 1
ATOM 2539 C C . MET A 1 359 ? 56.754 33.622 -30.070 1.00 85.94 359 MET A C 1
ATOM 2541 O O . MET A 1 359 ? 57.118 32.496 -30.400 1.00 85.94 359 MET A O 1
ATOM 2545 N N . VAL A 1 360 ? 56.343 33.901 -28.832 1.00 90.25 360 VAL A N 1
ATOM 2546 C CA . VAL A 1 360 ? 56.059 32.882 -27.814 1.00 90.25 360 VAL A CA 1
ATOM 2547 C C . VAL A 1 360 ? 54.551 32.847 -27.600 1.00 90.25 360 VAL A C 1
ATOM 2549 O O . VAL A 1 360 ? 53.947 33.904 -27.418 1.00 90.25 360 VAL A O 1
ATOM 2552 N N . ALA A 1 361 ? 53.965 31.652 -27.621 1.00 89.38 361 ALA A N 1
ATOM 2553 C CA . ALA A 1 361 ? 52.550 31.436 -27.348 1.00 89.38 361 ALA A CA 1
ATOM 2554 C C . ALA A 1 361 ? 52.346 30.872 -25.935 1.00 89.38 361 ALA A C 1
ATOM 2556 O O . ALA A 1 361 ? 53.124 30.043 -25.463 1.00 89.38 361 ALA A O 1
ATOM 2557 N N . GLU A 1 362 ? 51.278 31.320 -25.286 1.00 92.44 362 GLU A N 1
ATOM 2558 C CA . GLU A 1 362 ? 50.705 30.719 -24.085 1.00 92.44 362 GLU A CA 1
ATOM 2559 C C . GLU A 1 362 ? 49.315 30.208 -24.473 1.00 92.44 362 GLU A C 1
ATOM 2561 O O . GLU A 1 362 ? 48.541 30.955 -25.073 1.00 92.44 362 GLU A O 1
ATOM 2566 N N . ILE A 1 363 ? 49.021 28.938 -24.184 1.00 92.12 363 ILE A N 1
ATOM 2567 C CA . ILE A 1 363 ? 47.760 28.282 -24.554 1.00 92.12 363 ILE A CA 1
ATOM 2568 C C . ILE A 1 363 ? 47.166 27.662 -23.293 1.00 92.12 363 ILE A C 1
ATOM 2570 O O . ILE A 1 363 ? 47.870 26.990 -22.539 1.00 92.12 363 ILE A O 1
ATOM 2574 N N . HIS A 1 364 ? 45.879 27.905 -23.055 1.00 90.88 364 HIS A N 1
ATOM 2575 C CA . HIS A 1 364 ? 45.139 27.339 -21.935 1.00 90.88 364 HIS A CA 1
ATOM 2576 C C . HIS A 1 364 ? 43.671 27.120 -22.312 1.00 90.88 364 HIS A C 1
ATOM 2578 O O . HIS A 1 364 ? 43.105 27.876 -23.098 1.00 90.88 364 HIS A O 1
ATOM 2584 N N . THR A 1 365 ? 43.037 26.144 -21.671 1.00 91.31 365 THR A N 1
ATOM 2585 C CA . THR A 1 365 ? 41.616 25.779 -21.833 1.00 91.31 365 THR A CA 1
ATOM 2586 C C . THR A 1 365 ? 40.733 26.305 -20.692 1.00 91.31 365 THR A C 1
ATOM 2588 O O . THR A 1 365 ? 39.579 25.925 -20.559 1.00 91.31 365 THR A O 1
ATOM 2591 N N . CYS A 1 366 ? 41.275 27.185 -19.841 1.00 88.94 366 CYS A N 1
ATOM 2592 C CA . CYS A 1 366 ? 40.601 27.683 -18.641 1.00 88.94 366 CYS A CA 1
ATOM 2593 C C . CYS A 1 366 ? 39.306 28.457 -18.962 1.00 88.94 366 CYS A C 1
ATOM 2595 O O . CYS A 1 366 ? 39.360 29.610 -19.396 1.00 88.94 366 CYS A O 1
ATOM 2597 N N . ASP A 1 367 ? 38.164 27.837 -18.667 1.00 84.69 367 ASP A N 1
ATOM 2598 C CA . ASP A 1 367 ? 36.821 28.419 -18.712 1.00 84.69 367 ASP A CA 1
ATOM 2599 C C . ASP A 1 367 ? 36.012 27.898 -17.507 1.00 84.69 367 ASP A C 1
ATOM 2601 O O . ASP A 1 367 ? 36.116 26.734 -17.124 1.00 84.69 367 ASP A O 1
ATOM 2605 N N . ALA A 1 368 ? 35.221 28.770 -16.876 1.00 84.56 368 ALA A N 1
ATOM 2606 C CA . ALA A 1 368 ? 34.450 28.456 -15.670 1.00 84.56 368 ALA A CA 1
ATOM 2607 C C . ALA A 1 368 ? 33.320 27.433 -15.893 1.00 84.56 368 ALA A C 1
ATOM 2609 O O . ALA A 1 368 ? 32.785 26.905 -14.919 1.00 84.56 368 ALA A O 1
ATOM 2610 N N . THR A 1 369 ? 32.939 27.200 -17.147 1.00 81.38 369 THR A N 1
ATOM 2611 C CA . THR A 1 369 ? 31.876 26.270 -17.556 1.00 81.38 369 THR A CA 1
ATOM 2612 C C . THR A 1 369 ? 32.397 25.056 -18.325 1.00 81.38 369 THR A C 1
ATOM 2614 O O . THR A 1 369 ? 31.600 24.231 -18.760 1.00 81.38 369 THR A O 1
ATOM 2617 N N . SER A 1 370 ? 33.718 24.940 -18.483 1.00 80.06 370 SER A N 1
ATOM 2618 C CA . SER A 1 370 ? 34.355 23.847 -19.222 1.00 80.06 370 SER A CA 1
ATO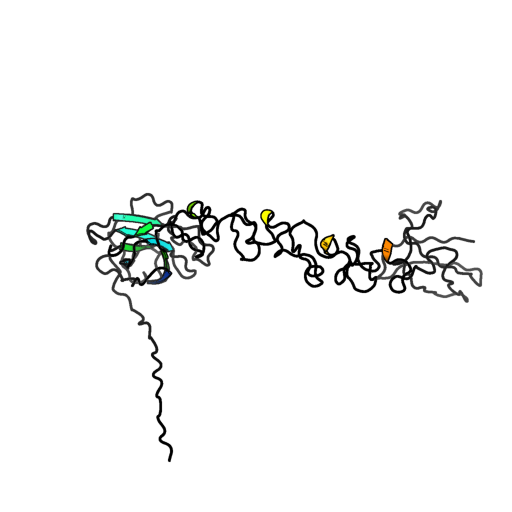M 2619 C C . SER A 1 370 ? 34.496 22.571 -18.386 1.00 80.06 370 SER A C 1
ATOM 2621 O O . SER A 1 370 ? 34.350 22.573 -17.162 1.00 80.06 370 SER A O 1
ATOM 2623 N N . TRP A 1 371 ? 34.786 21.474 -19.079 1.00 84.94 371 TRP A N 1
ATOM 2624 C CA . TRP A 1 371 ? 35.099 20.156 -18.534 1.00 84.94 371 TRP A CA 1
ATOM 2625 C C . TRP A 1 371 ? 36.605 19.991 -18.269 1.00 84.94 371 TRP A C 1
ATOM 2627 O O . TRP A 1 371 ? 37.393 20.910 -18.510 1.00 84.94 371 TRP A O 1
ATOM 2637 N N . ASP A 1 372 ? 36.991 18.833 -17.726 1.00 85.50 372 ASP A N 1
ATOM 2638 C CA . ASP A 1 372 ? 38.393 18.450 -17.527 1.00 85.50 372 ASP A CA 1
ATOM 2639 C C . ASP A 1 372 ? 39.064 18.188 -18.882 1.00 85.50 372 ASP A C 1
ATOM 2641 O O . ASP A 1 372 ? 38.548 17.419 -19.690 1.00 85.50 372 ASP A O 1
ATOM 2645 N N . THR A 1 373 ? 40.189 18.850 -19.148 1.00 88.00 373 THR A N 1
ATOM 2646 C CA . THR A 1 373 ? 40.841 18.827 -20.465 1.00 88.00 373 THR A CA 1
ATOM 2647 C C . THR A 1 373 ? 42.318 18.503 -20.339 1.00 88.00 373 THR A C 1
ATOM 2649 O O . THR A 1 373 ? 43.026 19.157 -19.566 1.00 88.00 373 THR A O 1
ATOM 2652 N N . ASP A 1 374 ? 42.808 17.631 -21.213 1.00 87.12 374 ASP A N 1
ATOM 2653 C CA . ASP A 1 374 ? 44.229 17.519 -21.520 1.00 87.12 374 ASP A CA 1
ATOM 2654 C C . ASP A 1 374 ? 44.543 18.269 -22.828 1.00 87.12 374 ASP A C 1
ATOM 2656 O O . ASP A 1 374 ? 43.770 18.232 -23.782 1.00 87.12 374 ASP A O 1
ATOM 2660 N N . LEU A 1 375 ? 45.676 18.980 -22.884 1.00 88.44 375 LEU A N 1
ATOM 2661 C CA . LEU A 1 375 ? 46.064 19.811 -24.032 1.00 88.44 375 LEU A CA 1
ATOM 2662 C C . LEU A 1 375 ? 47.422 19.380 -24.592 1.00 88.44 375 LEU A C 1
ATOM 2664 O O . LEU A 1 375 ? 48.410 19.305 -23.856 1.00 88.44 375 LEU A O 1
ATOM 2668 N N . LEU A 1 376 ? 47.487 19.190 -25.912 1.00 86.31 376 LEU A N 1
ATOM 2669 C CA . LEU A 1 376 ? 48.722 18.935 -26.655 1.00 86.31 376 LEU A CA 1
ATOM 2670 C C . LEU A 1 376 ? 48.901 19.937 -27.788 1.00 86.31 376 LEU A C 1
ATOM 2672 O O . LEU A 1 376 ? 47.944 20.463 -28.347 1.00 86.31 376 LEU A O 1
ATOM 2676 N N . VAL A 1 377 ? 50.164 20.191 -28.118 1.00 88.25 377 VAL A N 1
ATOM 2677 C CA . VAL A 1 377 ? 50.559 21.018 -29.256 1.00 88.25 377 VAL A CA 1
ATOM 2678 C C . VAL A 1 377 ? 51.535 20.211 -30.090 1.00 88.25 377 VAL A C 1
ATOM 2680 O O . VAL A 1 377 ? 52.540 19.717 -29.572 1.00 88.25 377 VAL A O 1
ATOM 2683 N N . TYR A 1 378 ? 51.236 20.109 -31.378 1.00 84.94 378 TYR A N 1
ATOM 2684 C CA . TYR A 1 378 ? 52.072 19.458 -32.373 1.00 84.94 378 TYR A CA 1
ATOM 2685 C C . TYR A 1 378 ? 52.683 20.518 -33.294 1.00 84.94 378 TYR A C 1
ATOM 2687 O O . TYR A 1 378 ? 52.075 21.555 -33.556 1.00 84.94 378 TYR A O 1
ATOM 2695 N N . GLU A 1 379 ? 53.900 20.262 -33.761 1.00 84.19 379 GLU A N 1
ATOM 2696 C CA . GLU A 1 379 ? 54.499 20.973 -34.890 1.00 84.19 379 GLU A CA 1
ATOM 2697 C C . GLU A 1 379 ? 54.386 20.035 -36.097 1.00 84.19 379 GLU A C 1
ATOM 2699 O O . GLU A 1 379 ? 54.783 18.871 -35.985 1.00 84.19 379 GLU A O 1
ATOM 2704 N N . ASP A 1 380 ? 53.795 20.522 -37.191 1.00 73.62 380 ASP A N 1
ATOM 2705 C CA . ASP A 1 380 ? 53.678 19.798 -38.471 1.00 73.62 380 ASP A CA 1
ATOM 2706 C C . ASP A 1 380 ? 55.011 19.775 -39.244 1.00 73.62 380 ASP A C 1
ATOM 2708 O O . ASP A 1 380 ? 55.677 20.840 -39.323 1.00 73.62 380 ASP A O 1
#

Secondary structure (DSSP, 8-state):
----------------------STTSGGGPEE----SSEEEEEEEE-TT----SPPPP-S--SS-----EEEEEEEE--SSSEEEEEE---TT--SEEEEEEE-TT-GGG-EEEEEESS-----SS--SS--B-SS-EEE-TT--EEEEEEESSTT---EEEEEEEEEE-SS--TTSSS-SSSSS--GGGSGGGTTSTTSS-STT-TTSSS-SS-SS--GGGSGGGTT-TTS---STTTTSSSS-SS-SS--GGGSSTTTTSTT-SS--TTSSS-SSSSS--GGG-HHHHTTSSSSPPPTTSSGGGPEEE---SSS--------TT-----PPPPSS--SS-----S---EEE--SSS---------TT-----------

Foldseek 3Di:
DDDDDDDPDDPPPPPPDPPPDPFFLAQVRAAEDEDDDFFKDKDKDFLPPHAQDPDAFDPPDAVADAARQGSKGKYKYAYQAWWWKKKKQFFQFAWQKKKWKWFQQVHRVDTHTFFIYRADDPDPDPGHPGMGITPFITIDHHGTMMMMMMGHRDNPIGGIGIMMMGTAACDQAPQPDQDDRNRPPAHHLRDPSCDPPPPAYQQQPVQPVQDPNPNPPDGRQCDPSQQPPPQQDCAAQCQLPPQDNSRNPPAGRLLDPNNPPHRLAYQADQPPQDPNNNPPAHHLSPCVRHQCPPSQRAQQFLDQVSAAEFEADDDDDTDDDDDLSRRAQDPDDDDPDDDPDDDPCGSPGHHDYDHPDDDDDDDDPDDPPDDDDDDDDDDD

pLDDT: mean 85.67, std 13.07, range [35.38, 98.31]

Radius of gyration: 39.13 Å; chains: 1; bounding box: 112×60×86 Å

Sequence (380 aa):
MRNLLLITTMLAFSATSLWAQTGGDECGVADVIPISGFGTYSIAMDSTTATSGSDPVPVIPCGAFMGIFNQDIWFSFVPDADGAIDVTTCDPTSWDTDLVLYDGSAGCAALFELNCSGDGVGNAGPCQAFYSEFENPTAVFAGVTYYLRVGGWNALAAGVGTMNMNFYAIGAEICDDGADNDADGLIDCFDPDCAGVPPCGAEAGQCDDGVDNDADGTTDCFDVDCIGDPACFEGDAATCTDGVDNDADGATDCADLDCSGIGLCGPEICDDGFDNDGDGLIDCFDVADCLGTPACPAAGNDECVGAVDIPIAGAGTYTALMDSTSASLGADPLPGIACAVMGQFENDIWFSFVPDQDMVAEIHTCDATSWDTDLLVYED